Protein AF-0000000074148616 (afdb_homodimer)

Organism: Dictyoglomus thermophilum (strain ATCC 35947 / DSM 3960 / H-6-12) (NCBI:txid309799)

InterPro domains:
  IPR018977 NurA domain [PF09376] (56-337)
  IPR018977 NurA domain [SM00933] (54-338)

Sequence (738 aa):
MPDFISLFISEIKKKRPILEELLIKRSLSDKSFVSEFIGKIWNKLSDSYQFTNKPTFAVDASQRTLSFSLGPYLIITQALAIGSNGYEKALVSLEPVWGSIPETQLGLLRDLLMQDLEIRLALQIIKENKAPLILFIDGSLLSRISYLLRYLYSFEDENYKNLAREVLINTLDLINSSKNNVDVISISKSSRNTFLFQILSLDNPDIDKTTPYKPTDSEILSIFTSEPGYTTPLLIGAEMGLGHKQLEIIEKDPNLQNILNNSPAFYTFYIRLMPRDQFLRIDFPANMVGEKSSILSVNYFWGKDINIDQILGVLRENCVNTKIYQTPLYFVDQIVRIKREPDLERYIMILKTEFPGIIELDRSQGRFYMPDFISLFISEIKKKRPILEELLIKRSLSDKSFVSEFIGKIWNKLSDSYQFTNKPTFAVDASQRTLSFSLGPYLIITQALAIGSNGYEKALVSLEPVWGSIPETQLGLLRDLLMQDLEIRLALQIIKENKAPLILFIDGSLLSRISYLLRYLYSFEDENYKNLAREVLINTLDLINSSKNNVDVISISKSSRNTFLFQILSLDNPDIDKTTPYKPTDSEILSIFTSEPGYTTPLLIGAEMGLGHKQLEIIEKDPNLQNILNNSPAFYTFYIRLMPRDQFLRIDFPANMVGEKSSILSVNYFWGKDINIDQILGVLRENCVNTKIYQTPLYFVDQIVRIKREPDLERYIMILKTEFPGIIELDRSQGRFY

pLDDT: mean 91.73, std 8.14, range [33.84, 98.38]

Solvent-accessible surface area (backbone atoms only — not comparable to full-atom values): 38817 Å² total; per-residue (Å²): 124,80,63,60,62,64,40,42,53,51,37,48,65,72,42,38,71,61,46,46,44,65,70,67,34,57,80,57,71,72,34,62,68,55,52,53,53,47,59,72,36,54,38,74,63,71,92,75,53,58,77,74,87,56,47,43,34,18,36,30,52,26,70,50,72,44,50,32,55,62,40,31,32,37,38,41,32,34,19,30,34,38,38,53,94,76,40,70,49,68,50,54,47,71,45,77,38,68,36,48,55,52,66,70,58,50,54,51,48,53,54,49,55,38,51,38,46,29,44,52,49,49,49,47,50,58,73,76,44,75,67,58,29,36,38,39,34,77,32,50,63,59,56,47,51,32,49,37,55,48,37,55,70,67,48,84,50,64,69,58,23,50,49,34,50,51,40,44,51,49,46,50,52,52,59,49,38,28,80,64,46,32,46,53,40,18,42,20,71,78,67,51,51,38,66,59,46,51,53,48,32,73,76,35,61,65,50,62,79,64,37,96,62,69,57,21,36,57,33,56,48,57,74,77,48,56,63,40,22,32,40,55,34,32,34,34,9,32,52,77,46,44,28,65,70,45,51,56,54,36,71,75,30,66,70,60,38,52,54,39,56,72,26,56,14,31,30,36,33,42,36,23,88,42,73,75,45,73,54,33,38,41,34,31,49,26,49,75,61,70,41,81,53,20,22,64,76,34,49,70,46,76,42,80,86,58,75,57,54,62,60,53,18,46,50,54,71,33,39,78,47,88,84,38,52,39,44,59,57,48,50,34,46,66,66,34,49,72,38,67,79,60,50,46,52,51,53,49,50,50,47,34,69,77,36,66,96,67,72,43,60,22,68,83,62,43,70,77,100,126,80,63,59,64,64,40,43,55,52,37,47,64,72,43,37,70,61,48,46,45,66,69,68,36,58,80,56,71,73,34,63,67,54,52,52,53,48,59,73,36,54,40,74,63,71,92,74,53,59,77,73,87,55,47,43,33,18,38,30,53,26,69,51,73,45,50,32,55,62,40,31,32,38,36,42,32,34,21,31,35,39,38,52,93,75,39,69,48,68,51,52,47,71,46,78,36,68,36,47,55,52,66,70,56,50,53,51,49,52,52,50,54,38,50,38,46,29,44,51,48,50,48,46,50,57,72,76,44,74,67,60,30,36,38,39,35,76,32,49,64,59,55,46,51,32,49,35,54,49,38,56,70,66,47,84,51,66,70,57,24,51,49,34,48,50,40,45,52,50,46,51,50,52,57,48,38,28,79,63,47,32,45,53,41,18,42,20,71,75,65,50,52,39,64,59,46,52,52,48,32,72,77,36,62,66,50,60,80,65,36,94,63,68,57,19,35,56,34,55,47,56,74,77,47,58,65,40,21,31,40,56,34,32,33,34,8,32,53,77,47,44,28,65,71,43,49,56,54,36,72,76,30,66,69,59,38,52,52,40,56,72,25,54,14,31,29,37,31,42,35,23,87,42,71,73,46,72,54,32,38,40,34,32,51,27,48,75,61,71,41,81,52,21,23,63,77,35,49,70,46,77,42,79,87,57,74,57,52,61,60,53,18,47,50,54,71,34,38,78,46,90,84,38,51,38,44,60,56,47,50,34,47,66,66,34,48,70,37,67,79,59,50,46,51,51,53,49,50,51,46,35,69,77,37,66,94,66,71,43,62,22,67,84,63,44,70,79,100

Secondary structure (DSSP, 8-state):
---HHHHHHHHHHHTHHHHHHHHH-HHHHT-HHHHHHHHHHEEEPPS-PPPP-S-EEEEEEEEEEEEBTTS-EEEEEEEEEEEGGG-EEEEEEEEEE-TTS-HHHHHHHHHHHHHHHHHHHHHHHHHHSPSSEEEEEES-HHHHHHHHHHHHHH-SSHHHHHHHHHHHHHHHHHHHGGGGTEEEEEEESS----HHHHHHHHH-THHHHH-SS---HHHHHHHH--SSEEEPPEEE-HHHHH-HHHHHHHHT-HHHHHHHHTSB-EEEEEEE-STTPPPEEEEEEGGGGT---BTTT-SEEE-TT---HHHHHHHHHT--SSS-SSHHHHHHHHHH---IIIIIHHHHHHHHHHSTTT--B-HHHHTT-/---HHHHHHHHHHHTHHHHHHHHH-HHHHT-HHHHHHHHHHEEEPPS-PPPP---EEEEEEEEEEEEBTTS-EEEEEEEEEEEGGG-EEEEEEEEEE-TTS-HHHHHHHHHHHHHHHHHHHHHHHHHHSPSSEEEEEES-HHHHHHHHHHHHHH-SSHHHHHHHHHHHHHHHHHHHGGGGTEEEEEEESS----HHHHHHHHH-THHHHH-SS---HHHHHHHH--SSEEEPPEEE-HHHHH-HHHHHHHHT-HHHHHHHHTSB-EEEEEEE-STTPPPEEEEEEGGGGT---BTTT-SEEE-TT---HHHHHHHHHT--SSS-SSHHHHHHHHHH---IIIIIHHHHHHHHHHSTTT--B-HHHHTT-

Nearest PDB structures (foldseek):
  6ozi-assembly1_B  TM=4.063E-01  e=9.392E-07  Ciona intestinalis
  6oze-assembly1_A  TM=4.422E-01  e=1.597E-05  Homo sapiens
  3cb3-assembly1_D  TM=3.265E-01  e=1.366E-02  Polaromonas sp. JS666
  4dch-assembly1_A  TM=2.249E-01  e=3.805E-02  Homo sapiens
  5hex-assembly2_B  TM=1.675E-01  e=8.431E-03  Homo sapiens

Structure (mmCIF, N/CA/C/O backbone):
data_AF-0000000074148616-model_v1
#
loop_
_entity.id
_entity.type
_entity.pdbx_description
1 polymer 'NurA domain-containing protein'
#
loop_
_atom_site.group_PDB
_atom_site.id
_atom_site.type_symbol
_atom_site.label_atom_id
_atom_site.label_alt_id
_atom_site.label_comp_id
_atom_site.label_asym_id
_atom_site.label_entity_id
_atom_site.label_seq_id
_atom_site.pdbx_PDB_ins_code
_atom_site.Cartn_x
_atom_site.Cartn_y
_atom_site.Cartn_z
_atom_site.occupancy
_atom_site.B_iso_or_equiv
_atom_site.auth_seq_id
_atom_site.auth_comp_id
_atom_site.auth_asym_id
_atom_site.auth_atom_id
_atom_site.pdbx_PDB_model_num
ATOM 1 N N . MET A 1 1 ? 17.391 23.516 -13.578 1 70.25 1 MET A N 1
ATOM 2 C CA . MET A 1 1 ? 16.625 22.281 -13.406 1 70.25 1 MET A CA 1
ATOM 3 C C . MET A 1 1 ? 17.453 21.219 -12.68 1 70.25 1 MET A C 1
ATOM 5 O O . MET A 1 1 ? 18.609 21 -13.016 1 70.25 1 MET A O 1
ATOM 9 N N . PRO A 1 2 ? 16.844 20.797 -11.555 1 81.75 2 PRO A N 1
ATOM 10 C CA . PRO A 1 2 ? 17.656 19.875 -10.758 1 81.75 2 PRO A CA 1
ATOM 11 C C . PRO A 1 2 ? 18.219 18.703 -11.57 1 81.75 2 PRO A C 1
ATOM 13 O O . PRO A 1 2 ? 17.562 18.234 -12.5 1 81.75 2 PRO A O 1
ATOM 16 N N . ASP A 1 3 ? 19.391 18.484 -11.367 1 89.5 3 ASP A N 1
ATOM 17 C CA . ASP A 1 3 ? 20.062 17.469 -12.156 1 89.5 3 ASP A CA 1
ATOM 18 C C . ASP A 1 3 ? 19.875 16.078 -11.539 1 89.5 3 ASP A C 1
ATOM 20 O O . ASP A 1 3 ? 20.844 15.461 -11.109 1 89.5 3 ASP A O 1
ATOM 24 N N . PHE A 1 4 ? 18.766 15.516 -11.625 1 95.19 4 PHE A N 1
ATOM 25 C CA . PHE A 1 4 ? 18.453 14.203 -11.078 1 95.19 4 PHE A CA 1
ATOM 26 C C . PHE A 1 4 ? 19.172 13.102 -11.836 1 95.19 4 PHE A C 1
ATOM 28 O O . PHE A 1 4 ? 19.578 12.102 -11.25 1 95.19 4 PHE A O 1
ATOM 35 N N . ILE A 1 5 ? 19.469 13.32 -13.094 1 94.75 5 ILE A N 1
ATOM 36 C CA . ILE A 1 5 ? 20.016 12.289 -13.961 1 94.75 5 ILE A CA 1
ATOM 37 C C . ILE A 1 5 ? 21.469 12.023 -13.578 1 94.75 5 ILE A C 1
ATOM 39 O O . ILE A 1 5 ? 21.875 10.867 -13.422 1 94.75 5 ILE A O 1
ATOM 43 N N . SER A 1 6 ? 22.234 13.125 -13.445 1 96.31 6 SER A N 1
ATOM 44 C CA . SER A 1 6 ? 23.625 12.969 -13.055 1 96.31 6 SER A CA 1
ATOM 45 C C . SER A 1 6 ? 23.75 12.312 -11.688 1 96.31 6 SER A C 1
ATOM 47 O O . SER A 1 6 ? 24.625 11.477 -11.469 1 96.31 6 SER A O 1
ATOM 49 N N . LEU A 1 7 ? 22.875 12.664 -10.812 1 97.12 7 LEU A N 1
ATOM 50 C CA . LEU A 1 7 ? 22.875 12.078 -9.477 1 97.12 7 LEU A CA 1
ATOM 51 C C . LEU A 1 7 ? 22.484 10.602 -9.531 1 97.12 7 LEU A C 1
ATOM 53 O O . LEU A 1 7 ? 23.047 9.781 -8.805 1 97.12 7 LEU A O 1
ATOM 57 N N . PHE A 1 8 ? 21.594 10.336 -10.391 1 96.81 8 PHE A N 1
ATOM 58 C CA . PHE A 1 8 ? 21.156 8.961 -10.594 1 96.81 8 PHE A CA 1
ATOM 59 C C . PHE A 1 8 ? 22.312 8.094 -11.094 1 96.81 8 PHE A C 1
ATOM 61 O O . PHE A 1 8 ? 22.547 7.008 -10.562 1 96.81 8 PHE A O 1
ATOM 68 N N . ILE A 1 9 ? 22.953 8.594 -12.016 1 96.69 9 ILE A N 1
ATOM 69 C CA . ILE A 1 9 ? 24.094 7.875 -12.578 1 96.69 9 ILE A CA 1
ATOM 70 C C . ILE A 1 9 ? 25.172 7.688 -11.508 1 96.69 9 ILE A C 1
ATOM 72 O O . ILE A 1 9 ? 25.766 6.613 -11.406 1 96.69 9 ILE A O 1
ATOM 76 N N . SER A 1 10 ? 25.359 8.688 -10.719 1 96.94 10 SER A N 1
ATOM 77 C CA . SER A 1 10 ? 26.312 8.602 -9.633 1 96.94 10 SER A CA 1
ATOM 78 C C . SER A 1 10 ? 25.922 7.531 -8.617 1 96.94 10 SER A C 1
ATOM 80 O O . SER A 1 10 ? 26.781 6.793 -8.125 1 96.94 10 SER A O 1
ATOM 82 N N . GLU A 1 11 ? 24.656 7.426 -8.305 1 97.31 11 GLU A N 1
ATOM 83 C CA . GLU A 1 11 ? 24.156 6.426 -7.363 1 97.31 11 GLU A CA 1
ATOM 84 C C . GLU A 1 11 ? 24.297 5.016 -7.93 1 97.31 11 GLU A C 1
ATOM 86 O O . GLU A 1 11 ? 24.562 4.066 -7.188 1 97.31 11 GLU A O 1
ATOM 91 N N . ILE A 1 12 ? 24.078 4.883 -9.219 1 96.31 12 ILE A N 1
ATOM 92 C CA . ILE A 1 12 ? 24.266 3.59 -9.867 1 96.31 12 ILE A CA 1
ATOM 93 C C . ILE A 1 12 ? 25.719 3.129 -9.688 1 96.31 12 ILE A C 1
ATOM 95 O O . ILE A 1 12 ? 25.969 1.968 -9.359 1 96.31 12 ILE A O 1
ATOM 99 N N . LYS A 1 13 ? 26.594 4.07 -9.906 1 96.19 13 LYS A N 1
ATOM 100 C CA . LYS A 1 13 ? 28 3.74 -9.758 1 96.19 13 LYS A CA 1
ATOM 101 C C . LYS A 1 13 ? 28.328 3.336 -8.328 1 96.19 13 LYS A C 1
ATOM 103 O O . LYS A 1 13 ? 29.078 2.379 -8.102 1 96.19 13 LYS A O 1
ATOM 108 N N . LYS A 1 14 ? 27.75 3.992 -7.406 1 96.19 14 LYS A N 1
ATOM 109 C CA . LYS A 1 14 ? 27.984 3.719 -5.992 1 96.19 14 LYS A CA 1
ATOM 110 C C . LYS A 1 14 ? 27.422 2.361 -5.59 1 96.19 14 LYS A C 1
ATOM 112 O O . LYS A 1 14 ? 28.016 1.642 -4.789 1 96.19 14 LYS A O 1
ATOM 117 N N . LYS A 1 15 ? 26.281 2.008 -6.141 1 95.19 15 LYS A N 1
ATOM 118 C CA . LYS A 1 15 ? 25.578 0.794 -5.75 1 95.19 15 LYS A CA 1
ATOM 119 C C . LYS A 1 15 ? 25.844 -0.342 -6.73 1 95.19 15 LYS A C 1
ATOM 121 O O . LYS A 1 15 ? 25.188 -1.388 -6.676 1 95.19 15 LYS A O 1
ATOM 126 N N . ARG A 1 16 ? 26.734 -0.198 -7.605 1 92.94 16 ARG A N 1
ATOM 127 C CA . ARG A 1 16 ? 26.984 -1.13 -8.703 1 92.94 16 ARG A CA 1
ATOM 128 C C . ARG A 1 16 ? 27.266 -2.531 -8.172 1 92.94 16 ARG A C 1
ATOM 130 O O . ARG A 1 16 ? 26.719 -3.514 -8.68 1 92.94 16 ARG A O 1
ATOM 137 N N . PRO A 1 17 ? 28.078 -2.652 -7.105 1 89.5 17 PRO A N 1
ATOM 138 C CA . PRO A 1 17 ? 28.375 -4.012 -6.645 1 89.5 17 PRO A CA 1
ATOM 139 C C . PRO A 1 17 ? 27.125 -4.762 -6.184 1 89.5 17 PRO A C 1
ATOM 141 O O . PRO A 1 17 ? 26.953 -5.93 -6.527 1 89.5 17 PRO A O 1
ATOM 144 N N . ILE A 1 18 ? 26.281 -4.129 -5.504 1 89.62 18 ILE A N 1
ATOM 145 C CA . ILE A 1 18 ? 25.062 -4.766 -4.992 1 89.62 18 ILE A CA 1
ATOM 146 C C . ILE A 1 18 ? 24.094 -5.02 -6.141 1 89.62 18 ILE A C 1
ATOM 148 O O . ILE A 1 18 ? 23.422 -6.055 -6.176 1 89.62 18 ILE A O 1
ATOM 152 N N . LEU A 1 19 ? 24.047 -4.086 -7.043 1 90 19 LEU A N 1
ATOM 153 C CA . LEU A 1 19 ? 23.172 -4.219 -8.195 1 90 19 LEU A CA 1
ATOM 154 C C . LEU A 1 19 ? 23.594 -5.395 -9.07 1 90 19 LEU A C 1
ATOM 156 O O . LEU A 1 19 ? 22.75 -6.176 -9.516 1 90 19 LEU A O 1
ATOM 160 N N . GLU A 1 20 ? 24.812 -5.477 -9.227 1 85.94 20 GLU A N 1
ATOM 161 C CA . GLU A 1 20 ? 25.328 -6.578 -10.031 1 85.94 20 GLU A CA 1
ATOM 162 C C . GLU A 1 20 ? 25.062 -7.922 -9.367 1 85.94 20 GLU A C 1
ATOM 164 O O . GLU A 1 20 ? 24.688 -8.891 -10.031 1 85.94 20 GLU A O 1
ATOM 169 N N . GLU A 1 21 ? 25.234 -7.926 -8.117 1 83.81 21 GLU A N 1
ATOM 170 C CA . GLU A 1 21 ? 24.953 -9.164 -7.395 1 83.81 21 GLU A CA 1
ATOM 171 C C . GLU A 1 21 ? 23.484 -9.555 -7.5 1 83.81 21 GLU A C 1
ATOM 173 O O . GLU A 1 21 ? 23.172 -10.727 -7.711 1 83.81 21 GLU A O 1
ATOM 178 N N . LEU A 1 22 ? 22.656 -8.641 -7.375 1 85.81 22 LEU A N 1
ATOM 179 C CA . LEU A 1 22 ? 21.234 -8.898 -7.391 1 85.81 22 LEU A CA 1
ATOM 180 C C . LEU A 1 22 ? 20.75 -9.25 -8.797 1 85.81 22 LEU A C 1
ATOM 182 O O . LEU A 1 22 ? 19.828 -10.039 -8.961 1 85.81 22 LEU A O 1
ATOM 186 N N . LEU A 1 23 ? 21.422 -8.617 -9.727 1 83.19 23 LEU A N 1
ATOM 187 C CA . LEU A 1 23 ? 20.953 -8.773 -11.102 1 83.19 23 LEU A CA 1
ATOM 188 C C . LEU A 1 23 ? 21.641 -9.961 -11.773 1 83.19 23 LEU A C 1
ATOM 190 O O . LEU A 1 23 ? 21.016 -10.68 -12.562 1 83.19 23 LEU A O 1
ATOM 194 N N . ILE A 1 24 ? 22.891 -10.141 -11.516 1 75.94 24 ILE A N 1
ATOM 195 C CA . ILE A 1 24 ? 23.656 -11.188 -12.195 1 75.94 24 ILE A CA 1
ATOM 196 C C . ILE A 1 24 ? 23.625 -12.469 -11.367 1 75.94 24 ILE A C 1
ATOM 198 O O . ILE A 1 24 ? 23.672 -13.57 -11.914 1 75.94 24 ILE A O 1
ATOM 202 N N . LYS A 1 25 ? 23.422 -12.406 -10.07 1 78.56 25 LYS A N 1
ATOM 203 C CA . LYS A 1 25 ? 23.297 -13.523 -9.141 1 78.56 25 LYS A CA 1
ATOM 204 C C . LYS A 1 25 ? 24.469 -14.484 -9.273 1 78.56 25 LYS A C 1
ATOM 206 O O . LYS A 1 25 ? 24.281 -15.688 -9.445 1 78.56 25 LYS A O 1
ATOM 211 N N . ARG A 1 26 ? 25.609 -14.078 -9.188 1 71.25 26 ARG A N 1
ATOM 212 C CA . ARG A 1 26 ? 26.812 -14.883 -9.367 1 71.25 26 ARG A CA 1
ATOM 213 C C . ARG A 1 26 ? 26.922 -15.945 -8.281 1 71.25 26 ARG A C 1
ATOM 215 O O . ARG A 1 26 ? 27.375 -17.062 -8.539 1 71.25 26 ARG A O 1
ATOM 222 N N . SER A 1 27 ? 26.438 -15.578 -7.141 1 74.19 27 S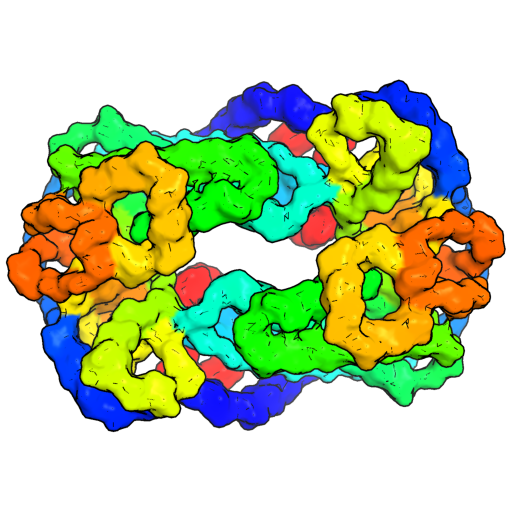ER A N 1
ATOM 223 C CA . SER A 1 27 ? 26.547 -16.469 -6 1 74.19 27 SER A CA 1
ATOM 224 C C . SER A 1 27 ? 25.75 -17.75 -6.223 1 74.19 27 SER A C 1
ATOM 226 O O . SER A 1 27 ? 26.047 -18.797 -5.617 1 74.19 27 SER A O 1
ATOM 228 N N . LEU A 1 28 ? 24.844 -17.734 -7.039 1 80.25 28 LEU A N 1
ATOM 229 C CA . LEU A 1 28 ? 24 -18.891 -7.305 1 80.25 28 LEU A CA 1
ATOM 230 C C . LEU A 1 28 ? 24.453 -19.609 -8.57 1 80.25 28 LEU A C 1
ATOM 232 O O . LEU A 1 28 ? 24.453 -20.844 -8.625 1 80.25 28 LEU A O 1
ATOM 236 N N . SER A 1 29 ? 24.891 -18.859 -9.461 1 79.75 29 SER A N 1
ATOM 237 C CA . SER A 1 29 ? 25.203 -19.406 -10.781 1 79.75 29 SER A CA 1
ATOM 238 C C . SER A 1 29 ? 26.406 -20.328 -10.742 1 79.75 29 SER A C 1
ATOM 240 O O . SER A 1 29 ? 26.5 -21.266 -11.547 1 79.75 29 SER A O 1
ATOM 242 N N . ASP A 1 30 ? 27.156 -20.141 -9.758 1 78.38 30 ASP A N 1
ATOM 243 C CA . ASP A 1 30 ? 28.406 -20.906 -9.711 1 78.38 30 ASP A CA 1
ATOM 244 C C . ASP A 1 30 ? 28.234 -22.188 -8.906 1 78.38 30 ASP A C 1
ATOM 246 O O . ASP A 1 30 ? 29.172 -22.984 -8.812 1 78.38 30 ASP A O 1
ATOM 250 N N . LYS A 1 31 ? 27.109 -22.422 -8.523 1 83.62 31 LYS A N 1
ATOM 251 C CA . LYS A 1 31 ? 26.906 -23.578 -7.668 1 83.62 31 LYS A CA 1
ATOM 252 C C . LYS A 1 31 ? 26.375 -24.766 -8.469 1 83.62 31 LYS A C 1
ATOM 254 O O . LYS A 1 31 ? 25.203 -24.797 -8.844 1 83.62 31 LYS A O 1
ATOM 259 N N . SER A 1 32 ? 27.125 -25.75 -8.555 1 87.06 32 SER A N 1
ATOM 260 C CA . SER A 1 32 ? 26.812 -26.891 -9.398 1 87.06 32 SER A CA 1
ATOM 261 C C . SER A 1 32 ? 25.609 -27.656 -8.875 1 87.06 32 SER A C 1
ATOM 263 O O . SER A 1 32 ? 24.812 -28.172 -9.656 1 87.06 32 SER A O 1
ATOM 265 N N . PHE A 1 33 ? 25.547 -27.703 -7.605 1 89.38 33 PHE A N 1
ATOM 266 C CA . PHE A 1 33 ? 24.453 -28.484 -7.039 1 89.38 33 PHE A CA 1
ATOM 267 C C . PHE A 1 33 ? 23.109 -27.844 -7.34 1 89.38 33 PHE A C 1
ATOM 269 O O . PHE A 1 33 ? 22.094 -28.531 -7.414 1 89.38 33 PHE A O 1
ATOM 276 N N . VAL A 1 34 ? 23.094 -26.578 -7.504 1 92.12 34 VAL A N 1
ATOM 277 C CA . VAL A 1 34 ? 21.859 -25.891 -7.871 1 92.12 34 VAL A CA 1
ATOM 278 C C . VAL A 1 34 ? 21.469 -26.25 -9.305 1 92.12 34 VAL A C 1
ATOM 280 O O . VAL A 1 34 ? 20.312 -26.516 -9.594 1 92.12 34 VAL A O 1
ATOM 283 N N . SER A 1 35 ? 22.484 -26.203 -10.141 1 92.88 35 SER A N 1
ATOM 284 C CA . SER A 1 35 ? 22.266 -26.578 -11.539 1 92.88 35 SER A CA 1
ATOM 285 C C . SER A 1 35 ? 21.75 -28 -11.664 1 92.88 35 SER A C 1
ATOM 287 O O . SER A 1 35 ? 20.844 -28.281 -12.445 1 92.88 35 SER A O 1
ATOM 289 N N . GLU A 1 36 ? 22.344 -28.859 -10.883 1 94.56 36 GLU A N 1
ATOM 290 C CA . GLU A 1 36 ? 21.922 -30.25 -10.891 1 94.56 36 GLU A CA 1
ATOM 291 C C . GLU A 1 36 ? 20.484 -30.406 -10.398 1 94.56 36 GLU A C 1
ATOM 293 O O . GLU A 1 36 ? 19.703 -31.172 -10.961 1 94.56 36 GLU A O 1
ATOM 298 N N . PHE A 1 37 ? 20.188 -29.703 -9.383 1 94.88 37 PHE A N 1
ATOM 299 C CA . PHE A 1 37 ? 18.844 -29.703 -8.812 1 94.88 37 PHE A CA 1
ATOM 300 C C . PHE A 1 37 ? 17.812 -29.25 -9.844 1 94.88 37 PHE A C 1
ATOM 302 O O . PHE A 1 37 ? 16.797 -29.922 -10.047 1 94.88 37 PHE A O 1
ATOM 309 N N . ILE A 1 38 ? 18.094 -28.156 -10.547 1 95.75 38 ILE A N 1
ATOM 310 C CA . ILE A 1 38 ? 17.188 -27.594 -11.539 1 95.75 38 ILE A CA 1
ATOM 311 C C . ILE A 1 38 ? 17.062 -28.562 -12.719 1 95.75 38 ILE A C 1
ATOM 313 O O . ILE A 1 38 ? 15.977 -28.75 -13.266 1 95.75 38 ILE A O 1
ATOM 317 N N . GLY A 1 39 ? 18.141 -29.125 -13.062 1 95.5 39 GLY A N 1
ATOM 318 C CA . GLY A 1 39 ? 18.141 -30.094 -14.141 1 95.5 39 GLY A CA 1
ATOM 319 C C . GLY A 1 39 ? 17.219 -31.281 -13.883 1 95.5 39 GLY A C 1
ATOM 320 O O . GLY A 1 39 ? 16.625 -31.828 -14.805 1 95.5 39 GLY A O 1
ATOM 321 N N . LYS A 1 40 ? 17.125 -31.609 -12.68 1 95.69 40 LYS A N 1
ATOM 322 C CA . LYS A 1 40 ? 16.328 -32.781 -12.305 1 95.69 40 LYS A CA 1
ATOM 323 C C . LYS A 1 40 ? 14.836 -32.438 -12.336 1 95.69 40 LYS A C 1
ATOM 325 O O . LYS A 1 40 ? 14.008 -33.344 -12.523 1 95.69 40 LYS A O 1
ATOM 330 N N . ILE A 1 41 ? 14.539 -31.172 -12.172 1 97 41 ILE A N 1
ATOM 331 C CA . ILE A 1 41 ? 13.117 -30.875 -11.992 1 97 41 ILE A CA 1
ATOM 332 C C . ILE A 1 41 ? 12.594 -30.141 -13.211 1 97 41 ILE A C 1
ATOM 334 O O . ILE A 1 41 ? 11.383 -29.922 -13.344 1 97 41 ILE A O 1
ATOM 338 N N . TRP A 1 42 ? 13.445 -29.672 -14.125 1 97.56 42 TRP A N 1
ATOM 339 C CA . TRP A 1 42 ? 13.031 -28.953 -15.312 1 97.56 42 TRP A CA 1
ATOM 340 C C . TRP A 1 42 ? 12.656 -29.906 -16.438 1 97.56 42 TRP A C 1
ATOM 342 O O . TRP A 1 42 ? 13.453 -30.766 -16.812 1 97.56 42 TRP A O 1
ATOM 352 N N . ASN A 1 43 ? 11.445 -29.734 -16.969 1 96.94 43 ASN A N 1
ATOM 353 C CA . ASN A 1 43 ? 10.93 -30.578 -18.031 1 96.94 43 ASN A CA 1
ATOM 354 C C . ASN A 1 43 ? 10.672 -29.781 -19.312 1 96.94 43 ASN A C 1
ATOM 356 O O . ASN A 1 43 ? 10.18 -28.656 -19.25 1 96.94 43 ASN A O 1
ATOM 360 N N . LYS A 1 44 ? 10.945 -30.344 -20.391 1 94.69 44 LYS A N 1
ATOM 361 C CA . LYS A 1 44 ? 10.68 -29.688 -21.672 1 94.69 44 LYS A CA 1
ATOM 362 C C . LYS A 1 44 ? 9.195 -29.734 -22.016 1 94.69 44 LYS A C 1
ATOM 364 O O . LYS A 1 44 ? 8.523 -30.734 -21.75 1 94.69 44 LYS A O 1
ATOM 369 N N . LEU A 1 45 ? 8.789 -28.703 -22.625 1 92.81 45 LEU A N 1
ATOM 370 C CA . LEU A 1 45 ? 7.406 -28.688 -23.078 1 92.81 45 LEU A CA 1
ATOM 371 C C . LEU A 1 45 ? 7.246 -29.5 -24.359 1 92.81 45 LEU A C 1
ATOM 373 O O . LEU A 1 45 ? 8.094 -29.422 -25.25 1 92.81 45 LEU A O 1
ATOM 377 N N . SER A 1 46 ? 6.27 -30.188 -24.344 1 85.56 46 SER A N 1
ATOM 378 C CA . SER A 1 46 ? 5.98 -30.953 -25.547 1 85.56 46 SER A CA 1
ATOM 379 C C . SER A 1 46 ? 5.262 -30.094 -26.578 1 85.56 46 SER A C 1
ATOM 381 O O . SER A 1 46 ? 4.59 -29.125 -26.234 1 85.56 46 SER A O 1
ATOM 383 N N . ASP A 1 47 ? 5.496 -30.469 -27.812 1 77.06 47 ASP A N 1
ATOM 384 C CA . ASP A 1 47 ? 4.82 -29.781 -28.906 1 77.06 47 ASP A CA 1
ATOM 385 C C . ASP A 1 47 ? 3.406 -30.312 -29.109 1 77.06 47 ASP A C 1
ATOM 387 O O . ASP A 1 47 ? 2.605 -29.719 -29.828 1 77.06 47 ASP A O 1
ATOM 391 N N . SER A 1 48 ? 3.199 -31.391 -28.453 1 79.31 48 SER A N 1
ATOM 392 C CA . SER A 1 48 ? 1.917 -32 -28.766 1 79.31 48 SER A CA 1
ATOM 393 C C . SER A 1 48 ? 1.085 -32.25 -27.516 1 79.31 48 SER A C 1
ATOM 395 O O . SER A 1 48 ? 1.407 -33.125 -26.703 1 79.31 48 SER A O 1
ATOM 397 N N . TYR A 1 49 ? 0.455 -31.25 -27.109 1 81.12 49 TYR A N 1
ATOM 398 C CA . TYR A 1 49 ? -0.507 -31.484 -26.031 1 81.12 49 TYR A CA 1
ATOM 399 C C . TYR A 1 49 ? -1.923 -31.594 -26.594 1 81.12 49 TYR A C 1
ATOM 401 O O . TYR A 1 49 ? -2.219 -31.078 -27.672 1 81.12 49 TYR A O 1
ATOM 409 N N . GLN A 1 50 ? -2.643 -32.406 -25.906 1 75.5 50 GLN A N 1
ATOM 410 C CA . GLN A 1 50 ? -4.039 -32.5 -26.328 1 75.5 50 GLN A CA 1
ATOM 411 C C . GLN A 1 50 ? -4.816 -31.25 -25.906 1 75.5 50 GLN A C 1
ATOM 413 O O . GLN A 1 50 ? -4.629 -30.734 -24.812 1 75.5 50 GLN A O 1
ATOM 418 N N . PHE A 1 51 ? -5.527 -30.859 -26.953 1 74.31 51 PHE A N 1
ATOM 419 C CA . PHE A 1 51 ? -6.359 -29.688 -26.688 1 74.31 51 PHE A CA 1
ATOM 420 C C . PHE A 1 51 ? -7.668 -30.109 -26.016 1 74.31 51 PHE A C 1
ATOM 422 O O . PHE A 1 51 ? -8.211 -31.172 -26.312 1 74.31 51 PHE A O 1
ATOM 429 N N . THR A 1 52 ? -7.973 -29.281 -25.016 1 77.38 52 THR A N 1
ATOM 430 C CA . THR A 1 52 ? -9.227 -29.594 -24.328 1 77.38 52 THR A CA 1
ATOM 431 C C . THR A 1 52 ? -10.391 -28.844 -24.984 1 77.38 52 THR A C 1
ATOM 433 O O . THR A 1 52 ? -10.203 -27.75 -25.531 1 77.38 52 THR A O 1
ATOM 436 N N . ASN A 1 53 ? -11.547 -29.5 -25.047 1 85 53 ASN A N 1
ATOM 437 C CA . ASN A 1 53 ? -12.773 -28.875 -25.531 1 85 53 ASN A CA 1
ATOM 438 C C . ASN A 1 53 ? -13.68 -28.453 -24.391 1 85 53 ASN A C 1
ATOM 440 O O . ASN A 1 53 ? -14.852 -28.125 -24.594 1 85 53 ASN A O 1
ATOM 444 N N . LYS A 1 54 ? -13.086 -28.359 -23.25 1 92.81 54 LYS A N 1
ATOM 445 C CA . LYS A 1 54 ? -13.867 -27.969 -22.078 1 92.81 54 LYS A CA 1
ATOM 446 C C . LYS A 1 54 ? -14.203 -26.469 -22.109 1 92.81 54 LYS A C 1
ATOM 448 O O . LYS A 1 54 ? -13.367 -25.656 -22.5 1 92.81 54 LYS A O 1
ATOM 453 N N . PRO A 1 55 ? -15.492 -26.203 -21.75 1 95.75 55 PRO A N 1
ATOM 454 C CA . PRO A 1 55 ? -15.789 -24.781 -21.547 1 95.75 55 PRO A CA 1
ATOM 455 C C . PRO A 1 55 ? -14.812 -24.125 -20.578 1 95.75 55 PRO A C 1
ATOM 457 O O . PRO A 1 55 ? -14.438 -24.719 -19.562 1 95.75 55 PRO A O 1
ATOM 460 N N . THR A 1 56 ? -14.359 -22.891 -20.938 1 96.75 56 THR A N 1
ATOM 461 C CA . THR A 1 56 ? -13.336 -22.203 -20.156 1 96.75 56 THR A CA 1
ATOM 462 C C . THR A 1 56 ? -13.844 -20.844 -19.703 1 96.75 56 THR A C 1
ATOM 464 O O . THR A 1 56 ? -14.461 -20.109 -20.469 1 96.75 56 THR A O 1
ATOM 467 N N . PHE A 1 57 ? -13.562 -20.531 -18.422 1 98.06 57 PHE A N 1
ATOM 468 C CA . PHE A 1 57 ? -14 -19.281 -17.812 1 98.06 57 PHE A CA 1
ATOM 469 C C . PHE A 1 57 ? -12.852 -18.594 -17.094 1 98.06 57 PHE A C 1
ATOM 471 O O . PHE A 1 57 ? -11.883 -19.25 -16.688 1 98.06 57 PHE A O 1
ATOM 478 N N . ALA A 1 58 ? -12.898 -17.281 -16.969 1 98.25 58 ALA A N 1
ATOM 479 C CA . ALA A 1 58 ? -11.922 -16.5 -16.219 1 98.25 58 ALA A CA 1
ATOM 480 C C . ALA A 1 58 ? -12.617 -15.406 -15.406 1 98.25 58 ALA A C 1
ATOM 482 O O . ALA A 1 58 ? -13.648 -14.875 -15.82 1 98.25 58 ALA A O 1
ATOM 483 N N . VAL A 1 59 ? -12.094 -15.133 -14.289 1 98.19 59 VAL A N 1
ATOM 484 C CA . VAL A 1 59 ? -12.641 -14.102 -13.414 1 98.19 59 VAL A CA 1
ATOM 485 C C . VAL A 1 59 ? -11.523 -13.156 -12.969 1 98.19 59 VAL A C 1
ATOM 487 O O . VAL A 1 59 ? -10.375 -13.57 -12.805 1 98.19 59 VAL A O 1
ATOM 490 N N . ASP A 1 60 ? -11.789 -11.945 -12.805 1 97.25 60 ASP A N 1
ATOM 491 C CA . ASP A 1 60 ? -10.883 -10.938 -12.266 1 97.25 60 ASP A CA 1
ATOM 492 C C . ASP A 1 60 ? -11.656 -9.758 -11.68 1 97.25 60 ASP A C 1
ATOM 494 O O . ASP A 1 60 ? -12.867 -9.648 -11.867 1 97.25 60 ASP A O 1
ATOM 498 N N . ALA A 1 61 ? -11.016 -9.055 -10.867 1 97.5 61 ALA A N 1
ATOM 499 C CA . ALA A 1 61 ? -11.648 -7.906 -10.234 1 97.5 61 ALA A CA 1
ATOM 500 C C . ALA A 1 61 ? -10.742 -6.68 -10.289 1 97.5 61 ALA A C 1
ATOM 502 O O . ALA A 1 61 ? -9.547 -6.797 -10.57 1 97.5 61 ALA A O 1
ATOM 503 N N . SER A 1 62 ? -11.359 -5.539 -10.148 1 96.75 62 SER A N 1
ATOM 504 C CA . SER A 1 62 ? -10.664 -4.258 -10.086 1 96.75 62 SER A CA 1
ATOM 505 C C . SER A 1 62 ? -11.281 -3.35 -9.023 1 96.75 62 SER A C 1
ATOM 507 O O . SER A 1 62 ? -12.422 -3.557 -8.609 1 96.75 62 SER A O 1
ATOM 509 N N . GLN A 1 63 ? -10.508 -2.475 -8.57 1 96.81 63 GLN A N 1
ATOM 510 C CA . GLN A 1 63 ? -11 -1.635 -7.484 1 96.81 63 GLN A CA 1
ATOM 511 C C . GLN A 1 63 ? -10.391 -0.236 -7.551 1 96.81 63 GLN A C 1
ATOM 513 O O . GLN A 1 63 ? -9.305 -0.05 -8.102 1 96.81 63 GLN A O 1
ATOM 518 N N . ARG A 1 64 ? -11.133 0.749 -7.082 1 96.31 64 ARG A N 1
ATOM 519 C CA . ARG A 1 64 ? -10.672 2.115 -6.863 1 96.31 64 ARG A CA 1
ATOM 520 C C . ARG A 1 64 ? -11.211 2.672 -5.551 1 96.31 64 ARG A C 1
ATOM 522 O O . ARG A 1 64 ? -12.344 2.375 -5.164 1 96.31 64 ARG A O 1
ATOM 529 N N . THR A 1 65 ? -10.383 3.393 -4.914 1 95.5 65 THR A N 1
ATOM 530 C CA . THR A 1 65 ? -10.797 4.047 -3.68 1 95.5 65 THR A CA 1
ATOM 531 C C . THR A 1 65 ? -10.914 5.555 -3.879 1 95.5 65 THR A C 1
ATOM 533 O O . THR A 1 65 ? -9.969 6.203 -4.324 1 95.5 65 THR A O 1
ATOM 536 N N . LEU A 1 66 ? -12.047 6.055 -3.588 1 93.44 66 LEU A N 1
ATOM 537 C CA . LEU A 1 66 ? -12.258 7.496 -3.566 1 93.44 66 LEU A CA 1
ATOM 538 C C . LEU A 1 66 ? -12.094 8.047 -2.154 1 93.44 66 LEU A C 1
ATOM 540 O O . LEU A 1 66 ? -12.609 7.477 -1.194 1 93.44 66 LEU A O 1
ATOM 544 N N . SER A 1 67 ? -11.328 9.07 -2.105 1 91.69 67 SER A N 1
ATOM 545 C CA . SER A 1 67 ? -11.18 9.812 -0.86 1 91.69 67 SER A CA 1
ATOM 546 C C . SER A 1 67 ? -11.93 11.141 -0.914 1 91.69 67 SER A C 1
ATOM 548 O O . SER A 1 67 ? -11.562 12.039 -1.674 1 91.69 67 SER A O 1
ATOM 550 N N . PHE A 1 68 ? -12.859 11.281 -0.076 1 89.19 68 PHE A N 1
ATOM 551 C CA . PHE A 1 68 ? -13.672 12.484 -0.094 1 89.19 68 PHE A CA 1
ATOM 552 C C . PHE A 1 68 ? -13.07 13.562 0.798 1 89.19 68 PHE A C 1
ATOM 554 O O . PHE A 1 68 ? -12.477 13.258 1.835 1 89.19 68 PHE A O 1
ATOM 561 N N . SER A 1 69 ? -13.336 14.766 0.381 1 83.31 69 SER A N 1
ATOM 562 C CA . SER A 1 69 ? -12.828 15.914 1.129 1 83.31 69 SER A CA 1
ATOM 563 C C . SER A 1 69 ? -13.43 15.977 2.527 1 83.31 69 SER A C 1
ATOM 565 O O . SER A 1 69 ? -12.812 16.516 3.453 1 83.31 69 SER A O 1
ATOM 567 N N . LEU A 1 70 ? -14.547 15.375 2.621 1 78.69 70 LEU A N 1
ATOM 568 C CA . LEU A 1 70 ? -15.266 15.422 3.891 1 78.69 70 LEU A CA 1
ATOM 569 C C . LEU A 1 70 ? -14.805 14.305 4.816 1 78.69 70 LEU A C 1
ATOM 571 O O . LEU A 1 70 ? -15.328 14.148 5.922 1 78.69 70 LEU A O 1
ATOM 575 N N . GLY A 1 71 ? -13.891 13.414 4.285 1 83.31 71 GLY A N 1
ATOM 576 C CA . GLY A 1 71 ? -13.297 12.477 5.223 1 83.31 71 GLY A CA 1
ATOM 577 C C . GLY A 1 71 ? -13.453 11.023 4.809 1 83.31 71 GLY A C 1
ATOM 578 O O . GLY A 1 71 ? -12.469 10.289 4.703 1 83.31 71 GLY A O 1
ATOM 579 N N . PRO A 1 72 ? -14.617 10.664 4.473 1 90.12 72 PRO A N 1
ATOM 580 C CA . PRO A 1 72 ? -14.852 9.234 4.227 1 90.12 72 PRO A CA 1
ATOM 581 C C . PRO A 1 72 ? -14.211 8.75 2.934 1 90.12 72 PRO A C 1
ATOM 583 O O . PRO A 1 72 ? -13.805 9.555 2.098 1 90.12 72 PRO A O 1
ATOM 586 N N . TYR A 1 73 ? -14.078 7.461 2.957 1 94 73 TYR A N 1
ATOM 587 C CA . TYR A 1 73 ? -13.648 6.77 1.746 1 94 73 TYR A CA 1
ATOM 588 C C . TYR A 1 73 ? -14.812 6.027 1.101 1 94 73 TYR A C 1
ATOM 590 O O . TYR A 1 73 ? -15.797 5.699 1.77 1 94 73 TYR A O 1
ATOM 598 N N . LEU A 1 74 ? -14.727 5.898 -0.161 1 95.69 74 LEU A N 1
ATOM 599 C CA . LEU A 1 74 ? -15.602 4.984 -0.886 1 95.69 74 LEU A CA 1
ATOM 600 C C . LEU A 1 74 ? -14.781 4.008 -1.728 1 95.69 74 LEU A C 1
ATOM 602 O O . LEU A 1 74 ? -14.062 4.418 -2.637 1 95.69 74 LEU A O 1
ATOM 606 N N . ILE A 1 75 ? -14.898 2.756 -1.381 1 97.56 75 ILE A N 1
ATOM 607 C CA . ILE A 1 75 ? -14.227 1.726 -2.164 1 97.56 75 ILE A CA 1
ATOM 608 C C . ILE A 1 75 ? -15.18 1.179 -3.225 1 97.56 75 ILE A C 1
ATOM 610 O O . ILE A 1 75 ? -16.234 0.637 -2.896 1 97.56 75 ILE A O 1
ATOM 614 N N . ILE A 1 76 ? -14.797 1.351 -4.445 1 97.69 76 ILE A N 1
ATOM 615 C CA . ILE A 1 76 ? -15.539 0.802 -5.574 1 97.69 76 ILE A CA 1
ATOM 616 C C . ILE A 1 76 ? -14.852 -0.462 -6.082 1 97.69 76 ILE A C 1
ATOM 618 O O . ILE A 1 76 ? -13.688 -0.421 -6.488 1 97.69 76 ILE A O 1
ATOM 622 N N . THR A 1 77 ? -15.531 -1.539 -5.992 1 98.12 77 THR A N 1
ATOM 623 C CA . THR A 1 77 ? -15 -2.803 -6.484 1 98.12 77 THR A CA 1
ATOM 624 C C . THR A 1 77 ? -15.906 -3.391 -7.562 1 98.12 77 THR A C 1
ATOM 626 O O . THR A 1 77 ? -17.125 -3.42 -7.406 1 98.12 77 THR A O 1
ATOM 629 N N . GLN A 1 78 ? -15.32 -3.742 -8.648 1 98 78 GLN A N 1
ATOM 630 C CA . GLN A 1 78 ? -16.078 -4.461 -9.672 1 98 78 GLN A CA 1
ATOM 631 C C . GLN A 1 78 ? -15.367 -5.746 -10.078 1 98 78 GLN A C 1
ATOM 633 O O . GLN A 1 78 ? -14.141 -5.836 -10 1 98 78 GLN A O 1
ATOM 638 N N . ALA A 1 79 ? -16.094 -6.73 -10.398 1 98.19 79 ALA A N 1
ATOM 639 C CA . ALA A 1 79 ? -15.594 -8.023 -10.859 1 98.19 79 ALA A CA 1
ATOM 640 C C . ALA A 1 79 ? -16.312 -8.469 -12.133 1 98.19 79 ALA A C 1
ATOM 642 O O . ALA A 1 79 ? -17.438 -8.039 -12.406 1 98.19 79 ALA A O 1
ATOM 643 N N . LEU A 1 80 ? -15.633 -9.203 -12.914 1 98.31 80 LEU A N 1
ATOM 644 C CA . LEU A 1 80 ? -16.156 -9.68 -14.195 1 98.31 80 LEU A CA 1
ATOM 645 C C . LEU A 1 80 ? -15.773 -11.133 -14.43 1 98.31 80 LEU A C 1
ATOM 647 O O . LEU A 1 80 ? -14.641 -11.539 -14.148 1 98.31 80 LEU A O 1
ATOM 651 N N . ALA A 1 81 ? -16.688 -11.922 -14.805 1 98 81 ALA A N 1
ATOM 652 C CA . ALA A 1 81 ? -16.5 -13.281 -15.297 1 98 81 ALA A CA 1
ATOM 653 C C . ALA A 1 81 ? -16.828 -13.383 -16.781 1 98 81 ALA A C 1
ATOM 655 O O . ALA A 1 81 ? -17.859 -12.883 -17.234 1 98 81 ALA A O 1
ATOM 656 N N . ILE A 1 82 ? -15.93 -13.938 -17.5 1 97.44 82 ILE A N 1
ATOM 657 C CA . ILE A 1 82 ? -16.188 -14.203 -18.922 1 97.44 82 ILE A CA 1
ATOM 658 C C . ILE A 1 82 ? -15.859 -15.656 -19.234 1 97.44 82 ILE A C 1
ATOM 660 O O . ILE A 1 82 ? -15.094 -16.297 -18.516 1 97.44 82 ILE A O 1
ATOM 664 N N . GLY A 1 83 ? -16.453 -16.203 -20.344 1 95.94 83 GLY A N 1
ATOM 665 C CA . GLY A 1 83 ? -16.125 -17.578 -20.703 1 95.94 83 GLY A CA 1
ATOM 666 C C . GLY A 1 83 ? -16.875 -18.078 -21.922 1 95.94 83 GLY A C 1
ATOM 667 O O . GLY A 1 83 ? -17.297 -17.281 -22.766 1 95.94 83 GLY A O 1
ATOM 668 N N . SER A 1 84 ? -16.875 -19.359 -22.047 1 94.62 84 SER A N 1
ATOM 669 C CA . SER A 1 84 ? -17.484 -20.094 -23.172 1 94.62 84 SER A CA 1
ATOM 670 C C . SER A 1 84 ? -18.969 -19.75 -23.312 1 94.62 84 SER A C 1
ATOM 672 O O . SER A 1 84 ? -19.609 -19.344 -22.328 1 94.62 84 SER A O 1
ATOM 674 N N . ASN A 1 85 ? -19.469 -19.781 -24.594 1 92.5 85 ASN A N 1
ATOM 675 C CA . ASN A 1 85 ? -20.875 -19.594 -24.922 1 92.5 85 ASN A CA 1
ATOM 676 C C . ASN A 1 85 ? -21.344 -18.172 -24.594 1 92.5 85 ASN A C 1
ATOM 678 O O . ASN A 1 85 ? -22.453 -17.969 -24.109 1 92.5 85 ASN A O 1
ATOM 682 N N . GLY A 1 86 ? -20.375 -17.25 -24.656 1 93.25 86 GLY A N 1
ATOM 683 C CA . GLY A 1 86 ? -20.719 -15.844 -24.469 1 93.25 86 GLY A CA 1
ATOM 684 C C . GLY A 1 86 ? -21.047 -15.492 -23.031 1 93.25 86 GLY A C 1
ATOM 685 O O . GLY A 1 86 ? -21.672 -14.461 -22.75 1 93.25 86 GLY A O 1
ATOM 686 N N . TYR A 1 87 ? -20.594 -16.328 -22.156 1 96.38 87 TYR A N 1
ATOM 687 C CA . TYR A 1 87 ? -20.875 -16.078 -20.734 1 96.38 87 TYR A CA 1
ATOM 688 C C . TYR A 1 87 ? -20.234 -14.773 -20.281 1 96.38 87 TYR A C 1
ATOM 690 O O . TYR A 1 87 ? -19.062 -14.516 -20.562 1 96.38 87 TYR A O 1
ATOM 698 N N . GLU A 1 88 ? -20.953 -13.914 -19.672 1 97.25 88 GLU A N 1
ATOM 699 C CA . GLU A 1 88 ? -20.5 -12.648 -19.109 1 97.25 88 GLU A CA 1
ATOM 700 C C . GLU A 1 88 ? -21.344 -12.258 -17.891 1 97.25 88 GLU A C 1
ATOM 702 O O . GLU A 1 88 ? -22.562 -12.18 -17.984 1 97.25 88 GLU A O 1
ATOM 707 N N . LYS A 1 89 ? -20.688 -12.141 -16.828 1 97 89 LYS A N 1
ATOM 708 C CA . LYS A 1 89 ? -21.359 -11.703 -15.609 1 97 89 LYS A CA 1
ATOM 709 C C . LYS A 1 89 ? -20.5 -10.727 -14.82 1 97 89 LYS A C 1
ATOM 711 O O . LYS A 1 89 ? -19.281 -10.914 -14.703 1 97 89 LYS A O 1
ATOM 716 N N . ALA A 1 90 ? -21.141 -9.68 -14.344 1 97.62 90 ALA A N 1
ATOM 717 C CA . ALA A 1 90 ? -20.438 -8.641 -13.609 1 97.62 90 ALA A CA 1
ATOM 718 C C . ALA A 1 90 ? -21.047 -8.438 -12.227 1 97.62 90 ALA A C 1
ATOM 720 O O . ALA A 1 90 ? -22.234 -8.695 -12.016 1 97.62 90 ALA A O 1
ATOM 721 N N . LEU A 1 91 ? -20.234 -8.086 -11.289 1 97.69 91 LEU A N 1
ATOM 722 C CA . LEU A 1 91 ? -20.656 -7.645 -9.969 1 97.69 91 LEU A CA 1
ATOM 723 C C . LEU A 1 91 ? -19.984 -6.32 -9.602 1 97.69 91 LEU A C 1
ATOM 725 O O . LEU A 1 91 ? -18.859 -6.047 -10.031 1 97.69 91 LEU A O 1
ATOM 729 N N . VAL A 1 92 ? -20.688 -5.5 -8.906 1 97.69 92 VAL A N 1
ATOM 730 C CA . VAL A 1 92 ? -20.141 -4.258 -8.359 1 97.69 92 VAL A CA 1
ATOM 731 C C . VAL A 1 92 ? -20.484 -4.156 -6.875 1 97.69 92 VAL A C 1
ATOM 733 O O . VAL A 1 92 ? -21.562 -4.566 -6.441 1 97.69 92 VAL A O 1
ATOM 736 N N . SER A 1 93 ? -19.547 -3.756 -6.141 1 97.44 93 SER A N 1
ATOM 737 C CA . SER A 1 93 ? -19.75 -3.51 -4.719 1 97.44 93 SER A CA 1
ATOM 738 C C . SER A 1 93 ? -19.203 -2.143 -4.312 1 97.44 93 SER A C 1
ATOM 740 O O . SER A 1 93 ? -18.156 -1.72 -4.797 1 97.44 93 SER A O 1
ATOM 742 N N . LEU A 1 94 ? -19.984 -1.449 -3.514 1 97.12 94 LEU A N 1
ATOM 743 C CA . LEU A 1 94 ? -19.578 -0.191 -2.906 1 97.12 94 LEU A CA 1
ATOM 744 C C . LEU A 1 94 ? -19.422 -0.34 -1.395 1 97.12 94 LEU A C 1
ATOM 746 O O . LEU A 1 94 ? -20.312 -0.877 -0.731 1 97.12 94 LEU A O 1
ATOM 750 N N . GLU A 1 95 ? -18.297 0.127 -0.911 1 97.19 95 GLU A N 1
ATOM 751 C CA . GLU A 1 95 ? -18.078 0.08 0.531 1 97.19 95 GLU A CA 1
ATOM 752 C C . GLU A 1 95 ? -17.688 1.45 1.074 1 97.19 95 GLU A C 1
ATOM 754 O O . GLU A 1 95 ? -16.516 1.848 0.985 1 97.19 95 GLU A O 1
ATOM 759 N N . PRO A 1 96 ? -18.703 2.146 1.622 1 94.81 96 PRO A N 1
ATOM 760 C CA . PRO A 1 96 ? -18.344 3.377 2.328 1 94.81 96 PRO A CA 1
ATOM 761 C C . PRO A 1 96 ? -17.547 3.113 3.607 1 94.81 96 PRO A C 1
ATOM 763 O O . PRO A 1 96 ? -17.906 2.227 4.387 1 94.81 96 PRO A O 1
ATOM 766 N N . VAL A 1 97 ? -16.484 3.883 3.816 1 94.44 97 VAL A N 1
ATOM 767 C CA . VAL A 1 97 ? -15.617 3.674 4.969 1 94.44 97 VAL A CA 1
ATOM 768 C C . VAL A 1 97 ? -15.352 5.008 5.664 1 94.44 97 VAL A C 1
ATOM 770 O O . VAL A 1 97 ? -15.172 6.035 5.004 1 94.44 97 VAL A O 1
ATOM 773 N N . TRP A 1 98 ? -15.359 4.961 6.953 1 91.94 98 TRP A N 1
ATOM 774 C CA . TRP A 1 98 ? -15.086 6.172 7.723 1 91.94 98 TRP A CA 1
ATOM 775 C C . TRP A 1 98 ? -13.656 6.652 7.492 1 91.94 98 TRP A C 1
ATOM 777 O O . TRP A 1 98 ? -12.75 5.844 7.266 1 91.94 98 TRP A O 1
ATOM 787 N N . GLY A 1 99 ? -13.461 7.91 7.668 1 89.81 99 GLY A N 1
ATOM 788 C CA . GLY A 1 99 ? -12.203 8.547 7.336 1 89.81 99 GLY A CA 1
ATOM 789 C C . GLY A 1 99 ? -11.086 8.227 8.312 1 89.81 99 GLY A C 1
ATOM 790 O O . GLY A 1 99 ? -9.914 8.234 7.953 1 89.81 99 GLY A O 1
ATOM 791 N N . SER A 1 100 ? -11.438 7.906 9.547 1 90.06 100 SER A N 1
ATOM 792 C CA . SER A 1 100 ? -10.445 7.723 10.602 1 90.06 100 SER A CA 1
ATOM 793 C C . SER A 1 100 ? -9.875 6.312 10.586 1 90.06 100 SER A C 1
ATOM 795 O O . SER A 1 100 ? -9.094 5.941 11.469 1 90.06 100 SER A O 1
ATOM 797 N N . ILE A 1 101 ? -10.25 5.582 9.539 1 90.25 101 ILE A N 1
ATOM 798 C CA . ILE A 1 101 ? -9.734 4.223 9.438 1 90.25 101 ILE A CA 1
ATOM 799 C C . ILE A 1 101 ? -8.219 4.266 9.211 1 90.25 101 ILE A C 1
ATOM 801 O O . ILE A 1 101 ? -7.734 5.027 8.375 1 90.25 101 ILE A O 1
ATOM 805 N N . PRO A 1 102 ? -7.52 3.477 9.969 1 86.12 102 PRO A N 1
ATOM 806 C CA . PRO A 1 102 ? -6.082 3.402 9.688 1 86.12 102 PRO A CA 1
ATOM 807 C C . PRO A 1 102 ? -5.785 2.939 8.258 1 86.12 102 PRO A C 1
ATOM 809 O O . PRO A 1 102 ? -6.477 2.062 7.738 1 86.12 102 PRO A O 1
ATOM 812 N N . GLU A 1 103 ? -4.805 3.486 7.691 1 85.25 103 GLU A N 1
ATOM 813 C CA . GLU A 1 103 ? -4.441 3.188 6.309 1 85.25 103 GLU A CA 1
ATOM 814 C C . GLU A 1 103 ? -4.191 1.694 6.113 1 85.25 103 GLU A C 1
ATOM 816 O O . GLU A 1 103 ? -4.543 1.132 5.074 1 85.25 103 GLU A O 1
ATOM 821 N N . THR A 1 104 ? -3.57 1.062 7.094 1 84.25 104 THR A N 1
ATOM 822 C CA . THR A 1 104 ? -3.291 -0.368 7.012 1 84.25 104 THR A CA 1
ATOM 823 C C . THR A 1 104 ? -4.59 -1.167 6.922 1 84.25 104 THR A C 1
ATOM 825 O O . THR A 1 104 ? -4.684 -2.121 6.145 1 84.25 104 THR A O 1
ATOM 828 N N . GLN A 1 105 ? -5.57 -0.752 7.664 1 91 105 GLN A N 1
ATOM 829 C CA . GLN A 1 105 ? -6.867 -1.419 7.652 1 91 105 GLN A CA 1
ATOM 830 C C . GLN A 1 105 ? -7.602 -1.179 6.336 1 91 105 GLN A C 1
ATOM 832 O O . GLN A 1 105 ? -8.266 -2.078 5.816 1 91 105 GLN A O 1
ATOM 837 N N . LEU A 1 106 ? -7.465 -0.016 5.875 1 93.62 106 LEU A N 1
ATOM 838 C CA . LEU A 1 106 ? -8.078 0.321 4.594 1 93.62 106 LEU A CA 1
ATOM 839 C C . LEU A 1 106 ? -7.508 -0.545 3.477 1 93.62 106 LEU A C 1
ATOM 841 O O . LEU A 1 106 ? -8.25 -1.016 2.611 1 93.62 106 LEU A O 1
ATOM 845 N N . GLY A 1 107 ? -6.211 -0.732 3.473 1 92.94 107 GLY A N 1
ATOM 846 C CA . GLY A 1 107 ? -5.562 -1.587 2.492 1 92.94 107 GLY A CA 1
ATOM 847 C C . GLY A 1 107 ? -6.043 -3.025 2.545 1 92.94 107 GLY A C 1
ATOM 848 O O . GLY A 1 107 ? -6.328 -3.627 1.508 1 92.94 107 GLY A O 1
ATOM 849 N N . LEU A 1 108 ? -6.172 -3.535 3.729 1 93.25 108 LEU A N 1
ATOM 850 C CA . LEU A 1 108 ? -6.672 -4.895 3.914 1 93.25 108 LEU A CA 1
ATOM 851 C C . LEU A 1 108 ? -8.094 -5.027 3.391 1 93.25 108 LEU A C 1
ATOM 853 O O . LEU A 1 108 ? -8.438 -6.027 2.758 1 93.25 108 LEU A O 1
ATOM 857 N N . LEU A 1 109 ? -8.836 -4.027 3.695 1 96.5 109 LEU A N 1
ATOM 858 C CA . LEU A 1 109 ? -10.242 -4.055 3.307 1 96.5 109 LEU A CA 1
ATOM 859 C C . LEU A 1 109 ? -10.391 -4.047 1.787 1 96.5 109 LEU A C 1
ATOM 861 O O . LEU A 1 109 ? -11.227 -4.766 1.235 1 96.5 109 LEU A O 1
ATOM 865 N N . ARG A 1 110 ? -9.609 -3.271 1.146 1 96.75 110 ARG A N 1
ATOM 866 C CA . ARG A 1 110 ? -9.625 -3.219 -0.313 1 96.75 110 ARG A CA 1
ATOM 867 C C . ARG A 1 110 ? -9.344 -4.59 -0.914 1 96.75 110 ARG A C 1
ATOM 869 O O . ARG A 1 110 ? -10.078 -5.051 -1.796 1 96.75 110 ARG A O 1
ATOM 876 N N . ASP A 1 111 ? -8.344 -5.188 -0.421 1 95.25 111 ASP A N 1
ATOM 877 C CA . ASP A 1 111 ? -7.961 -6.512 -0.906 1 95.25 111 ASP A CA 1
ATOM 878 C C . ASP A 1 111 ? -9.062 -7.535 -0.649 1 95.25 111 ASP A C 1
ATOM 880 O O . ASP A 1 111 ? -9.375 -8.352 -1.521 1 95.25 111 ASP A O 1
ATOM 884 N N . LEU A 1 112 ? -9.578 -7.422 0.53 1 97.44 112 LEU A N 1
ATOM 885 C CA . LEU A 1 112 ? -10.625 -8.359 0.932 1 97.44 112 LEU A CA 1
ATOM 886 C C . LEU A 1 112 ? -11.844 -8.227 0.032 1 97.44 112 LEU A C 1
ATOM 888 O O . LEU A 1 112 ? -12.414 -9.227 -0.398 1 97.44 112 LEU A O 1
ATOM 892 N N . LEU A 1 113 ? -12.242 -7.035 -0.244 1 97.94 113 LEU A N 1
ATOM 893 C CA . LEU A 1 113 ? -13.422 -6.785 -1.064 1 97.94 113 LEU A CA 1
ATOM 894 C C . LEU A 1 113 ? -13.211 -7.297 -2.486 1 97.94 113 LEU A C 1
ATOM 896 O O . LEU A 1 113 ? -14.133 -7.844 -3.096 1 97.94 113 LEU A O 1
ATOM 900 N N . MET A 1 114 ? -12.039 -7.16 -2.973 1 97.5 114 MET A N 1
ATOM 901 C CA . MET A 1 114 ? -11.719 -7.668 -4.301 1 97.5 114 MET A CA 1
ATOM 902 C C . MET A 1 114 ? -11.828 -9.188 -4.348 1 97.5 114 MET A C 1
ATOM 904 O O . MET A 1 114 ? -12.438 -9.742 -5.262 1 97.5 114 MET A O 1
ATOM 908 N N . GLN A 1 115 ? -11.219 -9.773 -3.385 1 97.38 115 GLN A N 1
ATOM 909 C CA . GLN A 1 115 ? -11.266 -11.234 -3.324 1 97.38 115 GLN A CA 1
ATOM 910 C C . GLN A 1 115 ? -12.695 -11.734 -3.184 1 97.38 115 GLN A C 1
ATOM 912 O O . GLN A 1 115 ? -13.078 -12.727 -3.805 1 97.38 115 GLN A O 1
ATOM 917 N N . ASP A 1 116 ? -13.445 -11.047 -2.418 1 98.12 116 ASP A N 1
ATOM 918 C CA . ASP A 1 116 ? -14.844 -11.422 -2.191 1 98.12 116 ASP A CA 1
ATOM 919 C C . ASP A 1 116 ? -15.617 -11.484 -3.508 1 98.12 116 ASP A C 1
ATOM 921 O O . ASP A 1 116 ? -16.234 -12.5 -3.822 1 98.12 116 ASP A O 1
ATOM 925 N N . LEU A 1 117 ? -15.547 -10.414 -4.281 1 98.38 117 LEU A N 1
ATOM 926 C CA . LEU A 1 117 ? -16.328 -10.352 -5.516 1 98.38 117 LEU A CA 1
ATOM 927 C C . LEU A 1 117 ? -15.82 -11.391 -6.52 1 98.38 117 LEU A C 1
ATOM 929 O O . LEU A 1 117 ? -16.625 -12.008 -7.227 1 98.38 117 LEU A O 1
ATOM 933 N N . GLU A 1 118 ? -14.492 -11.547 -6.59 1 98.06 118 GLU A N 1
ATOM 934 C CA . GLU A 1 118 ? -13.906 -12.523 -7.512 1 98.06 118 GLU A CA 1
ATOM 935 C C . GLU A 1 118 ? -14.383 -13.938 -7.191 1 98.06 118 GLU A C 1
ATOM 937 O O . GLU A 1 118 ? -14.797 -14.672 -8.086 1 98.06 118 GLU A O 1
ATOM 942 N N . ILE A 1 119 ? -14.359 -14.258 -5.918 1 98.31 119 ILE A N 1
ATOM 943 C CA . ILE A 1 119 ? -14.719 -15.602 -5.488 1 98.31 119 ILE A CA 1
ATOM 944 C C . ILE A 1 119 ? -16.219 -15.82 -5.664 1 98.31 119 ILE A C 1
ATOM 946 O O . ILE A 1 119 ? -16.656 -16.891 -6.086 1 98.31 119 ILE A O 1
ATOM 950 N N . ARG A 1 120 ? -17.016 -14.859 -5.418 1 98 120 ARG A N 1
ATOM 951 C CA . ARG A 1 120 ? -18.469 -14.969 -5.621 1 98 120 ARG A CA 1
ATOM 952 C C . ARG A 1 120 ? -18.797 -15.234 -7.082 1 98 120 ARG A C 1
ATOM 954 O O . ARG A 1 120 ? -19.641 -16.078 -7.391 1 98 120 ARG A O 1
ATOM 961 N N . LEU A 1 121 ? -18.125 -14.5 -7.898 1 98.06 121 LEU A N 1
ATOM 962 C CA . LEU A 1 121 ? -18.375 -14.688 -9.32 1 98.06 121 LEU A CA 1
ATOM 963 C C . LEU A 1 121 ? -17.891 -16.047 -9.789 1 98.06 121 LEU A C 1
ATOM 965 O O . LEU A 1 121 ? -18.516 -16.672 -10.648 1 98.06 121 LEU A O 1
ATOM 969 N N . ALA A 1 122 ? -16.75 -16.453 -9.266 1 98.38 122 ALA A N 1
ATOM 970 C CA . ALA A 1 122 ? -16.234 -17.781 -9.594 1 98.38 122 ALA A CA 1
ATOM 971 C C . ALA A 1 122 ? -17.234 -18.859 -9.211 1 98.38 122 ALA A C 1
ATOM 973 O O . ALA A 1 122 ? -17.5 -19.766 -10 1 98.38 122 ALA A O 1
ATOM 974 N N . LEU A 1 123 ? -17.781 -18.734 -8.039 1 98.31 123 LEU A N 1
ATOM 975 C CA . LEU A 1 123 ? -18.766 -19.719 -7.566 1 98.31 123 LEU A CA 1
ATOM 976 C C . LEU A 1 123 ? -20.031 -19.656 -8.406 1 98.31 123 LEU A C 1
ATOM 978 O O . LEU A 1 123 ? -20.672 -20.688 -8.641 1 98.31 123 LEU A O 1
ATOM 982 N N . GLN A 1 124 ? -20.375 -18.469 -8.859 1 98.06 124 GLN A N 1
ATOM 983 C CA . GLN A 1 124 ? -21.547 -18.328 -9.719 1 98.06 124 GLN A CA 1
ATOM 984 C C . GLN A 1 124 ? -21.328 -19.047 -11.047 1 98.06 124 GLN A C 1
ATOM 986 O O . GLN A 1 124 ? -22.266 -19.656 -11.586 1 98.06 124 GLN A O 1
ATOM 991 N N . ILE A 1 125 ? -20.156 -18.953 -11.625 1 97.81 125 ILE A N 1
ATOM 992 C CA . ILE A 1 125 ? -19.828 -19.672 -12.852 1 97.81 125 ILE A CA 1
ATOM 993 C C . ILE A 1 125 ? -20.109 -21.156 -12.672 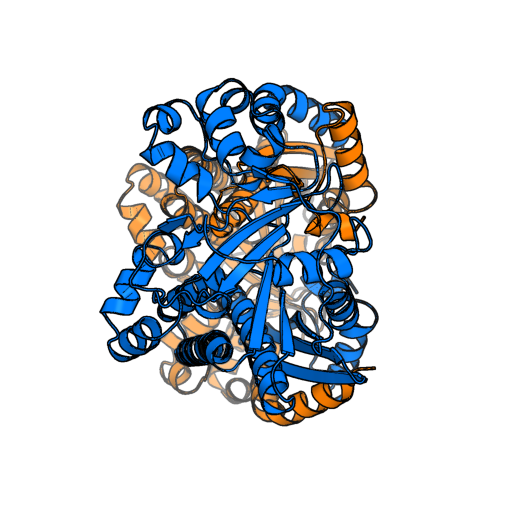1 97.81 125 ILE A C 1
ATOM 995 O O . ILE A 1 125 ? -20.75 -21.781 -13.523 1 97.81 125 ILE A O 1
ATOM 999 N N . ILE A 1 126 ? -19.688 -21.719 -11.555 1 97.75 126 ILE A N 1
ATOM 1000 C CA . ILE A 1 126 ? -19.797 -23.141 -11.273 1 97.75 126 ILE A CA 1
ATOM 1001 C C . ILE A 1 126 ? -21.266 -23.531 -11.102 1 97.75 126 ILE A C 1
ATOM 1003 O O . ILE A 1 126 ? -21.688 -24.609 -11.531 1 97.75 126 ILE A O 1
ATOM 1007 N N . LYS A 1 127 ? -22 -22.656 -10.508 1 97.31 127 LYS A N 1
ATOM 1008 C CA . LYS A 1 127 ? -23.406 -22.922 -10.273 1 97.31 127 LYS A CA 1
ATOM 1009 C C . LYS A 1 127 ? -24.203 -22.875 -11.578 1 97.31 127 LYS A C 1
ATOM 1011 O O . LYS A 1 127 ? -25.156 -23.625 -11.758 1 97.31 127 LYS A O 1
ATOM 1016 N N . GLU A 1 128 ? -23.812 -22.062 -12.508 1 97.44 128 GLU A N 1
ATOM 1017 C CA . GLU A 1 128 ? -24.625 -21.766 -13.68 1 97.44 128 GLU A CA 1
ATOM 1018 C C . GLU A 1 128 ? -24.156 -22.562 -14.898 1 97.44 128 GLU A C 1
ATOM 1020 O O . GLU A 1 128 ? -24.828 -22.578 -15.93 1 97.44 128 GLU A O 1
ATOM 1025 N N . ASN A 1 129 ? -23.016 -23.188 -14.773 1 96.5 129 ASN A N 1
ATOM 1026 C CA . ASN A 1 129 ? -22.469 -23.969 -15.883 1 96.5 129 ASN A CA 1
ATOM 1027 C C . ASN A 1 129 ? -22.219 -25.422 -15.484 1 96.5 129 ASN A C 1
ATOM 1029 O O . ASN A 1 129 ? -21.797 -25.688 -14.359 1 96.5 129 ASN A O 1
ATOM 1033 N N . LYS A 1 130 ? -22.438 -26.266 -16.391 1 94.31 130 LYS A N 1
ATOM 1034 C CA . LYS A 1 130 ? -22.297 -27.703 -16.109 1 94.31 130 LYS A CA 1
ATOM 1035 C C . LYS A 1 130 ? -20.844 -28.156 -16.234 1 94.31 130 LYS A C 1
ATOM 1037 O O . LYS A 1 130 ? -20.156 -27.766 -17.172 1 94.31 130 LYS A O 1
ATOM 1042 N N . ALA A 1 131 ? -20.359 -28.953 -15.32 1 94.62 131 ALA A N 1
ATOM 1043 C CA . ALA A 1 131 ? -19.047 -29.578 -15.383 1 94.62 131 ALA A CA 1
ATOM 1044 C C . ALA A 1 131 ? -19.016 -30.688 -16.422 1 94.62 131 ALA A C 1
ATOM 1046 O O . ALA A 1 131 ? -20.062 -31.25 -16.766 1 94.62 131 ALA A O 1
ATOM 1047 N N . PRO A 1 132 ? -17.906 -31 -16.969 1 96.31 132 PRO A N 1
ATOM 1048 C CA . PRO A 1 132 ? -16.562 -30.5 -16.672 1 96.31 132 PRO A CA 1
ATOM 1049 C C . PRO A 1 132 ? -16.297 -29.125 -17.281 1 96.31 132 PRO A C 1
ATOM 1051 O O . PRO A 1 132 ? -16.781 -28.828 -18.375 1 96.31 132 PRO A O 1
ATOM 1054 N N . LEU A 1 133 ? -15.625 -28.266 -16.625 1 97.12 133 LEU A N 1
ATOM 1055 C CA . LEU A 1 133 ? -15.242 -26.953 -17.125 1 97.12 133 LEU A CA 1
ATOM 1056 C C . LEU A 1 133 ? -13.914 -26.5 -16.516 1 97.12 133 LEU A C 1
ATOM 1058 O O . LEU A 1 133 ? -13.414 -27.125 -15.586 1 97.12 133 LEU A O 1
ATOM 1062 N N . ILE A 1 134 ? -13.32 -25.469 -17.109 1 97.38 134 ILE A N 1
ATOM 1063 C CA . ILE A 1 134 ? -12.062 -24.891 -16.625 1 97.38 134 ILE A CA 1
ATOM 1064 C C . ILE A 1 134 ? -12.312 -23.469 -16.125 1 97.38 134 ILE A C 1
ATOM 1066 O O . ILE A 1 134 ? -12.984 -22.688 -16.797 1 97.38 134 ILE A O 1
ATOM 1070 N N . LEU A 1 135 ? -11.836 -23.234 -14.977 1 98 135 LEU A N 1
ATOM 1071 C CA . LEU A 1 135 ? -11.922 -21.891 -14.391 1 98 135 LEU A CA 1
ATOM 1072 C C . LEU A 1 135 ? -10.531 -21.328 -14.102 1 98 135 LEU A C 1
ATOM 1074 O O . LEU A 1 135 ? -9.781 -21.906 -13.305 1 98 135 LEU A O 1
ATOM 1078 N N . PHE A 1 136 ? -10.219 -20.203 -14.766 1 97.94 136 PHE A N 1
ATOM 1079 C CA . PHE A 1 136 ? -8.961 -19.5 -14.531 1 97.94 136 PHE A CA 1
ATOM 1080 C C . PHE A 1 136 ? -9.141 -18.391 -13.508 1 97.94 136 PHE A C 1
ATOM 1082 O O . PHE A 1 136 ? -10.102 -17.625 -13.57 1 97.94 136 PHE A O 1
ATOM 1089 N N . ILE A 1 137 ? -8.219 -18.359 -12.609 1 96.81 137 ILE A N 1
ATOM 1090 C CA . ILE A 1 137 ? -8.219 -17.312 -11.594 1 96.81 137 ILE A CA 1
ATOM 1091 C C . ILE A 1 137 ? -6.852 -16.625 -11.562 1 96.81 137 ILE A C 1
ATOM 1093 O O . ILE A 1 137 ? -5.816 -17.297 -11.578 1 96.81 137 ILE A O 1
ATOM 1097 N N . ASP A 1 138 ? -6.844 -15.398 -11.523 1 94.31 138 ASP A N 1
ATOM 1098 C CA . ASP A 1 138 ? -5.605 -14.633 -11.438 1 94.31 138 ASP A CA 1
ATOM 1099 C C . ASP A 1 138 ? -5.008 -14.703 -10.031 1 94.31 138 ASP A C 1
ATOM 1101 O O . ASP A 1 138 ? -5.719 -14.516 -9.047 1 94.31 138 ASP A O 1
ATOM 1105 N N . GLY A 1 139 ? -3.744 -15.016 -9.961 1 93.31 139 GLY A N 1
ATOM 1106 C CA . GLY A 1 139 ? -3.059 -15.102 -8.688 1 93.31 139 GLY A CA 1
ATOM 1107 C C . GLY A 1 139 ? -2.936 -16.531 -8.164 1 93.31 139 GLY A C 1
ATOM 1108 O O . GLY A 1 139 ? -3.031 -17.484 -8.938 1 93.31 139 GLY A O 1
ATOM 1109 N N . SER A 1 140 ? -2.641 -16.641 -6.836 1 94 140 SER A N 1
ATOM 1110 C CA . SER A 1 140 ? -2.477 -17.938 -6.191 1 94 140 SER A CA 1
ATOM 1111 C C . SER A 1 140 ? -3.572 -18.188 -5.16 1 94 140 SER A C 1
ATOM 1113 O O . SER A 1 140 ? -3.668 -17.469 -4.164 1 94 140 SER A O 1
ATOM 1115 N N . LEU A 1 141 ? -4.281 -19.234 -5.383 1 94.12 141 LEU A N 1
ATOM 1116 C CA . LEU A 1 141 ? -5.34 -19.562 -4.438 1 94.12 141 LEU A CA 1
ATOM 1117 C C . LEU A 1 141 ? -4.758 -20 -3.1 1 94.12 141 LEU A C 1
ATOM 1119 O O . LEU A 1 141 ? -5.336 -19.734 -2.047 1 94.12 141 LEU A O 1
ATOM 1123 N N . LEU A 1 142 ? -3.645 -20.656 -3.227 1 92.88 142 LEU A N 1
ATOM 1124 C CA . LEU A 1 142 ? -2.996 -21.078 -1.991 1 92.88 142 LEU A CA 1
ATOM 1125 C C . LEU A 1 142 ? -2.562 -19.875 -1.165 1 92.88 142 LEU A C 1
ATOM 1127 O O . LEU A 1 142 ? -2.785 -19.828 0.047 1 92.88 142 LEU A O 1
ATOM 1131 N N . SER A 1 143 ? -1.93 -18.969 -1.821 1 92.25 143 SER A N 1
ATOM 1132 C CA . SER A 1 143 ? -1.509 -17.75 -1.141 1 92.25 143 SER A CA 1
ATOM 1133 C C . SER A 1 143 ? -2.705 -16.984 -0.584 1 92.25 143 SER A C 1
ATOM 1135 O O . SER A 1 143 ? -2.623 -16.391 0.491 1 92.25 143 SER A O 1
ATOM 1137 N N . ARG A 1 144 ? -3.777 -17.031 -1.29 1 94.38 144 ARG A N 1
ATOM 1138 C CA . ARG A 1 144 ? -4.996 -16.344 -0.856 1 94.38 144 ARG A CA 1
ATOM 1139 C C . ARG A 1 144 ? -5.516 -16.938 0.449 1 94.38 144 ARG A C 1
ATOM 1141 O O . ARG A 1 144 ? -5.949 -16.203 1.339 1 94.38 144 ARG A O 1
ATOM 1148 N N . ILE A 1 145 ? -5.496 -18.219 0.535 1 95.75 145 ILE A N 1
ATOM 1149 C CA . ILE A 1 145 ? -5.938 -18.891 1.758 1 95.75 145 ILE A CA 1
ATOM 1150 C C . ILE A 1 145 ? -5.07 -18.438 2.93 1 95.75 145 ILE A C 1
ATOM 1152 O O . ILE A 1 145 ? -5.586 -18.094 3.996 1 95.75 145 ILE A O 1
ATOM 1156 N N . SER A 1 146 ? -3.832 -18.453 2.65 1 93.94 146 SER A N 1
ATOM 1157 C CA . SER A 1 146 ? -2.891 -18.031 3.682 1 93.94 146 SER A CA 1
ATOM 1158 C C . SER A 1 146 ? -3.176 -16.609 4.137 1 93.94 146 SER A C 1
ATOM 1160 O O . SER A 1 146 ? -3.223 -16.328 5.34 1 93.94 146 SER A O 1
ATOM 1162 N N . TYR A 1 147 ? -3.414 -15.758 3.234 1 91.81 147 TYR A N 1
ATOM 1163 C CA . TYR A 1 147 ? -3.666 -14.359 3.537 1 91.81 147 TYR A CA 1
ATOM 1164 C C . TYR A 1 147 ? -4.988 -14.188 4.273 1 91.81 147 TYR A C 1
ATOM 1166 O O . TYR A 1 147 ? -5.082 -13.406 5.227 1 91.81 147 TYR A O 1
ATOM 1174 N N . LEU A 1 148 ? -5.973 -14.883 3.83 1 95.38 148 LEU A N 1
ATOM 1175 C CA . LEU A 1 148 ? -7.293 -14.781 4.445 1 95.38 148 LEU A CA 1
ATOM 1176 C C . LEU A 1 148 ? -7.258 -15.258 5.891 1 95.38 148 LEU A C 1
ATOM 1178 O O . LEU A 1 148 ? -7.953 -14.711 6.75 1 95.38 148 LEU A O 1
ATOM 1182 N N . LEU A 1 149 ? -6.438 -16.25 6.129 1 94.88 149 LEU A N 1
ATOM 1183 C CA . LEU A 1 149 ? -6.262 -16.703 7.5 1 94.88 149 LEU A CA 1
ATOM 1184 C C . LEU A 1 149 ? -5.652 -15.609 8.367 1 94.88 149 LEU A C 1
ATOM 1186 O O . LEU A 1 149 ? -6.066 -15.414 9.516 1 94.88 149 LEU A O 1
ATOM 1190 N N . ARG A 1 150 ? -4.793 -14.891 7.789 1 91.12 150 ARG A N 1
ATOM 1191 C CA . ARG A 1 150 ? -4.172 -13.781 8.516 1 91.12 150 ARG A CA 1
ATOM 1192 C C . ARG A 1 150 ? -5.176 -12.656 8.758 1 91.12 150 ARG A C 1
ATOM 1194 O O . ARG A 1 150 ? -5.109 -11.977 9.781 1 91.12 150 ARG A O 1
ATOM 1201 N N . TYR A 1 151 ? -6.082 -12.445 7.844 1 92.19 151 TYR A N 1
ATOM 1202 C CA . TYR A 1 151 ? -7.066 -11.375 7.938 1 92.19 151 TYR A CA 1
ATOM 1203 C C . TYR A 1 151 ? -7.988 -11.586 9.133 1 92.19 151 TYR A C 1
ATOM 1205 O O . TYR A 1 151 ? -8.516 -10.625 9.688 1 92.19 151 TYR A O 1
ATOM 1213 N N . LEU A 1 152 ? -8.18 -12.82 9.516 1 91.56 152 LEU A N 1
ATOM 1214 C CA . LEU A 1 152 ? -9.055 -13.141 10.641 1 91.56 152 LEU A CA 1
ATOM 1215 C C . LEU A 1 152 ? -8.57 -12.477 11.922 1 91.56 152 LEU A C 1
ATOM 1217 O O . LEU A 1 152 ? -9.359 -12.219 12.836 1 91.56 152 LEU A O 1
ATOM 1221 N N . TYR A 1 153 ? -7.305 -12.117 11.945 1 89.25 153 TYR A N 1
ATOM 1222 C CA . TYR A 1 153 ? -6.762 -11.539 13.172 1 89.25 153 TYR A CA 1
ATOM 1223 C C . TYR A 1 153 ? -6.207 -10.148 12.914 1 89.25 153 TYR A C 1
ATOM 1225 O O . TYR A 1 153 ? -5.871 -9.422 13.859 1 89.25 153 TYR A O 1
ATOM 1233 N N . SER A 1 154 ? -6.109 -9.828 11.672 1 89.31 154 SER A N 1
ATOM 1234 C CA . SER A 1 154 ? -5.5 -8.555 11.336 1 89.31 154 SER A CA 1
ATOM 1235 C C . SER A 1 154 ? -6.52 -7.422 11.383 1 89.31 154 SER A C 1
ATOM 1237 O O . SER A 1 154 ? -6.164 -6.262 11.609 1 89.31 154 SER A O 1
ATOM 1239 N N . PHE A 1 155 ? -7.777 -7.695 11.18 1 92.06 155 PHE A N 1
ATOM 1240 C CA . PHE A 1 155 ? -8.82 -6.672 11.211 1 92.06 155 PHE A CA 1
ATOM 1241 C C . PHE A 1 155 ? -9.203 -6.332 12.648 1 92.06 155 PHE A C 1
ATOM 1243 O O . PHE A 1 155 ? -9.297 -7.223 13.5 1 92.06 155 PHE A O 1
ATOM 1250 N N . GLU A 1 156 ? -9.383 -5.129 12.898 1 88.5 156 GLU A N 1
ATOM 1251 C CA . GLU A 1 156 ? -9.883 -4.668 14.195 1 88.5 156 GLU A CA 1
ATOM 1252 C C . GLU A 1 156 ? -11.406 -4.676 14.234 1 88.5 156 GLU A C 1
ATOM 1254 O O . GLU A 1 156 ? -12.008 -5.035 15.25 1 88.5 156 GLU A O 1
ATOM 1259 N N . ASP A 1 157 ? -12.016 -4.359 13.133 1 90.88 157 ASP A N 1
ATOM 1260 C CA . ASP A 1 157 ? -13.469 -4.289 13.008 1 90.88 157 ASP A CA 1
ATOM 1261 C C . ASP A 1 157 ? -14.078 -5.688 12.875 1 90.88 157 ASP A C 1
ATOM 1263 O O . ASP A 1 157 ? -13.711 -6.441 11.969 1 90.88 157 ASP A O 1
ATOM 1267 N N . GLU A 1 158 ? -15 -5.973 13.648 1 92.06 158 GLU A N 1
ATOM 1268 C CA . GLU A 1 158 ? -15.602 -7.301 13.688 1 92.06 158 GLU A CA 1
ATOM 1269 C C . GLU A 1 158 ? -16.328 -7.609 12.383 1 92.06 158 GLU A C 1
ATOM 1271 O O . GLU A 1 158 ? -16.391 -8.766 11.953 1 92.06 158 GLU A O 1
ATOM 1276 N N . ASN A 1 159 ? -16.922 -6.641 11.789 1 92.56 159 ASN A N 1
ATOM 1277 C CA . ASN A 1 159 ? -17.641 -6.852 10.531 1 92.56 159 ASN A CA 1
ATOM 1278 C C . ASN A 1 159 ? -16.688 -7.297 9.422 1 92.56 159 ASN A C 1
ATOM 1280 O O . ASN A 1 159 ? -17.031 -8.164 8.625 1 92.56 159 ASN A O 1
ATOM 1284 N N . TYR A 1 160 ? -15.562 -6.707 9.453 1 94.94 160 TYR A N 1
ATOM 1285 C CA . TYR A 1 160 ? -14.586 -7.07 8.43 1 94.94 160 TYR A CA 1
ATOM 1286 C C . TYR A 1 160 ? -13.969 -8.43 8.727 1 94.94 160 TYR A C 1
ATOM 1288 O O . TYR A 1 160 ? -13.617 -9.172 7.805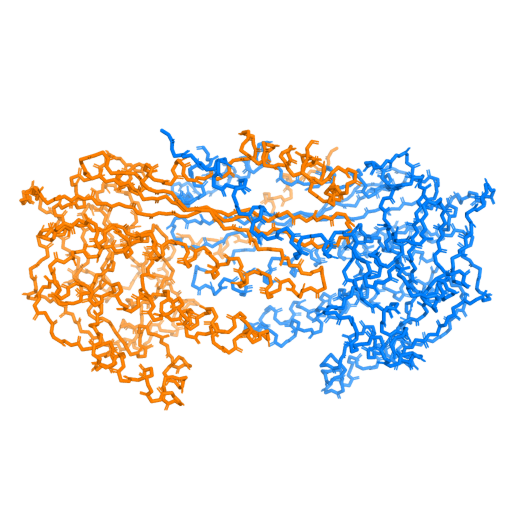 1 94.94 160 TYR A O 1
ATOM 1296 N N . LYS A 1 161 ? -13.867 -8.766 9.984 1 94.56 161 LYS A N 1
ATOM 1297 C CA . LYS A 1 161 ? -13.438 -10.109 10.359 1 94.56 161 LYS A CA 1
ATOM 1298 C C . LYS A 1 161 ? -14.414 -11.164 9.844 1 94.56 161 LYS A C 1
ATOM 1300 O O . LYS A 1 161 ? -14 -12.195 9.305 1 94.56 161 LYS A O 1
ATOM 1305 N N . ASN A 1 162 ? -15.633 -10.898 9.977 1 96.25 162 ASN A N 1
ATOM 1306 C CA . ASN A 1 162 ? -16.672 -11.812 9.508 1 96.25 162 ASN A CA 1
ATOM 1307 C C . ASN A 1 162 ? -16.656 -11.945 7.988 1 96.25 162 ASN A C 1
ATOM 1309 O O . ASN A 1 162 ? -16.844 -13.047 7.457 1 96.25 162 ASN A O 1
ATOM 1313 N N . LEU A 1 163 ? -16.516 -10.844 7.379 1 97.12 163 LEU A N 1
ATOM 1314 C CA . LEU A 1 163 ? -16.406 -10.883 5.926 1 97.12 163 LEU A CA 1
ATOM 1315 C C . LEU A 1 163 ? -15.219 -11.727 5.484 1 97.12 163 LEU A C 1
ATOM 1317 O O . LEU A 1 163 ? -15.328 -12.516 4.539 1 97.12 163 LEU A O 1
ATOM 1321 N N . ALA A 1 164 ? -14.078 -11.547 6.141 1 97.31 164 ALA A N 1
ATOM 1322 C CA . ALA A 1 164 ? -12.891 -12.336 5.828 1 97.31 164 ALA A CA 1
ATOM 1323 C C . ALA A 1 164 ? -13.172 -13.828 5.973 1 97.31 164 ALA A C 1
ATOM 1325 O O . ALA A 1 164 ? -12.734 -14.633 5.141 1 97.31 164 ALA A O 1
ATOM 1326 N N . ARG A 1 165 ? -13.852 -14.18 6.961 1 96.81 165 ARG A N 1
ATOM 1327 C CA . ARG A 1 165 ? -14.219 -15.578 7.18 1 96.81 165 ARG A CA 1
ATOM 1328 C C . ARG A 1 165 ? -15.117 -16.094 6.059 1 96.81 165 ARG A C 1
ATOM 1330 O O . ARG A 1 165 ? -14.922 -17.203 5.559 1 96.81 165 ARG A O 1
ATOM 1337 N N . GLU A 1 166 ? -16.047 -15.289 5.723 1 97.81 166 GLU A N 1
ATOM 1338 C CA . GLU A 1 166 ? -16.938 -15.664 4.637 1 97.81 166 GLU A CA 1
ATOM 1339 C C . GLU A 1 166 ? -16.172 -15.875 3.334 1 97.81 166 GLU A C 1
ATOM 1341 O O . GLU A 1 166 ? -16.406 -16.859 2.625 1 97.81 166 GLU A O 1
ATOM 1346 N N . VAL A 1 167 ? -15.289 -14.938 3.055 1 98.19 167 VAL A N 1
ATOM 1347 C CA . VAL A 1 167 ? -14.5 -15.031 1.835 1 98.19 167 VAL A CA 1
ATOM 1348 C C . VAL A 1 167 ? -13.625 -16.297 1.884 1 98.19 167 VAL A C 1
ATOM 1350 O O . VAL A 1 167 ? -13.477 -16.984 0.875 1 98.19 167 VAL A O 1
ATOM 1353 N N . LEU A 1 168 ? -13.039 -16.594 3.031 1 97.94 168 LEU A N 1
ATOM 1354 C CA . LEU A 1 168 ? -12.227 -17.781 3.211 1 97.94 168 LEU A CA 1
ATOM 1355 C C . LEU A 1 168 ? -13.047 -19.047 2.943 1 97.94 168 LEU A C 1
ATOM 1357 O O . LEU A 1 168 ? -12.617 -19.922 2.189 1 97.94 168 LEU A O 1
ATOM 1361 N N . ILE A 1 169 ? -14.234 -19.125 3.5 1 97.69 169 ILE A N 1
ATOM 1362 C CA . ILE A 1 169 ? -15.102 -20.297 3.338 1 97.69 169 ILE A CA 1
ATOM 1363 C C . ILE A 1 169 ? -15.5 -20.438 1.872 1 97.69 169 ILE A C 1
ATOM 1365 O O . ILE A 1 169 ? -15.469 -21.531 1.315 1 97.69 169 ILE A O 1
ATOM 1369 N N . ASN A 1 170 ? -15.875 -19.328 1.279 1 98.12 170 ASN A N 1
ATOM 1370 C CA . ASN A 1 170 ? -16.219 -19.359 -0.137 1 98.12 170 ASN A CA 1
ATOM 1371 C C . ASN A 1 170 ? -15.047 -19.797 -0.999 1 98.12 170 ASN A C 1
ATOM 1373 O O . ASN A 1 170 ? -15.227 -20.5 -1.997 1 98.12 170 ASN A O 1
ATOM 1377 N N . THR A 1 171 ? -13.852 -19.344 -0.675 1 98.06 171 THR A N 1
ATOM 1378 C CA . THR A 1 171 ? -12.648 -19.75 -1.391 1 98.06 171 THR A CA 1
ATOM 1379 C C . THR A 1 171 ? -12.43 -21.25 -1.267 1 98.06 171 THR A C 1
ATOM 1381 O O . THR A 1 171 ? -12.102 -21.922 -2.248 1 98.06 171 THR A O 1
ATOM 1384 N N . LEU A 1 172 ? -12.633 -21.75 -0.075 1 97.5 172 LEU A N 1
ATOM 1385 C CA . LEU A 1 172 ? -12.492 -23.188 0.15 1 97.5 172 LEU A CA 1
ATOM 1386 C C . LEU A 1 172 ? -13.562 -23.969 -0.61 1 97.5 172 LEU A C 1
ATOM 1388 O O . LEU A 1 172 ? -13.297 -25.047 -1.141 1 97.5 172 LEU A O 1
ATOM 1392 N N . ASP A 1 173 ? -14.734 -23.422 -0.67 1 97.31 173 ASP A N 1
ATOM 1393 C CA . ASP A 1 173 ? -15.797 -24.031 -1.468 1 97.31 173 ASP A CA 1
ATOM 1394 C C . ASP A 1 173 ? -15.398 -24.109 -2.939 1 97.31 173 ASP A C 1
ATOM 1396 O O . ASP A 1 173 ? -15.656 -25.109 -3.605 1 97.31 173 ASP A O 1
ATOM 1400 N N . LEU A 1 174 ? -14.82 -23.062 -3.389 1 97.81 174 LEU A N 1
ATOM 1401 C CA . LEU A 1 174 ? -14.344 -23.016 -4.77 1 97.81 174 LEU A CA 1
ATOM 1402 C C . LEU A 1 174 ? -13.312 -24.094 -5.027 1 97.81 174 LEU A C 1
ATOM 1404 O O . LEU A 1 174 ? -13.398 -24.828 -6.02 1 97.81 174 LEU A O 1
ATOM 1408 N N . ILE A 1 175 ? -12.391 -24.219 -4.148 1 96.5 175 ILE A N 1
ATOM 1409 C CA . ILE A 1 175 ? -11.328 -25.219 -4.266 1 96.5 175 ILE A CA 1
ATOM 1410 C C . ILE A 1 175 ? -11.93 -26.609 -4.25 1 96.5 175 ILE A C 1
ATOM 1412 O O . ILE A 1 175 ? -11.531 -27.484 -5.035 1 96.5 175 ILE A O 1
ATOM 1416 N N . ASN A 1 176 ? -12.859 -26.797 -3.432 1 95.94 176 ASN A N 1
ATOM 1417 C CA . ASN A 1 176 ? -13.484 -28.109 -3.271 1 95.94 176 ASN A CA 1
ATOM 1418 C C . ASN A 1 176 ? -14.359 -28.469 -4.473 1 95.94 176 ASN A C 1
ATOM 1420 O O . ASN A 1 176 ? -14.703 -29.625 -4.672 1 95.94 176 ASN A O 1
ATOM 1424 N N . SER A 1 177 ? -14.711 -27.5 -5.227 1 95.56 177 SER A N 1
ATOM 1425 C CA . SER A 1 177 ? -15.469 -27.766 -6.445 1 95.56 177 SER A CA 1
ATOM 1426 C C . SER A 1 177 ? -14.664 -28.609 -7.43 1 95.56 177 SER A C 1
ATOM 1428 O O . SER A 1 177 ? -15.227 -29.219 -8.336 1 95.56 177 SER A O 1
ATOM 1430 N N . SER A 1 178 ? -13.375 -28.594 -7.242 1 93.88 178 SER A N 1
ATOM 1431 C CA . SER A 1 178 ? -12.516 -29.422 -8.078 1 93.88 178 SER A CA 1
ATOM 1432 C C . SER A 1 178 ? -12.867 -30.906 -7.941 1 93.88 178 SER A C 1
ATOM 1434 O O . SER A 1 178 ? -12.594 -31.688 -8.844 1 93.88 178 SER A O 1
ATOM 1436 N N . LYS A 1 179 ? -13.477 -31.281 -6.859 1 92.69 179 LYS A N 1
ATOM 1437 C CA . LYS A 1 179 ? -13.938 -32.656 -6.648 1 92.69 179 LYS A CA 1
ATOM 1438 C C . LYS A 1 179 ? -15.078 -33 -7.602 1 92.69 179 LYS A C 1
ATOM 1440 O O . LYS A 1 179 ? -15.367 -34.188 -7.824 1 92.69 179 LYS A O 1
ATOM 1445 N N . ASN A 1 180 ? -15.695 -32 -8.156 1 94 180 ASN A N 1
ATOM 1446 C CA . ASN A 1 180 ? -16.844 -32.188 -9.047 1 94 180 ASN A CA 1
ATOM 1447 C C . ASN A 1 180 ? -16.484 -31.828 -10.492 1 94 180 ASN A C 1
ATOM 1449 O O . ASN A 1 180 ? -17.281 -31.203 -11.188 1 94 180 ASN A O 1
ATOM 1453 N N . ASN A 1 181 ? -15.32 -32.062 -10.898 1 94.06 181 ASN A N 1
ATOM 1454 C CA . ASN A 1 181 ? -14.828 -31.953 -12.266 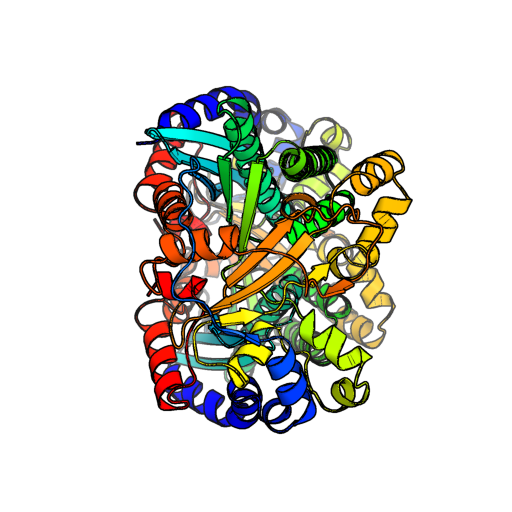1 94.06 181 ASN A CA 1
ATOM 1455 C C . ASN A 1 181 ? -14.734 -30.5 -12.719 1 94.06 181 ASN A C 1
ATOM 1457 O O . ASN A 1 181 ? -15.023 -30.188 -13.875 1 94.06 181 ASN A O 1
ATOM 1461 N N . VAL A 1 182 ? -14.578 -29.625 -11.82 1 96.88 182 VAL A N 1
ATOM 1462 C CA . VAL A 1 182 ? -14.219 -28.25 -12.133 1 96.88 182 VAL A CA 1
ATOM 1463 C C . VAL A 1 182 ? -12.703 -28.062 -12.023 1 96.88 182 VAL A C 1
ATOM 1465 O O . VAL A 1 182 ? -12.141 -28.188 -10.93 1 96.88 182 VAL A O 1
ATOM 1468 N N . ASP A 1 183 ? -12.062 -27.812 -13.125 1 96.88 183 ASP A N 1
ATOM 1469 C CA . ASP A 1 183 ? -10.625 -27.562 -13.117 1 96.88 183 ASP A CA 1
ATOM 1470 C C . ASP A 1 183 ? -10.328 -26.109 -12.734 1 96.88 183 ASP A C 1
ATOM 1472 O O . ASP A 1 183 ? -10.477 -25.203 -13.562 1 96.88 183 ASP A O 1
ATOM 1476 N N . VAL A 1 184 ? -9.914 -25.953 -11.539 1 97.81 184 VAL A N 1
ATOM 1477 C CA . VAL A 1 184 ? -9.586 -24.625 -11.055 1 97.81 184 VAL A CA 1
ATOM 1478 C C . VAL A 1 184 ? -8.086 -24.375 -11.203 1 97.81 184 VAL A C 1
ATOM 1480 O O . VAL A 1 184 ? -7.273 -24.969 -10.492 1 97.81 184 VAL A O 1
ATOM 1483 N N . ILE A 1 185 ? -7.715 -23.453 -12.07 1 97.5 185 ILE A N 1
ATOM 1484 C CA . ILE A 1 185 ? -6.316 -23.156 -12.352 1 97.5 185 ILE A CA 1
ATOM 1485 C C . ILE A 1 185 ? -6.02 -21.703 -11.992 1 97.5 185 ILE A C 1
ATOM 1487 O O . ILE A 1 185 ? -6.582 -20.781 -12.594 1 97.5 185 ILE A O 1
ATOM 1491 N N . SER A 1 186 ? -5.227 -21.516 -11.023 1 97.31 186 SER A N 1
ATOM 1492 C CA . SER A 1 186 ? -4.809 -20.172 -10.664 1 97.31 186 SER A CA 1
ATOM 1493 C C . SER A 1 186 ? -3.422 -19.859 -11.211 1 97.31 186 SER A C 1
ATOM 1495 O O . SER A 1 186 ? -2.52 -20.688 -11.156 1 97.31 186 SER A O 1
ATOM 1497 N N . ILE A 1 187 ? -3.242 -18.672 -11.766 1 96.56 187 ILE A N 1
ATOM 1498 C CA . ILE A 1 187 ? -2.021 -18.297 -12.469 1 96.56 187 ILE A CA 1
ATOM 1499 C C . ILE A 1 187 ? -1.461 -17 -11.891 1 96.56 187 ILE A C 1
ATOM 1501 O O . ILE A 1 187 ? -2.141 -15.977 -11.875 1 96.56 187 ILE A O 1
ATOM 1505 N N . SER A 1 188 ? -0.254 -17.141 -11.43 1 93.81 188 SER A N 1
ATOM 1506 C CA . SER A 1 188 ? 0.458 -15.961 -10.961 1 93.81 188 SER A CA 1
ATOM 1507 C C . SER A 1 188 ? 1.522 -15.516 -11.953 1 93.81 188 SER A C 1
ATOM 1509 O O . SER A 1 188 ? 2.408 -16.297 -12.312 1 93.81 188 SER A O 1
ATOM 1511 N N . LYS A 1 189 ? 1.473 -14.32 -12.352 1 88.94 189 LYS A N 1
ATOM 1512 C CA . LYS A 1 189 ? 2.439 -13.805 -13.312 1 88.94 189 LYS A CA 1
ATOM 1513 C C . LYS A 1 189 ? 3.713 -13.336 -12.609 1 88.94 189 LYS A C 1
ATOM 1515 O O . LYS A 1 189 ? 4.75 -13.148 -13.258 1 88.94 189 LYS A O 1
ATOM 1520 N N . SER A 1 190 ? 3.566 -13 -11.383 1 82.38 190 SER A N 1
ATOM 1521 C CA . SER A 1 190 ? 4.715 -12.57 -10.594 1 82.38 190 SER A CA 1
ATOM 1522 C C . SER A 1 190 ? 4.715 -13.219 -9.219 1 82.38 190 SER A C 1
ATOM 1524 O O . SER A 1 190 ? 3.777 -13.039 -8.438 1 82.38 190 SER A O 1
ATOM 1526 N N . SER A 1 191 ? 5.492 -14.227 -9.07 1 86.69 191 SER A N 1
ATOM 1527 C CA . SER A 1 191 ? 5.586 -14.906 -7.781 1 86.69 191 SER A CA 1
ATOM 1528 C C . SER A 1 191 ? 6.918 -14.609 -7.102 1 86.69 191 SER A C 1
ATOM 1530 O O . SER A 1 191 ? 7.961 -14.57 -7.758 1 86.69 191 SER A O 1
ATOM 1532 N N . ARG A 1 192 ? 6.801 -14.445 -5.863 1 88.19 192 ARG A N 1
ATOM 1533 C CA . ARG A 1 192 ? 8.016 -14.172 -5.102 1 88.19 192 ARG A CA 1
ATOM 1534 C C . ARG A 1 192 ? 8.281 -15.266 -4.078 1 88.19 192 ARG A C 1
ATOM 1536 O O . ARG A 1 192 ? 9.031 -15.062 -3.119 1 88.19 192 ARG A O 1
ATOM 1543 N N . ASN A 1 193 ? 7.715 -16.344 -4.309 1 90.62 193 ASN A N 1
ATOM 1544 C CA . ASN A 1 193 ? 7.898 -17.469 -3.391 1 90.62 193 ASN A CA 1
ATOM 1545 C C . ASN A 1 193 ? 9.305 -18.047 -3.484 1 90.62 193 ASN A C 1
ATOM 1547 O O . ASN A 1 193 ? 10 -17.844 -4.48 1 90.62 193 ASN A O 1
ATOM 1551 N N . THR A 1 194 ? 9.656 -18.781 -2.434 1 92.88 194 THR A N 1
ATOM 1552 C CA . THR A 1 194 ? 11.008 -19.312 -2.348 1 92.88 194 THR A CA 1
ATOM 1553 C C . THR A 1 194 ? 10.984 -20.812 -2.043 1 92.88 194 THR A C 1
ATOM 1555 O O . THR A 1 194 ? 11.82 -21.312 -1.287 1 92.88 194 THR A O 1
ATOM 1558 N N . PHE A 1 195 ? 10.016 -21.516 -2.52 1 94.25 195 PHE A N 1
ATOM 1559 C CA . PHE A 1 195 ? 9.859 -22.938 -2.24 1 94.25 195 PHE A CA 1
ATOM 1560 C C . PHE A 1 195 ? 11.094 -23.703 -2.676 1 94.25 195 PHE A C 1
ATOM 1562 O O . PHE A 1 195 ? 11.609 -24.531 -1.922 1 94.25 195 PHE A O 1
ATOM 1569 N N . LEU A 1 196 ? 11.539 -23.453 -3.896 1 94.94 196 LEU A N 1
ATOM 1570 C CA . LEU A 1 196 ? 12.68 -24.188 -4.441 1 94.94 196 LEU A CA 1
ATOM 1571 C C . LEU A 1 196 ? 13.938 -23.922 -3.617 1 94.94 196 LEU A C 1
ATOM 1573 O O . LEU A 1 196 ? 14.695 -24.844 -3.318 1 94.94 196 LEU A O 1
ATOM 1577 N N . PHE A 1 197 ? 14.086 -22.719 -3.277 1 92.62 197 PHE A N 1
ATOM 1578 C CA . PHE A 1 197 ? 15.25 -22.375 -2.461 1 92.62 197 PHE A CA 1
ATOM 1579 C C . PHE A 1 197 ? 15.172 -23.047 -1.101 1 92.62 197 PHE A C 1
ATOM 1581 O O . PHE A 1 197 ? 16.188 -23.5 -0.569 1 92.62 197 PHE A O 1
ATOM 1588 N N . GLN A 1 198 ? 14.023 -23.062 -0.549 1 92.56 198 GLN A N 1
ATOM 1589 C CA . GLN A 1 198 ? 13.836 -23.719 0.744 1 92.56 198 GLN A CA 1
ATOM 1590 C C . GLN A 1 198 ? 14.188 -25.203 0.666 1 92.56 198 GLN A C 1
ATOM 1592 O O . GLN A 1 198 ? 14.859 -25.734 1.553 1 92.56 198 GLN A O 1
ATOM 1597 N N . ILE A 1 199 ? 13.75 -25.812 -0.322 1 94.25 199 ILE A N 1
ATOM 1598 C CA . ILE A 1 199 ? 14.039 -27.219 -0.513 1 94.25 199 ILE A CA 1
ATOM 1599 C C . ILE A 1 199 ? 15.539 -27.422 -0.719 1 94.25 199 ILE A C 1
ATOM 1601 O O . ILE A 1 199 ? 16.141 -28.328 -0.129 1 94.25 199 ILE A O 1
ATOM 1605 N N . LEU A 1 200 ? 16.141 -26.594 -1.553 1 91.94 200 LEU A N 1
ATOM 1606 C CA . LEU A 1 200 ? 17.578 -26.641 -1.797 1 91.94 200 LEU A CA 1
ATOM 1607 C C . LEU A 1 200 ? 18.344 -26.484 -0.494 1 91.94 200 LEU A C 1
ATOM 1609 O O . LEU A 1 200 ? 19.375 -27.141 -0.295 1 91.94 200 LEU A O 1
ATOM 1613 N N . SER A 1 201 ? 17.859 -25.594 0.307 1 90.88 201 SER A N 1
ATOM 1614 C CA . SER A 1 201 ? 18.516 -25.312 1.575 1 90.88 201 SER A CA 1
ATOM 1615 C C . SER A 1 201 ? 18.438 -26.5 2.523 1 90.88 201 SER A C 1
ATOM 1617 O O . SER A 1 201 ? 19.328 -26.719 3.336 1 90.88 201 SER A O 1
ATOM 1619 N N . LEU A 1 202 ? 17.328 -27.188 2.5 1 88.88 202 LEU A N 1
ATOM 1620 C CA . LEU A 1 202 ? 17.172 -28.391 3.32 1 88.88 202 LEU A CA 1
ATOM 1621 C C . LEU A 1 202 ? 18.156 -29.469 2.895 1 88.88 202 LEU A C 1
ATOM 1623 O O . LEU A 1 202 ? 18.734 -30.156 3.742 1 88.88 202 LEU A O 1
ATOM 1627 N N . ASP A 1 203 ? 18.375 -29.516 1.646 1 88.25 203 ASP A N 1
ATOM 1628 C CA . ASP A 1 203 ? 19.266 -30.531 1.102 1 88.25 203 ASP A CA 1
ATOM 1629 C C . ASP A 1 203 ? 20.734 -30.109 1.222 1 88.25 203 ASP A C 1
ATOM 1631 O O . ASP A 1 203 ? 21.625 -30.953 1.31 1 88.25 203 ASP A O 1
ATOM 1635 N N . ASN A 1 204 ? 20.906 -28.75 1.064 1 88.69 204 ASN A N 1
ATOM 1636 C CA . ASN A 1 204 ? 22.234 -28.172 1.133 1 88.69 204 ASN A CA 1
ATOM 1637 C C . ASN A 1 204 ? 22.297 -27 2.107 1 88.69 204 ASN A C 1
ATOM 1639 O O . ASN A 1 204 ? 22.375 -25.844 1.69 1 88.69 204 ASN A O 1
ATOM 1643 N N . PRO A 1 205 ? 22.516 -27.281 3.322 1 83.56 205 PRO A N 1
ATOM 1644 C CA . PRO A 1 205 ? 22.422 -26.234 4.34 1 83.56 205 PRO A CA 1
ATOM 1645 C C . PRO A 1 205 ? 23.469 -25.125 4.152 1 83.56 205 PRO A C 1
ATOM 1647 O O . PRO A 1 205 ? 23.25 -24 4.594 1 83.56 205 PRO A O 1
ATOM 1650 N N . ASP A 1 206 ? 24.469 -25.359 3.451 1 82.75 206 ASP A N 1
ATOM 1651 C CA . ASP A 1 206 ? 25.547 -24.391 3.285 1 82.75 206 ASP A CA 1
ATOM 1652 C C . ASP A 1 206 ? 25.125 -23.266 2.348 1 82.75 206 ASP A C 1
ATOM 1654 O O . ASP A 1 206 ? 25.75 -22.188 2.332 1 82.75 206 ASP A O 1
ATOM 1658 N N . ILE A 1 207 ? 24.047 -23.516 1.688 1 83 207 ILE A N 1
ATOM 1659 C CA . ILE A 1 207 ? 23.609 -22.516 0.714 1 83 207 ILE A CA 1
ATOM 1660 C C . ILE A 1 207 ? 23.109 -21.266 1.439 1 83 207 ILE A C 1
ATOM 1662 O O . ILE A 1 207 ? 23.281 -20.156 0.952 1 83 207 ILE A O 1
ATOM 1666 N N . ASP A 1 208 ? 22.578 -21.438 2.559 1 77.06 208 ASP A N 1
ATOM 1667 C CA . ASP A 1 208 ? 22.031 -20.312 3.332 1 77.06 208 ASP A CA 1
ATOM 1668 C C . ASP A 1 208 ? 23.141 -19.391 3.807 1 77.06 208 ASP A C 1
ATOM 1670 O O . ASP A 1 208 ? 22.953 -18.172 3.887 1 77.06 208 ASP A O 1
ATOM 1674 N N . LYS A 1 209 ? 24.281 -19.922 4.07 1 76.12 209 LYS A N 1
ATOM 1675 C CA . LYS A 1 209 ? 25.422 -19.156 4.578 1 76.12 209 LYS A CA 1
ATOM 1676 C C . LYS A 1 209 ? 26.109 -18.391 3.457 1 76.12 209 LYS A C 1
ATOM 1678 O O . LYS A 1 209 ? 26.734 -17.359 3.697 1 76.12 209 LYS A O 1
ATOM 1683 N N . THR A 1 210 ? 25.844 -18.875 2.369 1 75.69 210 THR A N 1
ATOM 1684 C CA . THR A 1 210 ? 26.641 -18.344 1.276 1 75.69 210 THR A CA 1
ATOM 1685 C C . THR A 1 210 ? 25.812 -17.406 0.407 1 75.69 210 THR A C 1
ATOM 1687 O O . THR A 1 210 ? 26.344 -16.75 -0.49 1 75.69 210 THR A O 1
ATOM 1690 N N . THR A 1 211 ? 24.594 -17.484 0.686 1 77.44 211 THR A N 1
ATOM 1691 C CA . THR A 1 211 ? 23.719 -16.594 -0.072 1 77.44 211 THR A CA 1
ATOM 1692 C C . THR A 1 211 ? 23.297 -15.391 0.778 1 77.44 211 THR A C 1
ATOM 1694 O O . THR A 1 211 ? 22.75 -15.562 1.868 1 77.44 211 THR A O 1
ATOM 1697 N N . PRO A 1 212 ? 23.594 -14.242 0.259 1 73.94 212 PRO A N 1
ATOM 1698 C CA . PRO A 1 212 ? 23.312 -13.047 1.048 1 73.94 212 PRO A CA 1
ATOM 1699 C C . PRO A 1 212 ? 21.812 -12.805 1.234 1 73.94 212 PRO A C 1
ATOM 1701 O O . PRO A 1 212 ? 21.406 -12.109 2.164 1 73.94 212 PRO A O 1
ATOM 1704 N N . TYR A 1 213 ? 21.047 -13.344 0.295 1 79.94 213 TYR A N 1
ATOM 1705 C CA . TYR A 1 213 ? 19.609 -13.242 0.394 1 79.94 213 TYR A CA 1
ATOM 1706 C C . TYR A 1 213 ? 18.922 -14.508 -0.116 1 79.94 213 TYR A C 1
ATOM 1708 O O . TYR A 1 213 ? 19.578 -15.359 -0.741 1 79.94 213 TYR A O 1
ATOM 1716 N N . LYS A 1 214 ? 17.688 -14.625 0.217 1 85.75 214 LYS A N 1
ATOM 1717 C CA . LYS A 1 214 ? 16.922 -15.758 -0.291 1 85.75 214 LYS A CA 1
ATOM 1718 C C . LYS A 1 214 ? 16.328 -15.453 -1.667 1 85.75 214 LYS A C 1
ATOM 1720 O O . LYS A 1 214 ? 15.359 -14.703 -1.783 1 85.75 214 LYS A O 1
ATOM 1725 N N . PRO A 1 215 ? 16.891 -16.109 -2.656 1 89.56 215 PRO A N 1
ATOM 1726 C CA . PRO A 1 215 ? 16.344 -15.844 -3.99 1 89.56 215 PRO A CA 1
ATOM 1727 C C . PRO A 1 215 ? 14.961 -16.438 -4.195 1 89.56 215 PRO A C 1
ATOM 1729 O O . PRO A 1 215 ? 14.648 -17.484 -3.631 1 89.56 215 PRO A O 1
ATOM 1732 N N . THR A 1 216 ? 14.195 -15.789 -5.016 1 91.88 216 THR A N 1
ATOM 1733 C CA . THR A 1 216 ? 12.891 -16.344 -5.379 1 91.88 216 THR A CA 1
ATOM 1734 C C . THR A 1 216 ? 13.055 -17.516 -6.336 1 91.88 216 THR A C 1
ATOM 1736 O O . THR A 1 216 ? 14.102 -17.672 -6.965 1 91.88 216 THR A O 1
ATOM 1739 N N . ASP A 1 217 ? 12.023 -18.25 -6.422 1 93.88 217 ASP A N 1
ATOM 1740 C CA . ASP A 1 217 ? 12.047 -19.391 -7.332 1 93.88 217 ASP A CA 1
ATOM 1741 C C . ASP A 1 217 ? 12.281 -18.938 -8.773 1 93.88 217 ASP A C 1
ATOM 1743 O O . ASP A 1 217 ? 13.047 -19.562 -9.508 1 93.88 217 ASP A O 1
ATOM 1747 N N . SER A 1 218 ? 11.609 -17.891 -9.156 1 90.94 218 SER A N 1
ATOM 1748 C CA . SER A 1 218 ? 11.75 -17.375 -10.516 1 90.94 218 SER A CA 1
ATOM 1749 C C . SER A 1 218 ? 13.188 -16.953 -10.805 1 90.94 218 SER A C 1
ATOM 1751 O O . SER A 1 218 ? 13.672 -17.109 -11.922 1 90.94 218 SER A O 1
ATOM 1753 N N . GLU A 1 219 ? 13.852 -16.438 -9.812 1 89 219 GLU A N 1
ATOM 1754 C CA . GLU A 1 219 ? 15.25 -16.031 -9.969 1 89 219 GLU A CA 1
ATOM 1755 C C . GLU A 1 219 ? 16.156 -17.25 -10.203 1 89 219 GLU A C 1
ATOM 1757 O O . GLU A 1 219 ? 17 -17.234 -11.094 1 89 219 GLU A O 1
ATOM 1762 N N . ILE A 1 220 ? 15.922 -18.219 -9.438 1 91.62 220 ILE A N 1
ATOM 1763 C CA . ILE A 1 220 ? 16.734 -19.422 -9.547 1 91.62 220 ILE A CA 1
ATOM 1764 C C . ILE A 1 220 ? 16.516 -20.062 -10.922 1 91.62 220 ILE A C 1
ATOM 1766 O O . ILE A 1 220 ? 17.484 -20.406 -11.609 1 91.62 220 ILE A O 1
ATOM 1770 N N . LEU A 1 221 ? 15.336 -20.172 -11.305 1 93.62 221 LEU A N 1
ATOM 1771 C CA . LEU A 1 221 ? 14.992 -20.828 -12.57 1 93.62 221 LEU A CA 1
ATOM 1772 C C . LEU A 1 221 ? 15.547 -20.031 -13.75 1 93.62 221 LEU A C 1
ATOM 1774 O O . LEU A 1 221 ? 15.984 -20.625 -14.742 1 93.62 221 LEU A O 1
ATOM 1778 N N . SER A 1 222 ? 15.547 -18.766 -13.633 1 89.5 222 SER A N 1
ATOM 1779 C CA . SER A 1 222 ? 15.969 -17.906 -14.734 1 89.5 222 SER A CA 1
ATOM 1780 C C . SER A 1 222 ? 17.453 -18.078 -15.031 1 89.5 222 SER A C 1
ATOM 1782 O O . SER A 1 222 ? 17.891 -17.891 -16.172 1 89.5 222 SER A O 1
ATOM 1784 N N . ILE A 1 223 ? 18.203 -18.453 -14.062 1 88.19 223 ILE A N 1
ATOM 1785 C CA . ILE A 1 223 ? 19.641 -18.625 -14.203 1 88.19 223 ILE A CA 1
ATOM 1786 C C . ILE A 1 223 ? 19.938 -19.891 -15 1 88.19 223 ILE A C 1
ATOM 1788 O O . ILE A 1 223 ? 20.859 -19.922 -15.82 1 88.19 223 ILE A O 1
ATOM 1792 N N . PHE A 1 224 ? 19.125 -20.828 -14.852 1 91.25 224 PHE A N 1
ATOM 1793 C CA . PHE A 1 224 ? 19.547 -22.141 -15.32 1 91.25 224 PHE A CA 1
ATOM 1794 C C . PHE A 1 224 ? 18.656 -22.609 -16.453 1 91.25 224 PHE A C 1
ATOM 1796 O O . PHE A 1 224 ? 18.859 -23.703 -17 1 91.25 224 PHE A O 1
ATOM 1803 N N . THR A 1 225 ? 17.672 -21.812 -16.75 1 92.19 225 THR A N 1
ATOM 1804 C CA . THR A 1 225 ? 16.781 -22.234 -17.844 1 92.19 225 THR A CA 1
ATOM 1805 C C . THR A 1 225 ? 16.516 -21.062 -18.797 1 92.19 225 THR A C 1
ATOM 1807 O O . THR A 1 225 ? 16.438 -19.906 -18.359 1 92.19 225 THR A O 1
ATOM 1810 N N . SER A 1 226 ? 16.391 -21.328 -20.109 1 89.62 226 SER A N 1
ATOM 1811 C CA . SER A 1 226 ? 16.125 -20.281 -21.094 1 89.62 226 SER A CA 1
ATOM 1812 C C . SER A 1 226 ? 15.062 -20.734 -22.094 1 89.62 226 SER A C 1
ATOM 1814 O O . SER A 1 226 ? 14.375 -19.906 -22.688 1 89.62 226 SER A O 1
ATOM 1816 N N . GLU A 1 227 ? 14.914 -22.047 -22.219 1 93.38 227 GLU A N 1
ATOM 1817 C CA . GLU A 1 227 ? 13.961 -22.594 -23.188 1 93.38 227 GLU A CA 1
ATOM 1818 C C . GLU A 1 227 ? 12.617 -22.891 -22.516 1 93.38 227 GLU A C 1
ATOM 1820 O O . GLU A 1 227 ? 12.547 -23.047 -21.297 1 93.38 227 GLU A O 1
ATOM 1825 N N . PRO A 1 228 ? 11.594 -22.969 -23.312 1 95.12 228 PRO A N 1
ATOM 1826 C CA . PRO A 1 228 ? 10.281 -23.312 -22.75 1 95.12 228 PRO A CA 1
ATOM 1827 C C . PRO A 1 228 ? 10.297 -24.625 -21.984 1 95.12 228 PRO A C 1
ATOM 1829 O O . PRO A 1 228 ? 10.969 -25.578 -22.375 1 95.12 228 PRO A O 1
ATOM 1832 N N . GLY A 1 229 ? 9.617 -24.672 -20.953 1 97.12 229 GLY A N 1
ATOM 1833 C CA . GLY A 1 229 ? 9.562 -25.812 -20.047 1 97.12 229 GLY A CA 1
ATOM 1834 C C . GLY A 1 229 ? 8.797 -25.547 -18.781 1 97.12 229 GLY A C 1
ATOM 1835 O O . GLY A 1 229 ? 8.102 -24.531 -18.672 1 97.12 229 GLY A O 1
ATOM 1836 N N . TYR A 1 230 ? 8.781 -26.469 -17.906 1 97.56 230 TYR A N 1
ATOM 1837 C CA . TYR A 1 230 ? 8.086 -26.328 -16.625 1 97.56 230 TYR A CA 1
ATOM 1838 C C . TYR A 1 230 ? 8.766 -27.156 -15.539 1 97.56 230 TYR A C 1
ATOM 1840 O O . TYR A 1 230 ? 9.508 -28.094 -15.836 1 97.56 230 TYR A O 1
ATOM 1848 N N . THR A 1 231 ? 8.586 -26.766 -14.391 1 98.06 231 THR A N 1
ATOM 1849 C CA . THR A 1 231 ? 9.133 -27.531 -13.281 1 98.06 231 THR A CA 1
ATOM 1850 C C . THR A 1 231 ? 8.234 -28.719 -12.938 1 98.06 231 THR A C 1
ATOM 1852 O O . THR A 1 231 ? 7.012 -28.641 -13.109 1 98.06 231 THR A O 1
ATOM 1855 N N . THR A 1 232 ? 8.852 -29.781 -12.422 1 98.25 232 THR A N 1
ATOM 1856 C CA . THR A 1 232 ? 8.047 -30.844 -11.828 1 98.25 232 THR A CA 1
ATOM 1857 C C . THR A 1 232 ? 7.094 -30.281 -10.781 1 98.25 232 THR A C 1
ATOM 1859 O O . THR A 1 232 ? 7.512 -29.516 -9.906 1 98.25 232 THR A O 1
ATOM 1862 N N . PRO A 1 233 ? 5.82 -30.625 -10.914 1 98.19 233 PRO A N 1
ATOM 1863 C CA . PRO A 1 233 ? 4.867 -30.094 -9.945 1 98.19 233 PRO A CA 1
ATOM 1864 C C . PRO A 1 233 ? 5.227 -30.453 -8.5 1 98.19 233 PRO A C 1
ATOM 1866 O O . PRO A 1 233 ? 5.664 -31.562 -8.234 1 98.19 233 PRO A O 1
ATOM 1869 N N . LEU A 1 234 ? 5.094 -29.5 -7.699 1 97.88 234 LEU A N 1
ATOM 1870 C CA . LEU A 1 234 ? 5.355 -29.641 -6.273 1 97.88 234 LEU A CA 1
ATOM 1871 C C . LEU A 1 234 ? 4.059 -29.625 -5.477 1 97.88 234 LEU A C 1
ATOM 1873 O O . LEU A 1 234 ? 3.324 -28.625 -5.504 1 97.88 234 LEU A O 1
ATOM 1877 N N . LEU A 1 235 ? 3.748 -30.75 -4.805 1 97.69 235 LEU A N 1
ATOM 1878 C CA . LEU A 1 235 ? 2.619 -30.766 -3.883 1 97.69 235 LEU A CA 1
ATOM 1879 C C . LEU A 1 235 ? 2.943 -30 -2.607 1 97.69 235 LEU A C 1
ATOM 1881 O O . LEU A 1 235 ? 3.949 -30.281 -1.949 1 97.69 235 LEU A O 1
ATOM 1885 N N . ILE A 1 236 ? 2.094 -29.016 -2.326 1 96.69 236 ILE A N 1
ATOM 1886 C CA . ILE A 1 236 ? 2.416 -28.156 -1.188 1 96.69 236 ILE A CA 1
ATOM 1887 C C . ILE A 1 236 ? 1.186 -28 -0.3 1 96.69 236 ILE A C 1
ATOM 1889 O O . ILE A 1 236 ? 0.055 -27.969 -0.793 1 96.69 236 ILE A O 1
ATOM 1893 N N . GLY A 1 237 ? 1.45 -27.906 1.016 1 94.25 237 GLY A N 1
ATOM 1894 C CA . GLY A 1 237 ? 0.453 -27.641 2.039 1 94.25 237 GLY A CA 1
ATOM 1895 C C . GLY A 1 237 ? 1.057 -27.344 3.402 1 94.25 237 GLY A C 1
ATOM 1896 O O . GLY A 1 237 ? 2.234 -27 3.502 1 94.25 237 GLY A O 1
ATOM 1897 N N . ALA A 1 238 ? 0.247 -27.266 4.344 1 93.94 238 ALA A N 1
ATOM 1898 C CA . ALA A 1 238 ? 0.621 -27.109 5.75 1 93.94 238 ALA A CA 1
ATOM 1899 C C . ALA A 1 238 ? 1.589 -25.953 5.938 1 93.94 238 ALA A C 1
ATOM 1901 O O . ALA A 1 238 ? 1.322 -24.828 5.488 1 93.94 238 ALA A O 1
ATOM 1902 N N . GLU A 1 239 ? 2.756 -26.25 6.512 1 91.62 239 GLU A N 1
ATOM 1903 C CA . GLU A 1 239 ? 3.66 -25.172 6.902 1 91.62 239 GLU A CA 1
ATOM 1904 C C . GLU A 1 239 ? 4.285 -24.5 5.68 1 91.62 239 GLU A C 1
ATOM 1906 O O . GLU A 1 239 ? 4.422 -23.281 5.629 1 91.62 239 GLU A O 1
ATOM 1911 N N . MET A 1 240 ? 4.66 -25.219 4.691 1 90.94 240 MET A N 1
ATOM 1912 C CA . MET A 1 240 ? 5.297 -24.656 3.496 1 90.94 240 MET A CA 1
ATOM 1913 C C . MET A 1 240 ? 4.305 -23.828 2.686 1 90.94 240 MET A C 1
ATOM 1915 O O . MET A 1 240 ? 4.668 -22.797 2.129 1 90.94 240 MET A O 1
ATOM 1919 N N . GLY A 1 241 ? 3.152 -24.312 2.676 1 90.81 241 GLY A N 1
ATOM 1920 C CA . GLY A 1 241 ? 2.152 -23.641 1.852 1 90.81 241 GLY A CA 1
ATOM 1921 C C . GLY A 1 241 ? 1.453 -22.5 2.562 1 90.81 241 GLY A C 1
ATOM 1922 O O . GLY A 1 241 ? 1.28 -21.422 1.992 1 90.81 241 GLY A O 1
ATOM 1923 N N . LEU A 1 242 ? 1.104 -22.734 3.781 1 92.69 242 LEU A N 1
ATOM 1924 C CA . LEU A 1 242 ? 0.266 -21.766 4.496 1 92.69 242 LEU A CA 1
ATOM 1925 C C . LEU A 1 242 ? 1.104 -20.906 5.426 1 92.69 242 LEU A C 1
ATOM 1927 O O . LEU A 1 242 ? 0.793 -19.734 5.633 1 92.69 242 LEU A O 1
ATOM 1931 N N . GLY A 1 243 ? 2.084 -21.484 6.031 1 91 243 GLY A N 1
ATOM 1932 C CA . GLY A 1 243 ? 2.893 -20.766 7.008 1 91 243 GLY A CA 1
ATOM 1933 C C . GLY A 1 243 ? 2.635 -21.219 8.438 1 91 243 GLY A C 1
ATOM 1934 O O . GLY A 1 243 ? 1.541 -21.688 8.758 1 91 243 GLY A O 1
ATOM 1935 N N . HIS A 1 244 ? 3.58 -20.953 9.273 1 91.25 244 HIS A N 1
ATOM 1936 C CA . HIS A 1 244 ? 3.527 -21.391 10.672 1 91.25 244 HIS A CA 1
ATOM 1937 C C . HIS A 1 244 ? 2.432 -20.656 11.43 1 91.25 244 HIS A C 1
ATOM 1939 O O . HIS A 1 244 ? 1.658 -21.281 12.164 1 91.25 244 HIS A O 1
ATOM 1945 N N . LYS A 1 245 ? 2.34 -19.453 11.352 1 90.81 245 LYS A N 1
ATOM 1946 C CA . LYS A 1 245 ? 1.355 -18.641 12.062 1 90.81 245 LYS A CA 1
ATOM 1947 C C . LYS A 1 245 ? -0.065 -19.016 11.656 1 90.81 245 LYS A C 1
ATOM 1949 O O . LYS A 1 245 ? -0.976 -19.016 12.484 1 90.81 245 LYS A O 1
ATOM 1954 N N . GLN A 1 246 ? -0.199 -19.281 10.422 1 93.81 246 GLN A N 1
ATOM 1955 C CA . GLN A 1 246 ? -1.503 -19.688 9.914 1 93.81 246 GLN A CA 1
ATOM 1956 C C . GLN A 1 246 ? -1.946 -21 10.531 1 93.81 246 GLN A C 1
ATOM 1958 O O . GLN A 1 246 ? -3.121 -21.188 10.859 1 93.81 246 GLN A O 1
ATOM 1963 N N . LEU A 1 247 ? -1.014 -21.891 10.68 1 94.56 247 LEU A N 1
ATOM 1964 C CA . LEU A 1 247 ? -1.343 -23.188 11.281 1 94.56 247 LEU A CA 1
ATOM 1965 C C . LEU A 1 247 ? -1.804 -23.016 12.727 1 94.56 247 LEU A C 1
ATOM 1967 O O . LEU A 1 247 ? -2.707 -23.719 13.18 1 94.56 247 LEU A O 1
ATOM 1971 N N . GLU A 1 248 ? -1.216 -22.094 13.398 1 94.25 248 GLU A N 1
ATOM 1972 C CA . GLU A 1 248 ? -1.639 -21.797 14.766 1 94.25 248 GLU A CA 1
ATOM 1973 C C . GLU A 1 248 ? -3.078 -21.297 14.797 1 94.25 248 GLU A C 1
ATOM 1975 O O . GLU A 1 248 ? -3.848 -21.641 15.695 1 94.25 248 GLU A O 1
ATOM 1980 N N . ILE A 1 249 ? -3.424 -20.547 13.828 1 92.88 249 ILE A N 1
ATOM 1981 C CA . ILE A 1 249 ? -4.77 -20 13.719 1 92.88 249 ILE A CA 1
ATOM 1982 C C . ILE A 1 249 ? -5.773 -21.125 13.484 1 92.88 249 ILE A C 1
ATOM 1984 O O . ILE A 1 249 ? -6.84 -21.156 14.109 1 92.88 249 ILE A O 1
ATOM 1988 N N . ILE A 1 250 ? -5.402 -21.969 12.672 1 94.88 250 ILE A N 1
ATOM 1989 C CA . ILE A 1 250 ? -6.262 -23.094 12.305 1 94.88 250 ILE A CA 1
ATOM 1990 C C . ILE A 1 250 ? -6.488 -23.984 13.523 1 94.88 250 ILE A C 1
ATOM 1992 O O . ILE A 1 250 ? -7.609 -24.438 13.766 1 94.88 250 ILE A O 1
ATOM 1996 N N . GLU A 1 251 ? -5.473 -24.203 14.258 1 94.38 251 GLU A N 1
ATOM 1997 C CA . GLU A 1 251 ? -5.547 -25.078 15.43 1 94.38 251 GLU A CA 1
ATOM 1998 C C . GLU A 1 251 ? -6.531 -24.531 16.453 1 94.38 251 GLU A C 1
ATOM 2000 O O . GLU A 1 251 ? -7.148 -25.297 17.203 1 94.38 251 GLU A O 1
ATOM 2005 N N . LYS A 1 252 ? -6.691 -23.281 16.484 1 93.94 252 LYS A N 1
ATOM 2006 C CA . LYS A 1 252 ? -7.555 -22.641 17.469 1 93.94 252 LYS A CA 1
ATOM 2007 C C . LYS A 1 252 ? -9 -22.578 16.984 1 93.94 252 LYS A C 1
ATOM 2009 O O . LYS A 1 252 ? -9.891 -22.141 17.719 1 93.94 252 LYS A O 1
ATOM 2014 N N . ASP A 1 253 ? -9.273 -23.031 15.789 1 94.31 253 ASP A N 1
ATOM 2015 C CA . ASP A 1 253 ? -10.602 -23.016 15.188 1 94.31 253 ASP A CA 1
ATOM 2016 C C . ASP A 1 253 ? -10.984 -24.391 14.648 1 94.31 253 ASP A C 1
ATOM 2018 O O . ASP A 1 253 ? -10.82 -24.672 13.461 1 94.31 253 ASP A O 1
ATOM 2022 N N . PRO A 1 254 ? -11.633 -25.172 15.414 1 94.94 254 PRO A N 1
ATOM 2023 C CA . PRO A 1 254 ? -11.938 -26.562 15.039 1 94.94 254 PRO A CA 1
ATOM 2024 C C . PRO A 1 254 ? -12.773 -26.656 13.766 1 94.94 254 PRO A C 1
ATOM 2026 O O . PRO A 1 254 ? -12.594 -27.578 12.969 1 94.94 254 PRO A O 1
ATOM 2029 N N . ASN A 1 255 ? -13.672 -25.781 13.602 1 94.31 255 ASN A N 1
ATOM 2030 C CA . ASN A 1 255 ? -14.5 -25.797 12.398 1 94.31 255 ASN A CA 1
ATOM 2031 C C . ASN A 1 255 ? -13.664 -25.562 11.148 1 94.31 255 ASN A C 1
ATOM 2033 O O . ASN A 1 255 ? -13.812 -26.281 10.156 1 94.31 255 ASN A O 1
ATOM 2037 N N . LEU A 1 256 ? -12.875 -24.625 11.219 1 94.62 256 LEU A N 1
ATOM 2038 C CA . LEU A 1 256 ? -11.992 -24.312 10.102 1 94.62 256 LEU A CA 1
ATOM 2039 C C . LEU A 1 256 ? -11.023 -25.469 9.844 1 94.62 256 LEU A C 1
ATOM 2041 O O . LEU A 1 256 ? -10.734 -25.797 8.695 1 94.62 256 LEU A O 1
ATOM 2045 N N . GLN A 1 257 ? -10.531 -26.016 10.898 1 95.94 257 GLN A N 1
ATOM 2046 C CA . GLN A 1 257 ? -9.625 -27.156 10.789 1 95.94 257 GLN A CA 1
ATOM 2047 C C . GLN A 1 257 ? -10.289 -28.328 10.055 1 95.94 257 GLN A C 1
ATOM 2049 O O . GLN A 1 257 ? -9.664 -28.969 9.219 1 95.94 257 GLN A O 1
ATOM 2054 N N . ASN A 1 258 ? -11.477 -28.547 10.383 1 96.5 258 ASN A N 1
ATOM 2055 C CA . ASN A 1 258 ? -12.211 -29.641 9.742 1 96.5 258 ASN A CA 1
ATOM 2056 C C . ASN A 1 258 ? -12.391 -29.391 8.25 1 96.5 258 ASN A C 1
ATOM 2058 O O . ASN A 1 258 ? -12.211 -30.297 7.438 1 96.5 258 ASN A O 1
ATOM 2062 N N . ILE A 1 259 ? -12.711 -28.219 7.879 1 95.88 259 ILE A N 1
ATOM 2063 C CA . ILE A 1 259 ? -12.898 -27.875 6.477 1 95.88 259 ILE A CA 1
ATOM 2064 C C . ILE A 1 259 ? -11.578 -28.047 5.723 1 95.88 259 ILE A C 1
ATOM 2066 O O . ILE A 1 259 ? -11.547 -28.625 4.637 1 95.88 259 ILE A O 1
ATOM 2070 N N . LEU A 1 260 ? -10.539 -27.609 6.32 1 96.19 260 LEU A N 1
ATOM 2071 C CA . LEU A 1 260 ? -9.234 -27.641 5.676 1 96.19 260 LEU A CA 1
ATOM 2072 C C . LEU A 1 260 ? -8.703 -29.078 5.605 1 96.19 260 LEU A C 1
ATOM 2074 O O . LEU A 1 260 ? -7.996 -29.438 4.66 1 96.19 260 LEU A O 1
ATOM 2078 N N . ASN A 1 261 ? -9.102 -29.844 6.531 1 95.62 261 ASN A N 1
ATOM 2079 C CA . ASN A 1 261 ? -8.75 -31.266 6.5 1 95.62 261 ASN A CA 1
ATOM 2080 C C . ASN A 1 261 ? -9.406 -31.984 5.324 1 95.62 261 ASN A C 1
ATOM 2082 O O . ASN A 1 261 ? -8.914 -33 4.863 1 95.62 261 ASN A O 1
ATOM 2086 N N . ASN A 1 262 ? -10.445 -31.406 4.883 1 95.62 262 ASN A N 1
ATOM 2087 C CA . ASN A 1 262 ? -11.172 -32.031 3.781 1 95.62 262 ASN A CA 1
ATOM 2088 C C . ASN A 1 262 ? -10.938 -31.281 2.469 1 95.62 262 ASN A C 1
ATOM 2090 O O . ASN A 1 262 ? -11.602 -31.562 1.467 1 95.62 262 ASN A O 1
ATOM 2094 N N . SER A 1 263 ? -10.117 -30.297 2.49 1 97.12 263 SER A N 1
ATOM 2095 C CA . SER A 1 263 ? -9.766 -29.547 1.284 1 97.12 263 SER A CA 1
ATOM 2096 C C . SER A 1 263 ? -8.469 -30.062 0.678 1 97.12 263 SER A C 1
ATOM 2098 O O . SER A 1 263 ? -7.527 -30.391 1.403 1 97.12 263 SER A O 1
ATOM 2100 N N . PRO A 1 264 ? -8.461 -30.156 -0.581 1 97.12 264 PRO A N 1
ATOM 2101 C CA . PRO A 1 264 ? -7.266 -30.719 -1.219 1 97.12 264 PRO A CA 1
ATOM 2102 C C . PRO A 1 264 ? -6.039 -29.828 -1.072 1 97.12 264 PRO A C 1
ATOM 2104 O O . PRO A 1 264 ? -6.164 -28.609 -1.026 1 97.12 264 PRO A O 1
ATOM 2107 N N . ALA A 1 265 ? -4.883 -30.453 -1.035 1 96.94 265 ALA A N 1
ATOM 2108 C CA . ALA A 1 265 ? -3.619 -29.734 -1.188 1 96.94 265 ALA A CA 1
ATOM 2109 C C . ALA A 1 265 ? -3.479 -29.172 -2.598 1 96.94 265 ALA A C 1
ATOM 2111 O O . ALA A 1 265 ? -4.367 -29.344 -3.438 1 96.94 265 ALA A O 1
ATOM 2112 N N . PHE A 1 266 ? -2.4 -28.438 -2.785 1 97.44 266 PHE A N 1
ATOM 2113 C CA . PHE A 1 266 ? -2.201 -27.812 -4.094 1 97.44 266 PHE A CA 1
ATOM 2114 C C . PHE A 1 266 ? -0.927 -28.344 -4.746 1 97.44 266 PHE A C 1
ATOM 2116 O O . PHE A 1 266 ? 0.082 -28.547 -4.074 1 97.44 266 PHE A O 1
ATOM 2123 N N . TYR A 1 267 ? -1.028 -28.562 -6 1 97.69 267 TYR A N 1
ATOM 2124 C CA . TYR A 1 267 ? 0.197 -28.609 -6.789 1 97.69 267 TYR A CA 1
ATOM 2125 C C . TYR A 1 267 ? 0.569 -27.234 -7.312 1 97.69 267 TYR A C 1
ATOM 2127 O O . TYR A 1 267 ? -0.302 -26.453 -7.719 1 97.69 267 TYR A O 1
ATOM 2135 N N . THR A 1 268 ? 1.834 -26.922 -7.242 1 97.31 268 THR A N 1
ATOM 2136 C CA . THR A 1 268 ? 2.369 -25.688 -7.812 1 97.31 268 THR A CA 1
ATOM 2137 C C . THR A 1 268 ? 3.541 -25.984 -8.742 1 97.31 268 THR A C 1
ATOM 2139 O O . THR A 1 268 ? 4.328 -26.906 -8.484 1 97.31 268 THR A O 1
ATOM 2142 N N . PHE A 1 269 ? 3.645 -25.312 -9.836 1 97.75 269 PHE A N 1
ATOM 2143 C CA . PHE A 1 269 ? 4.812 -25.406 -10.703 1 97.75 269 PHE A CA 1
ATOM 2144 C C . PHE A 1 269 ? 5.008 -24.125 -11.492 1 97.75 269 PHE A C 1
ATOM 2146 O O . PHE A 1 269 ? 4.102 -23.297 -11.57 1 97.75 269 PHE A O 1
ATOM 2153 N N . TYR A 1 270 ? 6.168 -23.984 -11.969 1 97.25 270 TYR A N 1
ATOM 2154 C CA . TYR A 1 270 ? 6.508 -22.859 -12.828 1 97.25 270 TYR A CA 1
ATOM 2155 C C . TYR A 1 270 ? 6.59 -23.281 -14.289 1 97.25 270 TYR A C 1
ATOM 2157 O O . TYR A 1 270 ? 7.023 -24.406 -14.586 1 97.25 270 TYR A O 1
ATOM 2165 N N . ILE A 1 271 ? 6.191 -22.391 -15.164 1 96.88 271 ILE A N 1
ATOM 2166 C CA . ILE A 1 271 ? 6.219 -22.734 -16.578 1 96.88 271 ILE A CA 1
ATOM 2167 C C . ILE A 1 271 ? 6.703 -21.531 -17.391 1 96.88 271 ILE A C 1
ATOM 2169 O O . ILE A 1 271 ? 6.391 -20.391 -17.062 1 96.88 271 ILE A O 1
ATOM 2173 N N . ARG A 1 272 ? 7.5 -21.766 -18.297 1 95.25 272 ARG A N 1
ATOM 2174 C CA . ARG A 1 272 ? 7.898 -20.844 -19.344 1 95.25 272 ARG A CA 1
ATOM 2175 C C . ARG A 1 272 ? 7.348 -21.281 -20.703 1 95.25 272 ARG A C 1
ATOM 2177 O O . ARG A 1 272 ? 7.742 -22.328 -21.234 1 95.25 272 ARG A O 1
ATOM 2184 N N . LEU A 1 273 ? 6.48 -20.453 -21.281 1 93.69 273 LEU A N 1
ATOM 2185 C CA . LEU A 1 273 ? 5.738 -20.891 -22.453 1 93.69 273 LEU A CA 1
ATOM 2186 C C . LEU A 1 273 ? 6.469 -20.484 -23.734 1 93.69 273 LEU A C 1
ATOM 2188 O O . LEU A 1 273 ? 6.281 -21.109 -24.781 1 93.69 273 LEU A O 1
ATOM 2192 N N . MET A 1 274 ? 7.234 -19.453 -23.656 1 91.75 274 MET A N 1
ATOM 2193 C CA . MET A 1 274 ? 7.992 -18.953 -24.812 1 91.75 274 MET A CA 1
ATOM 2194 C C . MET A 1 274 ? 9.461 -18.75 -24.438 1 91.75 274 MET A C 1
ATOM 2196 O O . MET A 1 274 ? 9.789 -18.531 -23.266 1 91.75 274 MET A O 1
ATOM 2200 N N . PRO A 1 275 ? 10.289 -18.75 -25.469 1 88.81 275 PRO A N 1
ATOM 2201 C CA . PRO A 1 275 ? 11.703 -18.516 -25.172 1 88.81 275 PRO A CA 1
ATOM 2202 C C . PRO A 1 275 ? 11.961 -17.172 -24.484 1 88.81 275 PRO A C 1
ATOM 2204 O O . PRO A 1 275 ? 11.43 -16.156 -24.938 1 88.81 275 PRO A O 1
ATOM 2207 N N . ARG A 1 276 ? 12.672 -17.25 -23.438 1 82.31 276 ARG A N 1
ATOM 2208 C CA . ARG A 1 276 ? 13.156 -16.078 -22.719 1 82.31 276 ARG A CA 1
ATOM 2209 C C . ARG A 1 276 ? 12 -15.32 -22.078 1 82.31 276 ARG A C 1
ATOM 2211 O O . ARG A 1 276 ? 12.133 -14.141 -21.734 1 82.31 276 ARG A O 1
ATOM 2218 N N . ASP A 1 277 ? 10.867 -16.031 -22.047 1 87.88 277 ASP A N 1
ATOM 2219 C CA . ASP A 1 277 ? 9.727 -15.406 -21.406 1 87.88 277 ASP A CA 1
ATOM 2220 C C . ASP A 1 277 ? 9.812 -15.531 -19.875 1 87.88 277 ASP A C 1
ATOM 2222 O O . ASP A 1 277 ? 10.594 -16.328 -19.359 1 87.88 277 ASP A O 1
ATOM 2226 N N . GLN A 1 278 ? 9.109 -14.672 -19.234 1 89.94 278 GLN A N 1
ATOM 2227 C CA . GLN A 1 278 ? 9.023 -14.75 -17.781 1 89.94 278 GLN A CA 1
ATOM 2228 C C . GLN A 1 278 ? 8.18 -15.953 -17.344 1 89.94 278 GLN A C 1
ATOM 2230 O O . GLN A 1 278 ? 7.34 -16.438 -18.109 1 89.94 278 GLN A O 1
ATOM 2235 N N . PHE A 1 279 ? 8.391 -16.344 -16.141 1 93.25 279 PHE A N 1
ATOM 2236 C CA . PHE A 1 279 ? 7.707 -17.516 -15.633 1 93.25 279 PHE A CA 1
ATOM 2237 C C . PHE A 1 279 ? 6.297 -17.172 -15.172 1 93.25 279 PHE A C 1
ATOM 2239 O O . PHE A 1 279 ? 6.043 -16.062 -14.719 1 93.25 279 PHE A O 1
ATOM 2246 N N . LEU A 1 280 ? 5.473 -18.156 -15.312 1 95 280 LEU A N 1
ATOM 2247 C CA . LEU A 1 280 ? 4.18 -18.203 -14.641 1 95 280 LEU A CA 1
ATOM 2248 C C . LEU A 1 280 ? 4.168 -19.266 -13.547 1 95 280 LEU A C 1
ATOM 2250 O O . LEU A 1 280 ? 4.734 -20.344 -13.719 1 95 280 LEU A O 1
ATOM 2254 N N . ARG A 1 281 ? 3.611 -18.906 -12.5 1 96 281 ARG A N 1
ATOM 2255 C CA . ARG A 1 281 ? 3.359 -19.922 -11.484 1 96 281 ARG A CA 1
ATOM 2256 C C . ARG A 1 281 ? 1.926 -20.438 -11.562 1 96 281 ARG A C 1
ATOM 2258 O O . ARG A 1 281 ? 0.978 -19.656 -11.547 1 96 281 ARG A O 1
ATOM 2265 N N . ILE A 1 282 ? 1.797 -21.703 -11.609 1 97.69 282 ILE A N 1
ATOM 2266 C CA . ILE A 1 282 ? 0.489 -22.344 -11.719 1 97.69 282 ILE A CA 1
ATOM 2267 C C . ILE A 1 282 ? 0.181 -23.109 -10.438 1 97.69 282 ILE A C 1
ATOM 2269 O O . ILE A 1 282 ? 1.004 -23.891 -9.969 1 97.69 282 ILE A O 1
ATOM 2273 N N . ASP A 1 283 ? -0.943 -22.844 -9.898 1 97.38 283 ASP A N 1
ATOM 2274 C CA . ASP A 1 283 ? -1.456 -23.594 -8.75 1 97.38 283 ASP A CA 1
ATOM 2275 C C . ASP A 1 283 ? -2.785 -24.266 -9.086 1 97.38 283 ASP A C 1
ATOM 2277 O O . ASP A 1 283 ? -3.652 -23.656 -9.719 1 97.38 283 ASP A O 1
ATOM 2281 N N . PHE A 1 284 ? -2.885 -25.547 -8.703 1 97.69 284 PHE A N 1
ATOM 2282 C CA . PHE A 1 284 ? -4.168 -26.219 -8.883 1 97.69 284 PHE A CA 1
ATOM 2283 C C . PHE A 1 284 ? -4.391 -27.25 -7.793 1 97.69 284 PHE A C 1
ATOM 2285 O O . PHE A 1 284 ? -3.43 -27.797 -7.238 1 97.69 284 PHE A O 1
ATOM 2292 N N . PRO A 1 285 ? -5.645 -27.5 -7.469 1 97.62 285 PRO A N 1
ATOM 2293 C CA . PRO A 1 285 ? -5.953 -28.516 -6.453 1 97.62 285 PRO A CA 1
ATOM 2294 C C . PRO A 1 285 ? -5.48 -29.906 -6.848 1 97.62 285 PRO A C 1
ATOM 2296 O O . PRO A 1 285 ? -5.641 -30.312 -8 1 97.62 285 PRO A O 1
ATOM 2299 N N . ALA A 1 286 ? -5.004 -30.625 -5.914 1 96.94 286 ALA A N 1
ATOM 2300 C CA . ALA A 1 286 ? -4.359 -31.906 -6.148 1 96.94 286 ALA A CA 1
ATOM 2301 C C . ALA A 1 286 ? -5.359 -32.938 -6.656 1 96.94 286 ALA A C 1
ATOM 2303 O O . ALA A 1 286 ? -4.996 -33.844 -7.41 1 96.94 286 ALA A O 1
ATOM 2304 N N . ASN A 1 287 ? -6.547 -32.812 -6.301 1 95.62 287 ASN A N 1
ATOM 2305 C CA . ASN A 1 287 ? -7.555 -33.812 -6.68 1 95.62 287 ASN A CA 1
ATOM 2306 C C . ASN A 1 287 ? -7.797 -33.812 -8.188 1 95.62 287 ASN A C 1
ATOM 2308 O O . ASN A 1 287 ? -8.336 -34.781 -8.734 1 95.62 287 ASN A O 1
ATOM 2312 N N . MET A 1 288 ? -7.414 -32.75 -8.883 1 95.75 288 MET A N 1
ATOM 2313 C CA . MET A 1 288 ? -7.574 -32.656 -10.336 1 95.75 288 MET A CA 1
ATOM 2314 C C . MET A 1 288 ? -6.781 -33.75 -11.039 1 95.75 288 MET A C 1
ATOM 2316 O O . MET A 1 288 ? -7.086 -34.125 -12.18 1 95.75 288 MET A O 1
ATOM 2320 N N . VAL A 1 289 ? -5.766 -34.281 -10.32 1 95.44 289 VAL A N 1
ATOM 2321 C CA . VAL A 1 289 ? -4.926 -35.312 -10.922 1 95.44 289 VAL A CA 1
ATOM 2322 C C . VAL A 1 289 ? -4.996 -36.594 -10.094 1 95.44 289 VAL A C 1
ATOM 2324 O O . VAL A 1 289 ? -4.082 -37.438 -10.133 1 95.44 289 VAL A O 1
ATOM 2327 N N . GLY A 1 290 ? -5.926 -36.688 -9.211 1 93.94 290 GLY A N 1
ATOM 2328 C CA . GLY A 1 290 ? -6.215 -37.906 -8.492 1 93.94 290 GLY A CA 1
ATOM 2329 C C . GLY A 1 290 ? -5.523 -38 -7.148 1 93.94 290 GLY A C 1
ATOM 2330 O O . GLY A 1 290 ? -5.625 -39.031 -6.457 1 93.94 290 GLY A O 1
ATOM 2331 N N . GLU A 1 291 ? -4.781 -36.969 -6.789 1 94.25 291 GLU A N 1
ATOM 2332 C CA . GLU A 1 291 ? -4.109 -36.906 -5.492 1 94.25 291 GLU A CA 1
ATOM 2333 C C . GLU A 1 291 ? -5.098 -36.594 -4.367 1 94.25 291 GLU A C 1
ATOM 2335 O O . GLU A 1 291 ? -5.883 -35.656 -4.473 1 94.25 291 GLU A O 1
ATOM 2340 N N . LYS A 1 292 ? -5.074 -37.375 -3.232 1 93.5 292 LYS A N 1
ATOM 2341 C CA . LYS A 1 292 ? -6.105 -37.281 -2.201 1 93.5 292 LYS A CA 1
ATOM 2342 C C . LYS A 1 292 ? -5.605 -36.5 -0.984 1 93.5 292 LYS A C 1
ATOM 2344 O O . LYS A 1 292 ? -6.379 -36.219 -0.068 1 93.5 292 LYS A O 1
ATOM 2349 N N . SER A 1 293 ? -4.406 -36.062 -0.993 1 95.19 293 SER A N 1
ATOM 2350 C CA . SER A 1 293 ? -3.842 -35.344 0.154 1 95.19 293 SER A CA 1
ATOM 2351 C C . SER A 1 293 ? -4.598 -34.062 0.441 1 95.19 293 SER A C 1
ATOM 2353 O O . SER A 1 293 ? -4.984 -33.344 -0.484 1 95.19 293 SER A O 1
ATOM 2355 N N . SER A 1 294 ? -4.781 -33.875 1.72 1 96.06 294 SER A N 1
ATOM 2356 C CA . SER A 1 294 ? -5.414 -32.625 2.143 1 96.06 294 SER A CA 1
ATOM 2357 C C . SER A 1 294 ? -4.375 -31.531 2.369 1 96.06 294 SER A C 1
ATOM 2359 O O . SER A 1 294 ? -3.189 -31.812 2.537 1 96.06 294 SER A O 1
ATOM 2361 N N . ILE A 1 295 ? -4.836 -30.312 2.441 1 96.38 295 ILE A N 1
ATOM 2362 C CA . ILE A 1 295 ? -3.965 -29.141 2.541 1 96.38 295 ILE A CA 1
ATOM 2363 C C . ILE A 1 295 ? -3.203 -29.188 3.863 1 96.38 295 ILE A C 1
ATOM 2365 O O . ILE A 1 295 ? -2.086 -28.672 3.957 1 96.38 295 ILE A O 1
ATOM 2369 N N . LEU A 1 296 ? -3.707 -29.891 4.883 1 96.56 296 LEU A N 1
ATOM 2370 C CA . LEU A 1 296 ? -3.064 -29.891 6.195 1 96.56 296 LEU A CA 1
ATOM 2371 C C . LEU A 1 296 ? -2.197 -31.141 6.375 1 96.56 296 LEU A C 1
ATOM 2373 O O . LEU A 1 296 ? -1.387 -31.203 7.301 1 96.56 296 LEU A O 1
ATOM 2377 N N . SER A 1 297 ? -2.271 -32.062 5.465 1 95.12 297 SER A N 1
ATOM 2378 C CA . SER A 1 297 ? -1.658 -33.344 5.699 1 95.12 297 SER A CA 1
ATOM 2379 C C . SER A 1 297 ? -0.278 -33.438 5.055 1 95.12 297 SER A C 1
ATOM 2381 O O . SER A 1 297 ? 0.471 -34.406 5.305 1 95.12 297 SER A O 1
ATOM 2383 N N . VAL A 1 298 ? 0.08 -32.5 4.246 1 94.69 298 VAL A N 1
ATOM 2384 C CA . VAL A 1 298 ? 1.333 -32.594 3.502 1 94.69 298 VAL A CA 1
ATOM 2385 C C . VAL A 1 298 ? 2.096 -31.266 3.621 1 94.69 298 VAL A C 1
ATOM 2387 O O . VAL A 1 298 ? 1.51 -30.188 3.492 1 94.69 298 VAL A O 1
ATOM 2390 N N . ASN A 1 299 ? 3.369 -31.438 3.928 1 94.19 299 ASN A N 1
ATOM 2391 C CA . ASN A 1 299 ? 4.219 -30.25 3.836 1 94.19 299 ASN A CA 1
ATOM 2392 C C . ASN A 1 299 ? 4.641 -29.984 2.396 1 94.19 299 ASN A C 1
ATOM 2394 O O . ASN A 1 299 ? 4.199 -29 1.793 1 94.19 299 ASN A O 1
ATOM 2398 N N . TYR A 1 300 ? 5.402 -30.922 1.765 1 94.94 300 TYR A N 1
ATOM 2399 C CA . TYR A 1 300 ? 5.668 -30.859 0.332 1 94.94 300 TYR A CA 1
ATOM 2400 C C . TYR A 1 300 ? 6.074 -32.219 -0.208 1 94.94 300 TYR A C 1
ATOM 2402 O O . TYR A 1 300 ? 6.574 -33.062 0.538 1 94.94 300 TYR A O 1
ATOM 2410 N N . PHE A 1 301 ? 5.762 -32.469 -1.49 1 94.88 301 PHE A N 1
ATOM 2411 C CA . PHE A 1 301 ? 6.129 -33.688 -2.189 1 94.88 301 PHE A CA 1
ATOM 2412 C C . PHE A 1 301 ? 6.172 -33.469 -3.695 1 94.88 301 PHE A C 1
ATOM 2414 O O . PHE A 1 301 ? 5.309 -32.781 -4.25 1 94.88 301 PHE A O 1
ATOM 2421 N N . TRP A 1 302 ? 7.266 -34 -4.355 1 95.62 302 TRP A N 1
ATOM 2422 C CA . TRP A 1 302 ? 7.375 -33.844 -5.805 1 95.62 302 TRP A CA 1
ATOM 2423 C C . TRP A 1 302 ? 6.391 -34.75 -6.523 1 95.62 302 TRP A C 1
ATOM 2425 O O . TRP A 1 302 ? 6.34 -35.969 -6.25 1 95.62 302 TRP A O 1
ATOM 2435 N N . GLY A 1 303 ? 5.598 -34.188 -7.41 1 94.69 303 GLY A N 1
ATOM 2436 C CA . GLY A 1 303 ? 4.648 -34.969 -8.195 1 94.69 303 GLY A CA 1
ATOM 2437 C C . GLY A 1 303 ? 5.242 -35.5 -9.484 1 94.69 303 GLY A C 1
ATOM 2438 O O . GLY A 1 303 ? 4.746 -35.219 -10.578 1 94.69 303 GLY A O 1
ATOM 2439 N N . LYS A 1 304 ? 6.156 -36.375 -9.43 1 90.19 304 LYS A N 1
ATOM 2440 C CA . LYS A 1 304 ? 6.867 -36.906 -10.594 1 90.19 304 LYS A CA 1
ATOM 2441 C C . LYS A 1 304 ? 5.965 -37.812 -11.43 1 90.19 304 LYS A C 1
ATOM 2443 O O . LYS A 1 304 ? 6.117 -37.875 -12.648 1 90.19 304 LYS A O 1
ATOM 2448 N N . ASP A 1 305 ? 5.031 -38.406 -10.836 1 90.25 305 ASP A N 1
ATOM 2449 C CA . ASP A 1 305 ? 4.258 -39.438 -11.539 1 90.25 305 ASP A CA 1
ATOM 2450 C C . ASP A 1 305 ? 2.854 -38.938 -11.859 1 90.25 305 ASP A C 1
ATOM 2452 O O . ASP A 1 305 ? 1.988 -39.719 -12.258 1 90.25 305 ASP A O 1
ATOM 2456 N N . ILE A 1 306 ? 2.656 -37.656 -11.773 1 93.88 306 ILE A N 1
ATOM 2457 C CA . ILE A 1 306 ? 1.306 -37.188 -12.031 1 93.88 306 ILE A CA 1
ATOM 2458 C C . ILE A 1 306 ? 1.185 -36.75 -13.492 1 93.88 306 ILE A C 1
ATOM 2460 O O . ILE A 1 306 ? 2.164 -36.312 -14.094 1 93.88 306 ILE A O 1
ATOM 2464 N N . ASN A 1 307 ? 0.007 -36.906 -14.016 1 92.62 307 ASN A N 1
ATOM 2465 C CA . ASN A 1 307 ? -0.278 -36.469 -15.383 1 92.62 307 ASN A CA 1
ATOM 2466 C C . ASN A 1 307 ? -0.918 -35.094 -15.406 1 92.62 307 ASN A C 1
ATOM 2468 O O . ASN A 1 307 ? -2.076 -34.938 -15.016 1 92.62 307 ASN A O 1
ATOM 2472 N N . ILE A 1 308 ? -0.161 -34.094 -15.938 1 94.56 308 ILE A N 1
ATOM 2473 C CA . ILE A 1 308 ? -0.688 -32.75 -15.992 1 94.56 308 ILE A CA 1
ATOM 2474 C C . ILE A 1 308 ? -0.763 -32.281 -17.438 1 94.56 308 ILE A C 1
ATOM 2476 O O . ILE A 1 308 ? -0.72 -31.078 -17.719 1 94.56 308 ILE A O 1
ATOM 2480 N N . ASP A 1 309 ? -0.88 -33.156 -18.375 1 93.06 309 ASP A N 1
ATOM 2481 C CA . ASP A 1 309 ? -0.857 -32.844 -19.797 1 93.06 309 ASP A CA 1
ATOM 2482 C C . ASP A 1 309 ? -2.02 -31.938 -20.188 1 93.06 309 ASP A C 1
ATOM 2484 O O . ASP A 1 309 ? -1.864 -31.047 -21.016 1 93.06 309 ASP A O 1
ATOM 2488 N N . GLN A 1 310 ? -3.074 -32.219 -19.609 1 91.62 310 GLN A N 1
ATOM 2489 C CA . GLN A 1 310 ? -4.246 -31.422 -19.922 1 91.62 310 GLN A CA 1
ATOM 2490 C C . GLN A 1 310 ? -4.043 -29.969 -19.5 1 91.62 310 GLN A C 1
ATOM 2492 O O . GLN A 1 310 ? -4.438 -29.047 -20.219 1 91.62 310 GLN A O 1
ATOM 2497 N N . ILE A 1 311 ? -3.488 -29.781 -18.359 1 94.94 311 ILE A N 1
ATOM 2498 C CA . ILE A 1 311 ? -3.23 -28.438 -17.844 1 94.94 311 ILE A CA 1
ATOM 2499 C C . ILE A 1 311 ? -2.207 -27.734 -18.734 1 94.94 311 ILE A C 1
ATOM 2501 O O . ILE A 1 311 ? -2.412 -26.594 -19.141 1 94.94 311 ILE A O 1
ATOM 2505 N N . LEU A 1 312 ? -1.157 -28.453 -19.094 1 95.62 312 LEU A N 1
ATOM 2506 C CA . LEU A 1 312 ? -0.118 -27.891 -19.953 1 95.62 312 LEU A CA 1
ATOM 2507 C C . LEU A 1 312 ? -0.683 -27.531 -21.328 1 95.62 312 LEU A C 1
ATOM 2509 O O . LEU A 1 312 ? -0.336 -26.484 -21.891 1 95.62 312 LEU A O 1
ATOM 2513 N N . GLY A 1 313 ? -1.527 -28.438 -21.781 1 93.38 313 GLY A N 1
ATOM 2514 C CA . GLY A 1 313 ? -2.158 -28.172 -23.062 1 93.38 313 GLY A CA 1
ATOM 2515 C C . GLY A 1 313 ? -2.998 -26.906 -23.078 1 93.38 313 GLY A C 1
ATOM 2516 O O . GLY A 1 313 ? -2.908 -26.109 -24 1 93.38 313 GLY A O 1
ATOM 2517 N N . VAL A 1 314 ? -3.762 -26.734 -22.078 1 93.75 314 VAL A N 1
ATOM 2518 C CA . VAL A 1 314 ? -4.637 -25.578 -21.984 1 93.75 314 VAL A CA 1
ATOM 2519 C C . VAL A 1 314 ? -3.799 -24.312 -21.859 1 93.75 314 VAL A C 1
ATOM 2521 O O . VAL A 1 314 ? -4.117 -23.297 -22.484 1 93.75 314 VAL A O 1
ATOM 2524 N N . LEU A 1 315 ? -2.727 -24.328 -21.125 1 95.12 315 LEU A N 1
ATOM 2525 C CA . LEU A 1 315 ? -1.853 -23.172 -20.953 1 95.12 315 LEU A CA 1
ATOM 2526 C C . LEU A 1 315 ? -1.174 -22.781 -22.266 1 95.12 315 LEU A C 1
ATOM 2528 O O . LEU A 1 315 ? -1.076 -21.609 -22.594 1 95.12 315 LEU A O 1
ATOM 2532 N N . ARG A 1 316 ? -0.8 -23.734 -22.969 1 92.62 316 ARG A N 1
ATOM 2533 C CA . ARG A 1 316 ? -0.136 -23.484 -24.234 1 92.62 316 ARG A CA 1
ATOM 2534 C C . ARG A 1 316 ? -1.113 -22.922 -25.266 1 92.62 316 ARG A C 1
ATOM 2536 O O . ARG A 1 316 ? -0.777 -22 -26 1 92.62 316 ARG A O 1
ATOM 2543 N N . GLU A 1 317 ? -2.232 -23.484 -25.281 1 91.06 317 GLU A N 1
ATOM 2544 C CA . GLU A 1 317 ? -3.248 -23.078 -26.25 1 91.06 317 GLU A CA 1
ATOM 2545 C C . GLU A 1 317 ? -3.664 -21.625 -26.016 1 91.06 317 GLU A C 1
ATOM 2547 O O . GLU A 1 317 ? -3.977 -20.906 -26.969 1 91.06 317 GLU A O 1
ATOM 2552 N N . ASN A 1 318 ? -3.646 -21.219 -24.844 1 92.81 318 ASN A N 1
ATOM 2553 C CA . ASN A 1 318 ? -4.156 -19.906 -24.5 1 92.81 318 ASN A CA 1
ATOM 2554 C C . ASN A 1 318 ? -3.051 -18.859 -24.5 1 92.81 318 ASN A C 1
ATOM 2556 O O . ASN A 1 318 ? -3.297 -17.688 -24.219 1 92.81 318 ASN A O 1
ATOM 2560 N N . CYS A 1 319 ? -1.848 -19.312 -24.812 1 92.44 319 CYS A N 1
ATOM 2561 C CA . CYS A 1 319 ? -0.728 -18.375 -24.859 1 92.44 319 CYS A CA 1
ATOM 2562 C C . CYS A 1 319 ? -0.532 -17.844 -26.281 1 92.44 319 CYS A C 1
ATOM 2564 O O . CYS A 1 319 ? -0.298 -18.625 -27.203 1 92.44 319 CYS A O 1
ATOM 2566 N N . VAL A 1 320 ? -0.617 -16.547 -26.453 1 90.88 320 VAL A N 1
ATOM 2567 C CA . VAL A 1 320 ? -0.444 -15.938 -27.766 1 90.88 320 VAL A CA 1
ATOM 2568 C C . VAL A 1 320 ? 0.963 -15.352 -27.875 1 90.88 320 VAL A C 1
ATOM 2570 O O . VAL A 1 320 ? 1.641 -15.555 -28.891 1 90.88 320 VAL A O 1
ATOM 2573 N N . ASN A 1 321 ? 1.404 -14.609 -26.891 1 88.81 321 ASN A N 1
ATOM 2574 C CA . ASN A 1 321 ? 2.723 -13.992 -26.797 1 88.81 321 ASN A CA 1
ATOM 2575 C C . ASN A 1 321 ? 3.062 -13.602 -25.359 1 88.81 321 ASN A C 1
ATOM 2577 O O . ASN A 1 321 ? 2.4 -14.047 -24.422 1 88.81 321 ASN A O 1
ATOM 2581 N N . THR A 1 322 ? 4.051 -12.805 -25.203 1 84.38 322 THR A N 1
ATOM 2582 C CA . THR A 1 322 ? 4.555 -12.484 -23.875 1 84.38 322 THR A CA 1
ATOM 2583 C C . THR A 1 322 ? 3.611 -11.516 -23.156 1 84.38 322 THR A C 1
ATOM 2585 O O . THR A 1 322 ? 3.598 -11.453 -21.938 1 84.38 322 THR A O 1
ATOM 2588 N N . LYS A 1 323 ? 2.836 -10.836 -23.875 1 84.06 323 LYS A N 1
ATOM 2589 C CA . LYS A 1 323 ? 1.875 -9.898 -23.297 1 84.06 323 LYS A CA 1
ATOM 2590 C C . LYS A 1 323 ? 0.557 -10.594 -22.969 1 84.06 323 LYS A C 1
ATOM 2592 O O . LYS A 1 323 ? 0.005 -10.414 -21.891 1 84.06 323 LYS A O 1
ATOM 2597 N N . ILE A 1 324 ? 0.15 -11.359 -23.953 1 89.56 324 ILE A N 1
ATOM 2598 C CA . ILE A 1 324 ? -1.057 -12.156 -23.781 1 89.56 324 ILE A CA 1
ATOM 2599 C C . ILE A 1 324 ? -0.677 -13.594 -23.406 1 89.56 324 ILE A C 1
ATOM 2601 O O . ILE A 1 324 ? -0.824 -14.508 -24.219 1 89.56 324 ILE A O 1
ATOM 2605 N N . TYR A 1 325 ? -0.294 -13.789 -22.188 1 86.88 325 TYR A N 1
ATOM 2606 C CA . TYR A 1 325 ? 0.257 -15.055 -21.734 1 86.88 325 TYR A CA 1
ATOM 2607 C C . TYR A 1 325 ? -0.85 -16.078 -21.469 1 86.88 325 TYR A C 1
ATOM 2609 O O . TYR A 1 325 ? -0.621 -17.281 -21.562 1 86.88 325 TYR A O 1
ATOM 2617 N N . GLN A 1 326 ? -2.035 -15.5 -21.109 1 92.81 326 GLN A N 1
ATOM 2618 C CA . GLN A 1 326 ? -3.252 -16.297 -20.953 1 92.81 326 GLN A CA 1
ATOM 2619 C C . GLN A 1 326 ? -4.477 -15.516 -21.422 1 92.81 326 GLN A C 1
ATOM 2621 O O . GLN A 1 326 ? -4.969 -14.641 -20.703 1 92.81 326 GLN A O 1
ATOM 2626 N N . THR A 1 327 ? -4.977 -15.883 -22.484 1 94.31 327 THR A N 1
ATOM 2627 C CA . THR A 1 327 ? -5.965 -15.109 -23.219 1 94.31 327 THR A CA 1
ATOM 2628 C C . THR A 1 327 ? -7.191 -14.828 -22.359 1 94.31 327 THR A C 1
ATOM 2630 O O . THR A 1 327 ? -7.625 -13.688 -22.234 1 94.31 327 THR A O 1
ATOM 2633 N N . PRO A 1 328 ? -7.758 -15.867 -21.688 1 95.19 328 PRO A N 1
ATOM 2634 C CA . PRO A 1 328 ? -8.953 -15.578 -20.891 1 95.19 328 PRO A CA 1
ATOM 2635 C C . PRO A 1 328 ? -8.695 -14.578 -19.781 1 95.19 328 PRO A C 1
ATOM 2637 O O . PRO A 1 328 ? -9.492 -13.664 -19.562 1 95.19 328 PRO A O 1
ATOM 2640 N N . LEU A 1 329 ? -7.559 -14.703 -19.141 1 95.69 329 LEU A N 1
ATOM 2641 C CA . LEU A 1 329 ? -7.23 -13.82 -18.016 1 95.69 329 LEU A CA 1
ATOM 2642 C C . LEU A 1 329 ? -6.871 -12.43 -18.516 1 95.69 329 LEU A C 1
ATOM 2644 O O . LEU A 1 329 ? -7.188 -11.43 -17.859 1 95.69 329 LEU A O 1
ATOM 2648 N N . TYR A 1 330 ? -6.211 -12.422 -19.656 1 94 330 TYR A N 1
ATOM 2649 C CA . TYR A 1 330 ? -5.852 -11.141 -20.25 1 94 330 TYR A CA 1
ATOM 2650 C C . TYR A 1 330 ? -7.094 -10.328 -20.594 1 94 330 TYR A C 1
ATOM 2652 O O . TYR A 1 330 ? -7.176 -9.141 -20.281 1 94 330 TYR A O 1
ATOM 2660 N N . PHE A 1 331 ? -8.078 -10.93 -21.125 1 94.12 331 PHE A N 1
ATOM 2661 C CA . PHE A 1 331 ? -9.273 -10.242 -21.594 1 94.12 331 PHE A CA 1
ATOM 2662 C C . PHE A 1 331 ? -10.117 -9.758 -20.422 1 94.12 331 PHE A C 1
ATOM 2664 O O . PHE A 1 331 ? -10.594 -8.625 -20.422 1 94.12 331 PHE A O 1
ATOM 2671 N N . VAL A 1 332 ? -10.305 -10.633 -19.5 1 96.44 332 VAL A N 1
ATOM 2672 C CA . VAL A 1 332 ? -11.117 -10.227 -18.359 1 96.44 332 VAL A CA 1
ATOM 2673 C C . VAL A 1 332 ? -10.445 -9.062 -17.625 1 96.44 332 VAL A C 1
ATOM 2675 O O . VAL A 1 332 ? -11.125 -8.141 -17.156 1 96.44 332 VAL A O 1
ATOM 2678 N N . ASP A 1 333 ? -9.172 -9.07 -17.531 1 93.94 333 ASP A N 1
ATOM 2679 C CA . ASP A 1 333 ? -8.414 -8.008 -16.875 1 93.94 333 ASP A CA 1
ATOM 2680 C C . ASP A 1 333 ? -8.578 -6.68 -17.609 1 93.94 333 ASP A C 1
ATOM 2682 O O . ASP A 1 333 ? -8.75 -5.633 -16.984 1 93.94 333 ASP A O 1
ATOM 2686 N N . GLN A 1 334 ? -8.578 -6.719 -18.875 1 93 334 GLN A N 1
ATOM 2687 C CA . GLN A 1 334 ? -8.688 -5.512 -19.688 1 93 334 GLN A CA 1
ATOM 2688 C C . GLN A 1 334 ? -10.062 -4.867 -19.547 1 93 334 GLN A C 1
ATOM 2690 O O . GLN A 1 334 ? -10.18 -3.641 -19.547 1 93 334 GLN A O 1
ATOM 2695 N N . ILE A 1 335 ? -11.023 -5.688 -19.344 1 94.44 335 ILE A N 1
ATOM 2696 C CA . ILE A 1 335 ? -12.398 -5.191 -19.359 1 94.44 335 ILE A CA 1
ATOM 2697 C C . ILE A 1 335 ? -12.789 -4.727 -17.953 1 94.44 335 ILE A C 1
ATOM 2699 O O . ILE A 1 335 ? -13.461 -3.703 -17.797 1 94.44 335 ILE A O 1
ATOM 2703 N N . VAL A 1 336 ? -12.32 -5.43 -16.969 1 96.62 336 VAL A N 1
ATOM 2704 C CA . VAL A 1 336 ? -12.82 -5.184 -15.625 1 96.62 336 VAL A CA 1
ATOM 2705 C C . VAL A 1 336 ? -12.086 -3.992 -15.008 1 96.62 336 VAL A C 1
ATOM 2707 O O . VAL A 1 336 ? -12.578 -3.379 -14.055 1 96.62 336 VAL A O 1
ATOM 2710 N N . ARG A 1 337 ? -11.016 -3.594 -15.516 1 94.44 337 ARG A N 1
ATOM 2711 C CA . ARG A 1 337 ? -10.188 -2.533 -14.953 1 94.44 337 ARG A CA 1
ATOM 2712 C C . ARG A 1 337 ? -10.945 -1.209 -14.922 1 94.44 337 ARG A C 1
ATOM 2714 O O . ARG A 1 337 ? -11.57 -0.82 -15.906 1 94.44 337 ARG A O 1
ATOM 2721 N N . ILE A 1 338 ? -10.844 -0.561 -13.82 1 94.25 338 ILE A N 1
ATOM 2722 C CA . ILE A 1 338 ? -11.422 0.774 -13.703 1 94.25 338 ILE A CA 1
ATOM 2723 C C . ILE A 1 338 ? -10.391 1.821 -14.117 1 94.25 338 ILE A C 1
ATOM 2725 O O . ILE A 1 338 ? -9.578 2.266 -13.305 1 94.25 338 ILE A O 1
ATOM 2729 N N . LYS A 1 339 ? -10.547 2.201 -15.273 1 89.25 339 LYS A N 1
ATOM 2730 C CA . LYS A 1 339 ? -9.656 3.244 -15.766 1 89.25 339 LYS A CA 1
ATOM 2731 C C . LYS A 1 339 ? -10.078 4.617 -15.25 1 89.25 339 LYS A C 1
ATOM 2733 O O . LYS A 1 339 ? -11.258 4.855 -15 1 89.25 339 LYS A O 1
ATOM 2738 N N . ARG A 1 340 ? -9.039 5.469 -15.094 1 81.12 340 ARG A N 1
ATOM 2739 C CA . ARG A 1 340 ? -9.359 6.828 -14.672 1 81.12 340 ARG A CA 1
ATOM 2740 C C . ARG A 1 340 ? -10.383 7.465 -15.609 1 81.12 340 ARG A C 1
ATOM 2742 O O . ARG A 1 340 ? -11.414 7.969 -15.156 1 81.12 340 ARG A O 1
ATOM 2749 N N . GLU A 1 341 ? -9.977 7.578 -16.828 1 79.44 341 GLU A N 1
ATOM 2750 C CA . GLU A 1 341 ? -10.914 8.008 -17.859 1 79.44 341 GLU A CA 1
ATOM 2751 C C . GLU A 1 341 ? -11.258 6.863 -18.812 1 79.44 341 GLU A C 1
ATOM 2753 O O . GLU A 1 341 ? -10.375 6.148 -19.266 1 79.44 341 GLU A O 1
ATOM 2758 N N . PRO A 1 342 ? -12.484 6.648 -18.859 1 83.62 342 PRO A N 1
ATOM 2759 C CA . PRO A 1 342 ? -13.641 7.438 -18.438 1 83.62 342 PRO A CA 1
ATOM 2760 C C . PRO A 1 342 ? -14.352 6.84 -17.219 1 83.62 342 PRO A C 1
ATOM 2762 O O . PRO A 1 342 ? -15.289 7.434 -16.688 1 83.62 342 PRO A O 1
ATOM 2765 N N . ASP A 1 343 ? -13.945 5.668 -16.828 1 88.88 343 ASP A N 1
ATOM 2766 C CA . ASP A 1 343 ? -14.742 4.863 -15.914 1 88.88 343 ASP A CA 1
ATOM 2767 C C . ASP A 1 343 ? -14.922 5.57 -14.578 1 88.88 343 ASP A C 1
ATOM 2769 O O . ASP A 1 343 ? -16.047 5.844 -14.164 1 88.88 343 ASP A O 1
ATOM 2773 N N . LEU A 1 344 ? -13.906 5.973 -14.047 1 90.31 344 LEU A N 1
ATOM 2774 C CA . LEU A 1 344 ? -13.953 6.59 -12.727 1 90.31 344 LEU A CA 1
ATOM 2775 C C . LEU A 1 344 ? -14.688 7.926 -12.781 1 90.31 344 LEU A C 1
ATOM 2777 O O . LEU A 1 344 ? -15.438 8.266 -11.859 1 90.31 344 LEU A O 1
ATOM 2781 N N . GLU A 1 345 ? -14.453 8.688 -13.812 1 90.81 345 GLU A N 1
ATOM 2782 C CA . GLU A 1 345 ? -15.141 9.961 -13.977 1 90.81 345 GLU A CA 1
ATOM 2783 C C . GLU A 1 345 ? -16.656 9.766 -14.07 1 90.81 345 GLU A C 1
ATOM 2785 O O . GLU A 1 345 ? -17.422 10.57 -13.539 1 90.81 345 GLU A O 1
ATOM 2790 N N . ARG A 1 346 ? -17.047 8.781 -14.758 1 92.81 346 ARG A N 1
ATOM 2791 C CA . ARG A 1 346 ? -18.469 8.477 -14.867 1 92.81 346 ARG A CA 1
ATOM 2792 C C . ARG A 1 346 ? -19.062 8.141 -13.5 1 92.81 346 ARG A C 1
ATOM 2794 O O . ARG A 1 346 ? -20.156 8.594 -13.156 1 92.81 346 ARG A O 1
ATOM 2801 N N . TYR A 1 347 ? -18.312 7.332 -12.734 1 94.38 347 TYR A N 1
ATOM 2802 C CA . TYR A 1 347 ? -18.766 6.992 -11.398 1 94.38 347 TYR A CA 1
ATOM 2803 C C . TYR A 1 347 ? -18.906 8.242 -10.531 1 94.38 347 TYR A C 1
ATOM 2805 O O . TYR A 1 347 ? -19.875 8.398 -9.797 1 94.38 347 TYR A O 1
ATOM 2813 N N . ILE A 1 348 ? -17.938 9.109 -10.656 1 93.31 348 ILE A N 1
ATOM 2814 C CA . ILE A 1 348 ? -17.953 10.344 -9.875 1 93.31 348 ILE A CA 1
ATOM 2815 C C . ILE A 1 348 ? -19.141 11.211 -10.297 1 93.31 348 ILE A C 1
ATOM 2817 O O . ILE A 1 348 ? -19.812 11.789 -9.445 1 93.31 348 ILE A O 1
ATOM 2821 N N . MET A 1 349 ? -19.375 11.266 -11.562 1 93.5 349 MET A N 1
ATOM 2822 C CA . MET A 1 349 ? -20.5 12.039 -12.07 1 93.5 349 MET A CA 1
ATOM 2823 C C . MET A 1 349 ? -21.828 11.5 -11.531 1 93.5 349 MET A C 1
ATOM 2825 O O . MET A 1 349 ? -22.703 12.273 -11.156 1 93.5 349 MET A O 1
ATOM 2829 N N . ILE A 1 350 ? -21.922 10.25 -11.516 1 94.94 350 ILE A N 1
ATOM 2830 C CA . ILE A 1 350 ? -23.141 9.617 -11 1 94.94 350 ILE A CA 1
ATOM 2831 C C . ILE A 1 350 ? -23.297 9.938 -9.516 1 94.94 350 ILE A C 1
ATOM 2833 O O . ILE A 1 350 ? -24.391 10.273 -9.055 1 94.94 350 ILE A O 1
ATOM 2837 N N . LEU A 1 351 ? -22.203 9.875 -8.805 1 94.06 351 LEU A N 1
ATOM 2838 C CA . LEU A 1 351 ? -22.219 10.188 -7.379 1 94.06 351 LEU A CA 1
ATOM 2839 C C . LEU A 1 351 ? -22.641 11.641 -7.152 1 94.06 351 LEU A C 1
ATOM 2841 O O . LEU A 1 351 ? -23.422 11.922 -6.242 1 94.06 351 LEU A O 1
ATOM 2845 N N . LYS A 1 352 ? -22.141 12.508 -7.988 1 92.5 352 LYS A N 1
ATOM 2846 C CA . LYS A 1 352 ? -22.484 13.922 -7.867 1 92.5 352 LYS A CA 1
ATOM 2847 C C . LYS A 1 352 ? -23.969 14.156 -8.148 1 92.5 352 LYS A C 1
ATOM 2849 O O . LYS A 1 352 ? -24.578 15.031 -7.543 1 92.5 352 LYS A O 1
ATOM 2854 N N . THR A 1 353 ? -24.469 13.398 -9.055 1 93.06 353 THR A N 1
ATOM 2855 C CA . THR A 1 353 ? -25.891 13.5 -9.383 1 93.06 353 THR A CA 1
ATOM 2856 C C . THR A 1 353 ? -26.75 12.961 -8.242 1 93.06 353 THR A C 1
ATOM 2858 O O . THR A 1 353 ? -27.781 13.539 -7.91 1 93.06 353 THR A O 1
ATOM 2861 N N . GLU A 1 354 ? -26.312 11.836 -7.625 1 92 354 GLU A N 1
ATOM 2862 C CA . GLU A 1 354 ? -27.062 11.188 -6.559 1 92 354 GLU A CA 1
ATOM 2863 C C . GLU A 1 354 ? -26.938 11.953 -5.246 1 92 354 GLU A C 1
ATOM 2865 O O . GLU A 1 354 ? -27.844 11.914 -4.41 1 92 354 GLU A O 1
ATOM 2870 N N . PHE A 1 355 ? -25.734 12.578 -5.102 1 89.88 355 PHE A N 1
ATOM 2871 C CA . PHE A 1 355 ? -25.484 13.344 -3.889 1 89.88 355 PHE A CA 1
ATOM 2872 C C . PHE A 1 355 ? -24.984 14.75 -4.227 1 89.88 355 PHE A C 1
ATOM 2874 O O . PHE A 1 355 ? -23.844 15.094 -3.967 1 89.88 355 PHE A O 1
ATOM 2881 N N . PRO A 1 356 ? -25.828 15.531 -4.652 1 83.31 356 PRO A N 1
ATOM 2882 C CA . PRO A 1 356 ? -25.422 16.875 -5.09 1 83.31 356 PRO A CA 1
ATOM 2883 C C . PRO A 1 356 ? -24.844 17.703 -3.957 1 83.31 356 PRO A C 1
ATOM 2885 O O . PRO A 1 356 ? -25.391 17.734 -2.854 1 83.31 356 PRO A O 1
ATOM 2888 N N . GLY A 1 357 ? -23.703 18.344 -4.316 1 75.94 357 GLY A N 1
ATOM 2889 C CA . GLY A 1 357 ? -23.109 19.312 -3.408 1 75.94 357 GLY A CA 1
ATOM 2890 C C . GLY A 1 357 ? -22.297 18.672 -2.301 1 75.94 357 GLY A C 1
ATOM 2891 O O . GLY A 1 357 ? -21.734 19.375 -1.456 1 75.94 357 GLY A O 1
ATOM 2892 N N . ILE A 1 358 ? -22.25 17.375 -2.363 1 76.38 358 ILE A N 1
ATOM 2893 C CA . ILE A 1 358 ? -21.641 16.734 -1.213 1 76.38 358 ILE A CA 1
ATOM 2894 C C . ILE A 1 358 ? -20.359 16.016 -1.645 1 76.38 358 ILE A C 1
ATOM 2896 O O . ILE A 1 358 ? -19.406 15.898 -0.862 1 76.38 358 ILE A O 1
ATOM 2900 N N . ILE A 1 359 ? -20.312 15.828 -2.895 1 78.56 359 ILE A N 1
ATOM 2901 C CA . ILE A 1 359 ? -19.219 14.992 -3.377 1 78.56 359 ILE A CA 1
ATOM 2902 C C . ILE A 1 359 ? -18.062 15.875 -3.846 1 78.56 359 ILE A C 1
ATOM 2904 O O . ILE A 1 359 ? -18.172 16.547 -4.871 1 78.56 359 ILE A O 1
ATOM 2908 N N . GLU A 1 360 ? -17.078 15.945 -3.016 1 83.31 360 GLU A N 1
ATOM 2909 C CA . GLU A 1 360 ? -15.789 16.547 -3.361 1 83.31 360 GLU A CA 1
ATOM 2910 C C . GLU A 1 360 ? -14.625 15.664 -2.938 1 83.31 360 GLU A C 1
ATOM 2912 O O . GLU A 1 360 ? -14.578 15.188 -1.799 1 83.31 360 GLU A O 1
ATOM 2917 N N . LEU A 1 361 ? -13.781 15.477 -3.904 1 86.69 361 LEU A N 1
ATOM 2918 C CA . LEU A 1 361 ? -12.625 14.633 -3.613 1 86.69 361 LEU A CA 1
ATOM 2919 C C . LEU A 1 361 ? -11.547 15.414 -2.877 1 86.69 361 LEU A C 1
ATOM 2921 O O . LEU A 1 361 ? -11.5 16.641 -2.961 1 86.69 361 LEU A O 1
ATOM 2925 N N . ASP A 1 362 ? -10.766 14.656 -2.205 1 84.38 362 ASP A N 1
ATOM 2926 C CA . ASP A 1 362 ? -9.648 15.273 -1.498 1 84.38 362 ASP A CA 1
ATOM 2927 C C . ASP A 1 362 ? -8.625 15.852 -2.479 1 84.38 362 ASP A C 1
ATOM 2929 O O . ASP A 1 362 ? -8.578 15.445 -3.643 1 84.38 362 ASP A O 1
ATOM 2933 N N . ARG A 1 363 ? -7.84 16.766 -1.963 1 75.88 363 ARG A N 1
ATOM 2934 C CA . ARG A 1 363 ? -6.867 17.5 -2.77 1 75.88 363 ARG A CA 1
ATOM 2935 C C . ARG A 1 363 ? -5.871 16.531 -3.422 1 75.88 363 ARG A C 1
ATOM 2937 O O . ARG A 1 363 ? -5.348 16.828 -4.5 1 75.88 363 ARG A O 1
ATOM 2944 N N . SER A 1 364 ? -5.625 15.508 -2.75 1 66.75 364 SER A N 1
ATOM 2945 C CA . SER A 1 364 ? -4.633 14.578 -3.277 1 66.75 364 SER A CA 1
ATOM 2946 C C . SER A 1 364 ? -5.141 13.883 -4.539 1 66.75 364 SER A C 1
ATOM 2948 O O . SER A 1 364 ? -4.359 13.57 -5.438 1 66.75 364 SER A O 1
ATOM 2950 N N . GLN A 1 365 ? -6.367 13.664 -4.547 1 60.69 365 GLN A N 1
ATOM 2951 C CA . GLN A 1 365 ? -6.957 12.969 -5.691 1 60.69 365 GLN A CA 1
ATOM 2952 C C . GLN A 1 365 ? -7.488 13.961 -6.719 1 60.69 365 GLN A C 1
ATOM 2954 O O . GLN A 1 365 ? -7.668 13.609 -7.891 1 60.69 365 GLN A O 1
ATOM 2959 N N . GLY A 1 366 ? -7.734 15.172 -6.25 1 51.62 366 GLY A N 1
ATOM 2960 C CA . GLY A 1 366 ? -8.289 16.188 -7.129 1 51.62 366 GLY A CA 1
ATOM 2961 C C . GLY A 1 366 ? -7.293 16.719 -8.141 1 51.62 366 GLY A C 1
ATOM 2962 O O . GLY A 1 366 ? -7.676 17.328 -9.133 1 51.62 366 GLY A O 1
ATOM 2963 N N . ARG A 1 367 ? -5.953 16.734 -7.711 1 40.91 367 ARG A N 1
ATOM 2964 C CA . ARG A 1 367 ? -4.957 17.25 -8.641 1 40.91 367 ARG A CA 1
ATOM 2965 C C . ARG A 1 367 ? -4.887 16.391 -9.898 1 40.91 367 ARG A C 1
ATOM 2967 O O . ARG A 1 367 ? -4.367 16.828 -10.93 1 40.91 367 ARG A O 1
ATOM 2974 N N . PHE A 1 368 ? -5.375 15.18 -9.719 1 37.16 368 PHE A N 1
ATOM 2975 C CA . PHE A 1 368 ? -5.227 14.328 -10.898 1 37.16 368 PHE A CA 1
ATOM 2976 C C . PHE A 1 368 ? -6.434 14.461 -11.82 1 37.16 368 PHE A C 1
ATOM 2978 O O . PHE A 1 368 ? -6.531 13.766 -12.828 1 37.16 368 PHE A O 1
ATOM 2985 N N . TYR A 1 369 ? -7.379 15.203 -11.406 1 34.81 369 TYR A N 1
ATOM 2986 C CA . TYR A 1 369 ? -8.453 15.469 -12.352 1 34.81 369 TYR A CA 1
ATOM 2987 C C . TYR A 1 369 ? -8.219 16.797 -13.078 1 34.81 369 TYR A C 1
ATOM 2989 O O . TYR A 1 369 ? -7.723 17.75 -12.484 1 34.81 369 TYR A O 1
ATOM 2997 N N . MET B 1 1 ? -21.219 -5.711 -23.422 1 71.5 1 MET B N 1
ATOM 2998 C CA . MET B 1 1 ? -20.344 -5.008 -22.5 1 71.5 1 MET B CA 1
ATOM 2999 C C . MET B 1 1 ? -20.922 -4.992 -21.094 1 71.5 1 MET B C 1
ATOM 3001 O O . MET B 1 1 ? -22.109 -4.703 -20.906 1 71.5 1 MET B O 1
ATOM 3005 N N . PRO B 1 2 ? -20.078 -5.52 -20.188 1 82.19 2 PRO B N 1
ATOM 3006 C CA . PRO B 1 2 ? -20.641 -5.645 -18.844 1 82.19 2 PRO B CA 1
ATOM 3007 C C . PRO B 1 2 ? -21.25 -4.34 -18.328 1 82.19 2 PRO B C 1
ATOM 3009 O O . PRO B 1 2 ? -20.734 -3.26 -18.625 1 82.19 2 PRO B O 1
ATOM 3012 N N . ASP B 1 3 ? -22.344 -4.469 -17.828 1 89.62 3 ASP B N 1
ATOM 3013 C CA . ASP B 1 3 ? -23.094 -3.289 -17.391 1 89.62 3 ASP B CA 1
ATOM 3014 C C . ASP B 1 3 ? -22.672 -2.885 -15.969 1 89.62 3 ASP B C 1
ATOM 3016 O O . ASP B 1 3 ? -23.5 -2.918 -15.055 1 89.62 3 ASP B O 1
ATOM 3020 N N . PHE B 1 4 ? -21.547 -2.365 -15.781 1 95.25 4 PHE B N 1
ATOM 3021 C CA . PHE B 1 4 ? -21.016 -1.941 -14.492 1 95.25 4 PHE B CA 1
ATOM 3022 C C . PHE B 1 4 ? -21.781 -0.728 -13.969 1 95.25 4 PHE B C 1
ATOM 3024 O O . PHE B 1 4 ? -22 -0.598 -12.766 1 95.25 4 PHE B O 1
ATOM 3031 N N . ILE B 1 5 ? -22.312 0.092 -14.859 1 94.81 5 ILE B N 1
ATOM 3032 C CA . ILE B 1 5 ? -22.922 1.361 -14.484 1 94.81 5 ILE B CA 1
ATOM 3033 C C . ILE B 1 5 ? -24.266 1.104 -13.789 1 94.81 5 ILE B C 1
ATOM 3035 O O . ILE B 1 5 ? -24.531 1.667 -12.727 1 94.81 5 ILE B O 1
ATOM 3039 N N . SER B 1 6 ? -25.078 0.239 -14.422 1 96.38 6 SER B N 1
ATOM 3040 C CA . SER B 1 6 ? -26.359 -0.087 -13.82 1 96.38 6 SER B CA 1
ATOM 3041 C C . SER B 1 6 ? -26.188 -0.744 -12.453 1 96.38 6 SER B C 1
ATOM 3043 O O . SER B 1 6 ? -26.938 -0.471 -11.523 1 96.38 6 SER B O 1
ATOM 3045 N N . LEU B 1 7 ? -25.203 -1.561 -12.359 1 97.19 7 LEU B N 1
ATOM 3046 C CA . LEU B 1 7 ? -24.922 -2.23 -11.094 1 97.19 7 LEU B CA 1
ATOM 3047 C C . LEU B 1 7 ? -24.422 -1.237 -10.055 1 97.19 7 LEU B C 1
ATOM 3049 O O . LEU B 1 7 ? -24.781 -1.335 -8.875 1 97.19 7 LEU B O 1
ATOM 3053 N N . PHE B 1 8 ? -23.688 -0.321 -10.531 1 96.88 8 PHE B N 1
ATOM 3054 C CA . PHE B 1 8 ? -23.172 0.734 -9.664 1 96.88 8 PHE B CA 1
ATOM 3055 C C . PHE B 1 8 ? -24.312 1.561 -9.086 1 96.88 8 PHE B C 1
ATOM 3057 O O . PHE B 1 8 ? -24.359 1.809 -7.883 1 96.88 8 PHE B O 1
ATOM 3064 N N . ILE B 1 9 ? -25.156 1.911 -9.906 1 96.81 9 ILE B N 1
ATOM 3065 C CA . ILE B 1 9 ? -26.312 2.697 -9.492 1 96.81 9 ILE B CA 1
ATOM 3066 C C . ILE B 1 9 ? -27.156 1.893 -8.508 1 96.81 9 ILE B C 1
ATOM 3068 O O . ILE B 1 9 ? -27.625 2.432 -7.504 1 96.81 9 ILE B O 1
ATOM 3072 N N . SER B 1 10 ? -27.297 0.64 -8.773 1 97 10 SER B N 1
ATOM 3073 C CA . SER B 1 10 ? -28.031 -0.238 -7.875 1 97 10 SER B CA 1
ATOM 3074 C C . SER B 1 10 ? -27.375 -0.317 -6.504 1 97 10 SER B C 1
ATOM 3076 O O . SER B 1 10 ? -28.062 -0.311 -5.477 1 97 10 SER B O 1
ATOM 3078 N N . GLU B 1 11 ? -26.062 -0.386 -6.465 1 97.38 11 GLU B N 1
ATOM 3079 C CA . GLU B 1 11 ? -25.328 -0.448 -5.207 1 97.38 11 GLU B CA 1
ATOM 3080 C C . GLU B 1 11 ? -25.453 0.86 -4.43 1 97.38 11 GLU B C 1
ATOM 3082 O O . GLU B 1 11 ? -25.5 0.854 -3.197 1 97.38 11 GLU B O 1
ATOM 3087 N N . ILE B 1 12 ? -25.453 1.967 -5.141 1 96.44 12 ILE B N 1
ATOM 3088 C CA . ILE B 1 12 ? -25.656 3.262 -4.496 1 96.44 12 ILE B CA 1
ATOM 3089 C C . ILE B 1 12 ? -27 3.281 -3.775 1 96.44 12 ILE B C 1
ATOM 3091 O O . ILE B 1 12 ? -27.078 3.729 -2.631 1 96.44 12 ILE B O 1
ATOM 3095 N N . LYS B 1 13 ? -27.969 2.785 -4.473 1 96.38 13 LYS B N 1
ATOM 3096 C CA . LYS B 1 13 ? -29.297 2.752 -3.879 1 96.38 13 LYS B CA 1
ATOM 3097 C C . LYS B 1 13 ? -29.328 1.865 -2.637 1 96.38 13 LYS B C 1
ATOM 3099 O O . LYS B 1 13 ? -29.938 2.221 -1.627 1 96.38 13 LYS B O 1
ATOM 3104 N N . LYS B 1 14 ? -28.656 0.787 -2.691 1 96.25 14 LYS B N 1
ATOM 3105 C CA . LYS B 1 14 ? -28.609 -0.16 -1.581 1 96.25 14 LYS B CA 1
ATOM 3106 C C . LYS B 1 14 ? -27.859 0.429 -0.387 1 96.25 14 LYS B C 1
ATOM 3108 O O . LYS B 1 14 ? -28.25 0.201 0.764 1 96.25 14 LYS B O 1
ATOM 3113 N N . LYS B 1 15 ? -26.828 1.176 -0.652 1 95.31 15 LYS B N 1
ATOM 3114 C CA . LYS B 1 15 ? -25.953 1.693 0.399 1 95.31 15 LYS B CA 1
ATOM 3115 C C . LYS B 1 15 ? -26.297 3.141 0.735 1 95.31 15 LYS B C 1
ATOM 3117 O O . LYS B 1 15 ? -25.562 3.805 1.47 1 95.31 15 LYS B O 1
ATOM 3122 N N . ARG B 1 16 ? -27.344 3.652 0.243 1 93.12 16 ARG B N 1
ATOM 3123 C CA . ARG B 1 16 ? -27.688 5.062 0.35 1 93.12 16 ARG B CA 1
ATOM 3124 C C . ARG B 1 16 ? -27.766 5.5 1.81 1 93.12 16 ARG B C 1
ATOM 3126 O O . ARG B 1 16 ? -27.219 6.551 2.174 1 93.12 16 ARG B O 1
ATOM 3133 N N . PRO B 1 17 ? -28.359 4.684 2.699 1 89.75 17 PRO B N 1
ATOM 3134 C CA . PRO B 1 17 ? -28.453 5.145 4.086 1 89.75 17 PRO B CA 1
ATOM 3135 C C . PRO B 1 17 ? -27.078 5.367 4.727 1 89.75 17 PRO B C 1
ATOM 3137 O O . PRO B 1 17 ? -26.859 6.383 5.395 1 89.75 17 PRO B O 1
ATOM 3140 N N . ILE B 1 18 ? -26.188 4.52 4.5 1 89.81 18 ILE B N 1
ATOM 3141 C CA . ILE B 1 18 ? -24.859 4.625 5.09 1 89.81 18 ILE B CA 1
ATOM 3142 C C . ILE B 1 18 ? -24.078 5.758 4.418 1 89.81 18 ILE B C 1
ATOM 3144 O O . ILE B 1 18 ? -23.344 6.492 5.082 1 89.81 18 ILE B O 1
ATOM 3148 N N . LEU B 1 19 ? -24.266 5.883 3.143 1 90.19 19 LEU B N 1
ATOM 3149 C CA . LEU B 1 19 ? -23.594 6.938 2.391 1 90.19 19 LEU B CA 1
ATOM 3150 C C . LEU B 1 19 ? -24.047 8.312 2.854 1 90.19 19 LEU B C 1
ATOM 3152 O O . LEU B 1 19 ? -23.234 9.219 3.039 1 90.19 19 LEU B O 1
ATOM 3156 N N . GLU B 1 20 ? -25.266 8.383 3.043 1 86 20 GLU B N 1
ATOM 3157 C CA . GLU B 1 20 ? -25.828 9.656 3.506 1 86 20 GLU B CA 1
ATOM 3158 C C . GLU B 1 20 ? -25.328 10 4.906 1 86 20 GLU B C 1
ATOM 3160 O O . GLU B 1 20 ? -25 11.156 5.195 1 86 20 GLU B O 1
ATOM 3165 N N . GLU B 1 21 ? -25.281 9.016 5.695 1 83.94 21 GLU B N 1
ATOM 3166 C CA . GLU B 1 21 ? -24.781 9.242 7.051 1 83.94 21 GLU B CA 1
ATOM 3167 C C . GLU B 1 21 ? -23.328 9.695 7.031 1 83.94 21 GLU B C 1
ATOM 3169 O O . GLU B 1 21 ? -22.953 10.617 7.758 1 83.94 21 GLU B O 1
ATOM 3174 N N . LEU B 1 22 ? -22.562 9.102 6.234 1 86.12 22 LEU B N 1
ATOM 3175 C CA . LEU B 1 22 ? -21.141 9.391 6.184 1 86.12 22 LEU B CA 1
ATOM 3176 C C . LEU B 1 22 ? -20.875 10.734 5.508 1 86.12 22 LEU B C 1
ATOM 3178 O O . LEU B 1 22 ? -19.938 11.445 5.863 1 86.12 22 LEU B O 1
ATOM 3182 N N . LEU B 1 23 ? -21.766 11.008 4.578 1 83.31 23 LEU B N 1
ATOM 3183 C CA . LEU B 1 23 ? -21.516 12.203 3.779 1 83.31 23 LEU B CA 1
ATOM 3184 C C . LEU B 1 23 ? -22.203 13.414 4.398 1 83.31 23 LEU B C 1
ATOM 3186 O O . LEU B 1 23 ? -21.672 14.523 4.371 1 83.31 23 LEU B O 1
ATOM 3190 N N . ILE B 1 24 ? -23.375 13.25 4.918 1 75.94 24 ILE B N 1
ATOM 3191 C CA . ILE B 1 24 ? -24.156 14.367 5.445 1 75.94 24 ILE B CA 1
ATOM 3192 C C . ILE B 1 24 ? -23.875 14.539 6.934 1 75.94 24 ILE B C 1
ATOM 3194 O O . ILE B 1 24 ? -23.906 15.648 7.457 1 75.94 24 ILE B O 1
ATOM 3198 N N . LYS B 1 25 ? -23.453 13.516 7.641 1 77.81 25 LYS B N 1
ATOM 3199 C CA . LYS B 1 25 ? -23.047 13.516 9.047 1 77.81 25 LYS B CA 1
ATOM 3200 C C . LYS B 1 25 ? -24.141 14.109 9.922 1 77.81 25 LYS B C 1
ATOM 3202 O O . LYS B 1 25 ? -23.875 15.016 10.719 1 77.81 25 LYS B O 1
ATOM 3207 N N . ARG B 1 26 ? -25.266 13.703 9.859 1 70.12 26 ARG B N 1
ATOM 3208 C CA . ARG B 1 26 ? -26.422 14.242 10.586 1 70.12 26 ARG B CA 1
ATOM 3209 C C . ARG B 1 26 ? -26.25 14.039 12.094 1 70.12 26 ARG B C 1
ATOM 3211 O O . ARG B 1 26 ? -26.641 14.898 12.883 1 70.12 26 ARG B O 1
ATOM 3218 N N . SER B 1 27 ? -25.609 12.953 12.391 1 73.12 27 SER B N 1
ATOM 3219 C CA . SER B 1 27 ? -25.453 12.609 13.805 1 73.12 27 SER B CA 1
ATOM 3220 C C . SER B 1 27 ? -24.594 13.641 14.531 1 73.12 27 SER B C 1
ATOM 3222 O O . SER B 1 27 ? -24.703 13.789 15.75 1 73.12 27 SER B O 1
ATOM 3224 N N . LEU B 1 28 ? -23.844 14.312 13.836 1 79.25 28 LEU B N 1
ATOM 3225 C CA . LEU B 1 28 ? -22.969 15.305 14.438 1 79.25 28 LEU B CA 1
ATOM 3226 C C . LEU B 1 28 ? -23.562 16.703 14.336 1 79.25 28 LEU B C 1
ATOM 3228 O O . LEU B 1 28 ? -23.438 17.5 15.266 1 79.25 28 LEU B O 1
ATOM 3232 N N . SER B 1 29 ? -24.219 16.906 13.312 1 79.25 29 SER B N 1
ATOM 3233 C CA . SER B 1 29 ? -24.703 18.25 13.008 1 79.25 29 SER B CA 1
ATOM 3234 C C . SER B 1 29 ? -25.797 18.688 13.984 1 79.25 29 SER B C 1
ATOM 3236 O O . SER B 1 29 ? -25.953 19.875 14.25 1 79.25 29 SER B O 1
ATOM 3238 N N . ASP B 1 30 ? -26.359 17.734 14.555 1 78.25 30 ASP B N 1
ATOM 3239 C CA . ASP B 1 30 ? -27.516 18.047 15.398 1 78.25 30 ASP B CA 1
ATOM 3240 C C . ASP B 1 30 ? -27.078 18.234 16.859 1 78.25 30 ASP B C 1
ATOM 3242 O O . ASP B 1 30 ? -27.906 18.562 17.703 1 78.25 30 ASP B O 1
ATOM 3246 N N . LYS B 1 31 ? -25.891 18.172 17.047 1 83.19 31 LYS B N 1
ATOM 3247 C CA . LYS B 1 31 ? -25.422 18.25 18.438 1 83.19 31 LYS B CA 1
ATOM 3248 C C . LYS B 1 31 ? -24.953 19.656 18.781 1 83.19 31 LYS B C 1
ATOM 3250 O O . LYS B 1 31 ? -23.859 20.062 18.359 1 83.19 31 LYS B O 1
ATOM 3255 N N . SER B 1 32 ? -25.625 20.266 19.609 1 86.81 32 SER B N 1
ATOM 3256 C CA . SER B 1 32 ? -25.391 21.672 19.953 1 86.81 32 SER B CA 1
ATOM 3257 C C . SER B 1 32 ? -24.047 21.859 20.641 1 86.81 32 SER B C 1
ATOM 3259 O O . SER B 1 32 ? -23.359 22.859 20.438 1 86.81 32 SER B O 1
ATOM 3261 N N . PHE B 1 33 ? -23.734 20.906 21.438 1 89.06 33 PHE B N 1
ATOM 3262 C CA . PHE B 1 33 ? -22.5 21.047 22.188 1 89.06 33 PHE B CA 1
ATOM 3263 C C . PHE B 1 33 ? -21.297 21 21.266 1 89.06 33 PHE B C 1
ATOM 3265 O O . PHE B 1 33 ? -20.25 21.578 21.578 1 89.06 33 PHE B O 1
ATOM 3272 N N . VAL B 1 34 ? -21.422 20.359 20.188 1 91.88 34 VAL B N 1
ATOM 3273 C CA . VAL B 1 34 ? -20.328 20.328 19.219 1 91.88 34 VAL B CA 1
ATOM 3274 C C . VAL B 1 34 ? -20.188 21.688 18.547 1 91.88 34 VAL B C 1
ATOM 3276 O O . VAL B 1 34 ? -19.062 22.188 18.375 1 91.88 34 VAL B O 1
ATOM 3279 N N . SER B 1 35 ? -21.328 22.219 18.203 1 92.81 35 SER B N 1
ATOM 3280 C CA . SER B 1 35 ? -21.328 23.547 17.594 1 92.81 35 SER B CA 1
ATOM 3281 C C . SER B 1 35 ? -20.734 24.594 18.547 1 92.81 35 SER B C 1
ATOM 3283 O O . SER B 1 35 ? -19.969 25.453 18.125 1 92.81 35 SER B O 1
ATOM 3285 N N . GLU B 1 36 ? -21.094 24.469 19.781 1 94.5 36 GLU B N 1
ATOM 3286 C CA . GLU B 1 36 ? -20.562 25.375 20.781 1 94.5 36 GLU B CA 1
ATOM 3287 C C . GLU B 1 36 ? -19.047 25.219 20.938 1 94.5 36 GLU B C 1
ATOM 3289 O O . GLU B 1 36 ? -18.328 26.203 21.062 1 94.5 36 GLU B O 1
ATOM 3294 N N . PHE B 1 37 ? -18.625 24.016 20.953 1 94.88 37 PHE B N 1
ATOM 3295 C CA . PHE B 1 37 ? -17.219 23.688 21.062 1 94.88 37 PHE B CA 1
ATOM 3296 C C . PHE B 1 37 ? -16.438 24.297 19.906 1 94.88 37 PHE B C 1
ATOM 3298 O O . PHE B 1 37 ? -15.414 24.953 20.109 1 94.88 37 PHE B O 1
ATOM 3305 N N . ILE B 1 38 ? -16.938 24.141 18.672 1 95.69 38 ILE B N 1
ATOM 3306 C CA . ILE B 1 38 ? -16.266 24.656 17.484 1 95.69 38 ILE B CA 1
ATOM 3307 C C . ILE B 1 38 ? -16.281 26.172 17.484 1 95.69 38 ILE B C 1
ATOM 3309 O O . ILE B 1 38 ? -15.297 26.812 17.109 1 95.69 38 ILE B O 1
ATOM 3313 N N . GLY B 1 39 ? -17.344 26.703 17.922 1 95.5 39 GLY B N 1
ATOM 3314 C CA . GLY B 1 39 ? -17.453 28.141 18.016 1 95.5 39 GLY B CA 1
ATOM 3315 C C . GLY B 1 39 ? -16.406 28.75 18.922 1 95.5 39 GLY B C 1
ATOM 3316 O O . GLY B 1 39 ? -15.938 29.875 18.688 1 95.5 39 GLY B O 1
ATOM 3317 N N . LYS B 1 40 ? -16.047 28.031 19.906 1 95.69 40 LYS B N 1
ATOM 3318 C CA . LYS B 1 40 ? -15.102 28.531 20.891 1 95.69 40 LYS B CA 1
ATOM 3319 C C . LYS B 1 40 ? -13.672 28.484 20.344 1 95.69 40 LYS B C 1
ATOM 3321 O O . LYS B 1 40 ? -12.812 29.266 20.781 1 95.69 40 LYS B O 1
ATOM 3326 N N . ILE B 1 41 ? -13.469 27.594 19.406 1 97.06 41 ILE B N 1
ATOM 3327 C CA . ILE B 1 41 ? -12.07 27.406 19.031 1 97.06 41 ILE B CA 1
ATOM 3328 C C . ILE B 1 41 ? -11.836 27.922 17.609 1 97.06 41 ILE B C 1
ATOM 3330 O O . ILE B 1 41 ? -10.695 28 17.141 1 97.06 41 ILE B O 1
ATOM 3334 N N . TRP B 1 42 ? -12.891 28.281 16.859 1 97.56 42 TRP B N 1
ATOM 3335 C CA . TRP B 1 42 ? -12.758 28.781 15.5 1 97.56 42 TRP B CA 1
ATOM 3336 C C . TRP B 1 42 ? -12.516 30.297 15.5 1 97.56 42 TRP B C 1
ATOM 3338 O O . TRP B 1 42 ? -13.289 31.062 16.078 1 97.56 42 TRP B O 1
ATOM 3348 N N . ASN B 1 43 ? -11.438 30.688 14.828 1 97 43 ASN B N 1
ATOM 3349 C CA . ASN B 1 43 ? -11.047 32.094 14.75 1 97 43 ASN B CA 1
ATOM 3350 C C . ASN B 1 43 ? -11.094 32.625 13.312 1 97 43 ASN B C 1
ATOM 3352 O O . ASN B 1 43 ? -10.703 31.906 12.383 1 97 43 ASN B O 1
ATOM 3356 N N . LYS B 1 44 ? -11.492 33.781 13.148 1 94.75 44 LYS B N 1
ATOM 3357 C CA . LYS B 1 44 ? -11.508 34.406 11.828 1 94.75 44 LYS B CA 1
ATOM 3358 C C . LYS B 1 44 ? -10.109 34.812 11.391 1 94.75 44 LYS B C 1
ATOM 3360 O O . LYS B 1 44 ? -9.312 35.281 12.211 1 94.75 44 LYS B O 1
ATOM 3365 N N . LEU B 1 45 ? -9.922 34.688 10.156 1 93 45 LEU B N 1
ATOM 3366 C CA . LEU B 1 45 ? -8.648 35.156 9.609 1 93 45 LEU B CA 1
ATOM 3367 C C . LEU B 1 45 ? -8.656 36.656 9.438 1 93 45 LEU B C 1
ATOM 3369 O O . LEU B 1 45 ? -9.656 37.25 9.008 1 93 45 LEU B O 1
ATOM 3373 N N . SER B 1 46 ? -7.621 37.156 9.805 1 85.88 46 SER B N 1
ATOM 3374 C CA . SER B 1 46 ? -7.488 38.594 9.617 1 85.88 46 SER B CA 1
ATOM 3375 C C . SER B 1 46 ? -7.059 38.938 8.188 1 85.88 46 SER B C 1
ATOM 3377 O O . SER B 1 46 ? -6.434 38.125 7.516 1 85.88 46 SER B O 1
ATOM 3379 N N . ASP B 1 47 ? -7.465 40.125 7.793 1 77.25 47 ASP B N 1
ATOM 3380 C CA . ASP B 1 47 ? -7.062 40.594 6.469 1 77.25 47 ASP B CA 1
ATOM 3381 C C . ASP B 1 47 ? -5.668 41.188 6.504 1 77.25 47 ASP B C 1
ATOM 3383 O O . ASP B 1 47 ? -5.074 41.469 5.457 1 77.25 47 ASP B O 1
ATOM 3387 N N . SER B 1 48 ? -5.242 41.344 7.703 1 79.56 48 SER B N 1
ATOM 3388 C CA . SER B 1 48 ? -3.986 42.094 7.754 1 79.56 48 SER B CA 1
ATOM 3389 C C . SER B 1 48 ? -2.93 41.344 8.547 1 79.56 48 SER B C 1
ATOM 3391 O O . SER B 1 48 ? -3.039 41.219 9.773 1 79.56 48 SER B O 1
ATOM 3393 N N . TYR B 1 49 ? -2.312 40.469 7.914 1 81.56 49 TYR B N 1
ATOM 3394 C CA . TYR B 1 49 ? -1.155 39.875 8.57 1 81.56 49 TYR B CA 1
ATOM 3395 C C . TYR B 1 49 ? 0.14 40.5 8.07 1 81.56 49 TYR B C 1
ATOM 3397 O O . TYR B 1 49 ? 0.188 41.062 6.957 1 81.56 49 TYR B O 1
ATOM 3405 N N . GLN B 1 50 ? 1.027 40.562 8.977 1 75.81 50 GLN B N 1
ATOM 3406 C CA . GLN B 1 50 ? 2.328 41.062 8.547 1 75.81 50 GLN B CA 1
ATOM 3407 C C . GLN B 1 50 ? 3.057 40.062 7.684 1 75.81 50 GLN B C 1
ATOM 3409 O O . GLN B 1 50 ? 3.035 38.844 7.98 1 75.81 50 GLN B O 1
ATOM 3414 N N . PHE B 1 51 ? 3.523 40.656 6.609 1 74.62 51 PHE B N 1
ATOM 3415 C CA . PHE B 1 51 ? 4.293 39.812 5.723 1 74.62 51 PHE B CA 1
ATOM 3416 C C . PHE B 1 51 ? 5.727 39.656 6.215 1 74.62 51 PHE B C 1
ATOM 3418 O O . PHE B 1 51 ? 6.293 40.594 6.781 1 74.62 51 PHE B O 1
ATOM 3425 N N . THR B 1 52 ? 6.121 38.375 6.125 1 77.56 52 THR B N 1
ATOM 3426 C CA . THR B 1 52 ? 7.5 38.156 6.543 1 77.56 52 THR B CA 1
ATOM 3427 C C . THR B 1 52 ? 8.453 38.281 5.363 1 77.56 52 THR B C 1
ATOM 3429 O O . THR B 1 52 ? 8.086 38 4.223 1 77.56 52 THR B O 1
ATOM 3432 N N . ASN B 1 53 ? 9.641 38.844 5.633 1 85.12 53 ASN B N 1
ATOM 3433 C CA . ASN B 1 53 ? 10.703 38.906 4.641 1 85.12 53 ASN B CA 1
ATOM 3434 C C . ASN B 1 53 ? 11.75 37.844 4.844 1 85.12 53 ASN B C 1
ATOM 3436 O O . ASN B 1 53 ? 12.836 37.906 4.266 1 85.12 53 ASN B O 1
ATOM 3440 N N . LYS B 1 54 ? 11.367 36.844 5.555 1 92.94 54 LYS B N 1
ATOM 3441 C CA . LYS B 1 54 ? 12.312 35.75 5.828 1 92.94 54 LYS B CA 1
ATOM 3442 C C . LYS B 1 54 ? 12.508 34.875 4.598 1 92.94 54 LYS B C 1
ATOM 3444 O O . LYS B 1 54 ? 11.555 34.594 3.867 1 92.94 54 LYS B O 1
ATOM 3449 N N . PRO B 1 55 ? 13.82 34.531 4.383 1 95.75 55 PRO B N 1
ATOM 3450 C CA . PRO B 1 55 ? 14.023 33.531 3.355 1 95.75 55 PRO B CA 1
ATOM 3451 C C . PRO B 1 55 ? 13.188 32.25 3.598 1 95.75 55 PRO B C 1
ATOM 3453 O O . PRO B 1 55 ? 13.047 31.828 4.738 1 95.75 55 PRO B O 1
ATOM 3456 N N . THR B 1 56 ? 12.578 31.734 2.502 1 96.75 56 THR B N 1
ATOM 3457 C CA . THR B 1 56 ? 11.656 30.625 2.607 1 96.75 56 THR B CA 1
ATOM 3458 C C . THR B 1 56 ? 12.109 29.453 1.74 1 96.75 56 THR B C 1
ATOM 3460 O O . THR B 1 56 ? 12.523 29.641 0.595 1 96.75 56 THR B O 1
ATOM 3463 N N . PHE B 1 57 ? 12.039 28.234 2.33 1 98.06 57 PHE B N 1
ATOM 3464 C CA . PHE B 1 57 ? 12.469 27.016 1.647 1 98.06 57 PHE B CA 1
ATOM 3465 C C . PHE B 1 57 ? 11.406 25.938 1.763 1 98.06 57 PHE B C 1
ATOM 3467 O O . PHE B 1 57 ? 10.594 25.953 2.684 1 98.06 57 PHE B O 1
ATOM 3474 N N . ALA B 1 58 ? 11.359 25.031 0.801 1 98.19 58 ALA B N 1
ATOM 3475 C CA . ALA B 1 58 ? 10.477 23.875 0.814 1 98.19 58 ALA B CA 1
ATOM 3476 C C . ALA B 1 58 ? 11.203 22.625 0.335 1 98.19 58 ALA B C 1
ATOM 3478 O O . ALA B 1 58 ? 12.094 22.703 -0.515 1 98.19 58 ALA B O 1
ATOM 3479 N N . VAL B 1 59 ? 10.859 21.531 0.893 1 98.19 59 VAL B N 1
ATOM 3480 C CA . VAL B 1 59 ? 11.461 20.25 0.521 1 98.19 59 VAL B CA 1
ATOM 3481 C C . VAL B 1 59 ? 10.367 19.219 0.25 1 98.19 59 VAL B C 1
ATOM 3483 O O . VAL B 1 59 ? 9.312 19.25 0.88 1 98.19 59 VAL B O 1
ATOM 3486 N N . ASP B 1 60 ? 10.547 18.375 -0.649 1 97.25 60 ASP B N 1
ATOM 3487 C CA . ASP B 1 60 ? 9.664 17.25 -0.946 1 97.25 60 ASP B CA 1
ATOM 3488 C C . ASP B 1 60 ? 10.422 16.125 -1.648 1 97.25 60 ASP B C 1
ATOM 3490 O O . ASP B 1 60 ? 11.57 16.297 -2.07 1 97.25 60 ASP B O 1
ATOM 3494 N N . ALA B 1 61 ? 9.875 14.992 -1.585 1 97.5 61 ALA B N 1
ATOM 3495 C CA . ALA B 1 61 ? 10.516 13.836 -2.207 1 97.5 61 ALA B CA 1
ATOM 3496 C C . ALA B 1 61 ? 9.508 13.039 -3.037 1 97.5 61 ALA B C 1
ATOM 3498 O O . ALA B 1 61 ? 8.297 13.234 -2.912 1 97.5 61 ALA B O 1
ATOM 3499 N N . SER B 1 62 ? 10.039 12.273 -3.959 1 96.81 62 SER B N 1
ATOM 3500 C CA . SER B 1 62 ? 9.266 11.367 -4.797 1 96.81 62 SER B CA 1
ATOM 3501 C C . SER B 1 62 ? 9.977 10.031 -4.965 1 96.81 62 SER B C 1
ATOM 3503 O O . SER B 1 62 ? 11.188 9.93 -4.754 1 96.81 62 SER B O 1
ATOM 3505 N N . GLN B 1 63 ? 9.211 9.07 -5.234 1 96.94 63 GLN B N 1
ATOM 3506 C CA . GLN B 1 63 ? 9.805 7.738 -5.297 1 96.94 63 GLN B CA 1
ATOM 3507 C C . GLN B 1 63 ? 9.086 6.859 -6.312 1 96.94 63 GLN B C 1
ATOM 3509 O O . GLN B 1 63 ? 7.902 7.07 -6.598 1 96.94 63 GLN B O 1
ATOM 3514 N N . ARG B 1 64 ? 9.82 5.953 -6.93 1 96.38 64 ARG B N 1
ATOM 3515 C CA . ARG B 1 64 ? 9.289 4.887 -7.773 1 96.38 64 ARG B CA 1
ATOM 3516 C C . ARG B 1 64 ? 10 3.566 -7.508 1 96.38 64 ARG B C 1
ATOM 3518 O O . ARG B 1 64 ? 11.203 3.549 -7.242 1 96.38 64 ARG B O 1
ATOM 3525 N N . THR B 1 65 ? 9.227 2.557 -7.527 1 95.44 65 THR B N 1
ATOM 3526 C CA . THR B 1 65 ? 9.797 1.225 -7.359 1 95.44 65 THR B CA 1
ATOM 3527 C C . THR B 1 65 ? 9.742 0.445 -8.672 1 95.44 65 THR B C 1
ATOM 3529 O O . THR B 1 65 ? 8.672 0.302 -9.273 1 95.44 65 THR B O 1
ATOM 3532 N N . LEU B 1 66 ? 10.867 0.011 -9.078 1 93.25 66 LEU B N 1
ATOM 3533 C CA . LEU B 1 66 ? 10.953 -0.891 -10.227 1 93.25 66 LEU B CA 1
ATOM 3534 C C . LEU B 1 66 ? 10.984 -2.346 -9.766 1 93.25 66 LEU B C 1
ATOM 3536 O O . LEU B 1 66 ? 11.711 -2.691 -8.836 1 93.25 66 LEU B O 1
ATOM 3540 N N . SER B 1 67 ? 10.148 -3.092 -10.398 1 91.5 67 SER B N 1
ATOM 3541 C CA . SER B 1 67 ? 10.148 -4.535 -10.188 1 91.5 67 SER B CA 1
ATOM 3542 C C . SER B 1 67 ? 10.766 -5.262 -11.383 1 91.5 67 SER B C 1
ATOM 3544 O O . SER B 1 67 ? 10.203 -5.25 -12.484 1 91.5 67 SER B O 1
ATOM 3546 N N . PHE B 1 68 ? 11.812 -5.926 -11.141 1 88.88 68 PHE B N 1
ATOM 3547 C CA . PHE B 1 68 ? 12.5 -6.605 -12.234 1 88.88 68 PHE B CA 1
ATOM 3548 C C . PHE B 1 68 ? 11.961 -8.016 -12.414 1 88.88 68 PHE B C 1
ATOM 3550 O O . PHE B 1 68 ? 11.594 -8.68 -11.445 1 88.88 68 PHE B O 1
ATOM 3557 N N . SER B 1 69 ? 12.047 -8.43 -13.664 1 82.62 69 SER B N 1
ATOM 3558 C CA . SER B 1 69 ? 11.57 -9.758 -14.008 1 82.62 69 SER B CA 1
ATOM 3559 C C . SER B 1 69 ? 12.383 -10.844 -13.305 1 82.62 69 SER B C 1
ATOM 3561 O O . SER B 1 69 ? 11.883 -11.938 -13.047 1 82.62 69 SER B O 1
ATOM 3563 N N . LEU B 1 70 ? 13.555 -10.453 -12.977 1 77.69 70 LEU B N 1
ATOM 3564 C CA . LEU B 1 70 ? 14.461 -11.43 -12.367 1 77.69 70 LEU B CA 1
ATOM 3565 C C . LEU B 1 70 ? 14.289 -11.453 -10.852 1 77.69 70 LEU B C 1
ATOM 3567 O O . LEU B 1 70 ? 15.047 -12.117 -10.148 1 77.69 70 LEU B O 1
ATOM 3571 N N . GLY B 1 71 ? 13.375 -10.57 -10.336 1 82.75 71 GLY B N 1
ATOM 3572 C CA . GLY B 1 71 ? 13.039 -10.758 -8.93 1 82.75 71 GLY B CA 1
ATOM 3573 C C . GLY B 1 71 ? 13.266 -9.516 -8.094 1 82.75 71 GLY B C 1
ATOM 3574 O O . GLY B 1 71 ? 12.352 -9.039 -7.41 1 82.75 71 GLY B O 1
ATOM 3575 N N . PRO B 1 72 ? 14.391 -8.922 -8.219 1 89.69 72 PRO B N 1
ATOM 3576 C CA . PRO B 1 72 ? 14.703 -7.824 -7.309 1 89.69 72 PRO B CA 1
ATOM 3577 C C . PRO B 1 72 ? 13.891 -6.566 -7.598 1 89.69 72 PRO B C 1
ATOM 3579 O O . PRO B 1 72 ? 13.266 -6.461 -8.656 1 89.69 72 PRO B O 1
ATOM 3582 N N . TYR B 1 73 ? 13.875 -5.785 -6.57 1 93.81 73 TYR B N 1
ATOM 3583 C CA . TYR B 1 73 ? 13.305 -4.449 -6.691 1 93.81 73 TYR B CA 1
ATOM 3584 C C . TYR B 1 73 ? 14.398 -3.389 -6.715 1 93.81 73 TYR B C 1
ATOM 3586 O O . TYR B 1 73 ? 15.508 -3.619 -6.227 1 93.81 73 TYR B O 1
ATOM 3594 N N . LEU B 1 74 ? 14.102 -2.338 -7.359 1 95.5 74 LEU B N 1
ATOM 3595 C CA . LEU B 1 74 ? 14.914 -1.13 -7.246 1 95.5 74 LEU B CA 1
ATOM 3596 C C . LEU B 1 74 ? 14.055 0.067 -6.855 1 95.5 74 LEU B C 1
ATOM 3598 O O . LEU B 1 74 ? 13.148 0.455 -7.598 1 95.5 74 LEU B O 1
ATOM 3602 N N . ILE B 1 75 ? 14.344 0.585 -5.703 1 97.56 75 ILE B N 1
ATOM 3603 C CA . ILE B 1 75 ? 13.633 1.779 -5.254 1 97.56 75 ILE B CA 1
ATOM 3604 C C . ILE B 1 75 ? 14.43 3.025 -5.641 1 97.56 75 ILE B C 1
ATOM 3606 O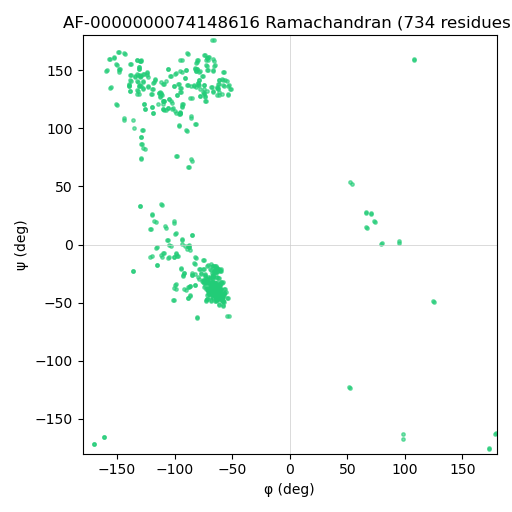 O . ILE B 1 75 ? 15.57 3.199 -5.207 1 97.56 75 ILE B O 1
ATOM 3610 N N . ILE B 1 76 ? 13.82 3.838 -6.434 1 97.69 76 ILE B N 1
ATOM 3611 C CA . ILE B 1 76 ? 14.398 5.117 -6.824 1 97.69 76 ILE B CA 1
ATOM 3612 C C . ILE B 1 76 ? 13.742 6.246 -6.035 1 97.69 76 ILE B C 1
ATOM 3614 O O . ILE B 1 76 ? 12.531 6.453 -6.125 1 97.69 76 ILE B O 1
ATOM 3618 N N . THR B 1 77 ? 14.523 6.891 -5.254 1 98.12 77 THR B N 1
ATOM 3619 C CA . THR B 1 77 ? 14.016 8.023 -4.477 1 98.12 77 THR B CA 1
ATOM 3620 C C . THR B 1 77 ? 14.766 9.297 -4.836 1 98.12 77 THR B C 1
ATOM 3622 O O . THR B 1 77 ? 16 9.297 -4.922 1 98.12 77 THR B O 1
ATOM 3625 N N . GLN B 1 78 ? 14.031 10.32 -5.129 1 98 78 GLN B N 1
ATOM 3626 C CA . GLN B 1 78 ? 14.656 11.625 -5.32 1 98 78 GLN B CA 1
ATOM 3627 C C . GLN B 1 78 ? 14 12.688 -4.441 1 98 78 GLN B C 1
ATOM 3629 O O . GLN B 1 78 ? 12.82 12.57 -4.102 1 98 78 GLN B O 1
ATOM 3634 N N . ALA B 1 79 ? 14.742 13.609 -4.008 1 98.19 79 ALA B N 1
ATOM 3635 C CA . ALA B 1 79 ? 14.281 14.727 -3.191 1 98.19 79 ALA B CA 1
ATOM 3636 C C . ALA B 1 79 ? 14.797 16.062 -3.74 1 98.19 79 ALA B C 1
ATOM 3638 O O . ALA B 1 79 ? 15.82 16.094 -4.434 1 98.19 79 ALA B O 1
ATOM 3639 N N . LEU B 1 80 ? 14.062 17.062 -3.508 1 98.31 80 LEU B N 1
ATOM 3640 C CA . LEU B 1 80 ? 14.391 18.406 -4.008 1 98.31 80 LEU B CA 1
ATOM 3641 C C . LEU B 1 80 ? 14.102 19.469 -2.953 1 98.31 80 LEU B C 1
ATOM 3643 O O . LEU B 1 80 ? 13.078 19.391 -2.262 1 98.31 80 LEU B O 1
ATOM 3647 N N . ALA B 1 81 ? 15 20.328 -2.74 1 97.94 81 ALA B N 1
ATOM 3648 C CA . ALA B 1 81 ? 14.836 21.531 -1.944 1 97.94 81 ALA B CA 1
ATOM 3649 C C . ALA B 1 81 ? 14.906 22.781 -2.824 1 97.94 81 ALA B C 1
ATOM 3651 O O . ALA B 1 81 ? 15.797 22.906 -3.666 1 97.94 81 ALA B O 1
ATOM 3652 N N . ILE B 1 82 ? 13.945 23.609 -2.656 1 97.38 82 ILE B N 1
ATOM 3653 C CA . ILE B 1 82 ? 13.969 24.906 -3.352 1 97.38 82 ILE B CA 1
ATOM 3654 C C . ILE B 1 82 ? 13.711 26.031 -2.359 1 97.38 82 ILE B C 1
ATOM 3656 O O . ILE B 1 82 ? 13.141 25.812 -1.29 1 97.38 82 ILE B O 1
ATOM 3660 N N . GLY B 1 83 ? 14.156 27.281 -2.717 1 95.88 83 GLY B N 1
ATOM 3661 C CA . GLY B 1 83 ? 13.891 28.391 -1.808 1 95.88 83 GLY B CA 1
ATOM 3662 C C . GLY B 1 83 ? 14.453 29.703 -2.293 1 95.88 83 GLY B C 1
ATOM 3663 O O . GLY B 1 83 ? 14.648 29.906 -3.494 1 95.88 83 GLY B O 1
ATOM 3664 N N . SER B 1 84 ? 14.547 30.609 -1.356 1 94.56 84 SER B N 1
ATOM 3665 C CA . SER B 1 84 ? 15 31.984 -1.578 1 94.56 84 SER B CA 1
ATOM 3666 C C . SER B 1 84 ? 16.406 32 -2.18 1 94.56 84 SER B C 1
ATOM 3668 O O . SER B 1 84 ? 17.172 31.047 -2.027 1 94.56 84 SER B O 1
ATOM 3670 N N . ASN B 1 85 ? 16.672 33.062 -3.029 1 92.5 85 ASN B N 1
ATOM 3671 C CA . ASN B 1 85 ? 17.969 33.312 -3.627 1 92.5 85 ASN B CA 1
ATOM 3672 C C . ASN B 1 85 ? 18.359 32.219 -4.621 1 92.5 85 ASN B C 1
ATOM 3674 O O . ASN B 1 85 ? 19.516 31.828 -4.68 1 92.5 85 ASN B O 1
ATOM 3678 N N . GLY B 1 86 ? 17.328 31.609 -5.184 1 93.12 86 GLY B N 1
ATOM 3679 C CA . GLY B 1 86 ? 17.578 30.625 -6.223 1 93.12 86 GLY B CA 1
ATOM 3680 C C . GLY B 1 86 ? 18.125 29.312 -5.684 1 93.12 86 GLY B C 1
ATOM 3681 O O . GLY B 1 86 ? 18.688 28.516 -6.434 1 93.12 86 GLY B O 1
ATOM 3682 N N . TYR B 1 87 ? 17.922 29.109 -4.445 1 96.25 87 TYR B N 1
ATOM 3683 C CA . TYR B 1 87 ? 18.406 27.875 -3.824 1 96.25 87 TYR B CA 1
ATOM 3684 C C . TYR B 1 87 ? 17.75 26.656 -4.453 1 96.25 87 TYR B C 1
ATOM 3686 O O . TYR B 1 87 ? 16.531 26.609 -4.613 1 96.25 87 TYR B O 1
ATOM 3694 N N . GLU B 1 88 ? 18.5 25.703 -4.875 1 97.19 88 GLU B N 1
ATOM 3695 C CA . GLU B 1 88 ? 18.031 24.438 -5.43 1 97.19 88 GLU B CA 1
ATOM 3696 C C . GLU B 1 88 ? 19.047 23.328 -5.156 1 97.19 88 GLU B C 1
ATOM 3698 O O . GLU B 1 88 ? 20.219 23.453 -5.496 1 97.19 88 GLU B O 1
ATOM 3703 N N . LYS B 1 89 ? 18.578 22.375 -4.496 1 97 89 LYS B N 1
ATOM 3704 C CA . LYS B 1 89 ? 19.422 21.203 -4.223 1 97 89 LYS B CA 1
ATOM 3705 C C . LYS B 1 89 ? 18.625 19.906 -4.355 1 97 89 LYS B C 1
ATOM 3707 O O . LYS B 1 89 ? 17.469 19.828 -3.922 1 97 89 LYS B O 1
ATOM 3712 N N . ALA B 1 90 ? 19.25 18.953 -4.992 1 97.56 90 ALA B N 1
ATOM 3713 C CA . ALA B 1 90 ? 18.594 17.672 -5.234 1 97.56 90 ALA B CA 1
ATOM 3714 C C . ALA B 1 90 ? 19.422 16.516 -4.668 1 97.56 90 ALA B C 1
ATOM 3716 O O . ALA B 1 90 ? 20.641 16.609 -4.555 1 97.56 90 ALA B O 1
ATOM 3717 N N . LEU B 1 91 ? 18.766 15.492 -4.234 1 97.62 91 LEU B N 1
ATOM 3718 C CA . LEU B 1 91 ? 19.375 14.219 -3.848 1 97.62 91 LEU B CA 1
ATOM 3719 C C . LEU B 1 91 ? 18.656 13.055 -4.531 1 97.62 91 LEU B C 1
ATOM 3721 O O . LEU B 1 91 ? 17.453 13.125 -4.801 1 97.62 91 LEU B O 1
ATOM 3725 N N . VAL B 1 92 ? 19.391 12.07 -4.871 1 97.75 92 VAL B N 1
ATOM 3726 C CA . VAL B 1 92 ? 18.859 10.828 -5.41 1 97.75 92 VAL B CA 1
ATOM 3727 C C . VAL B 1 92 ? 19.438 9.641 -4.648 1 97.75 92 VAL B C 1
ATOM 3729 O O . VAL B 1 92 ? 20.609 9.648 -4.262 1 97.75 92 VAL B O 1
ATOM 3732 N N . SER B 1 93 ? 18.625 8.742 -4.344 1 97.44 93 SER B N 1
ATOM 3733 C CA . SER B 1 93 ? 19.047 7.504 -3.711 1 97.44 93 SER B CA 1
ATOM 3734 C C . SER B 1 93 ? 18.469 6.289 -4.426 1 97.44 93 SER B C 1
ATOM 3736 O O . SER B 1 93 ? 17.312 6.309 -4.859 1 97.44 93 SER B O 1
ATOM 3738 N N . LEU B 1 94 ? 19.297 5.297 -4.617 1 97.12 94 LEU B N 1
ATOM 3739 C CA . LEU B 1 94 ? 18.891 4.004 -5.152 1 97.12 94 LEU B CA 1
ATOM 3740 C C . LEU B 1 94 ? 19.031 2.912 -4.098 1 97.12 94 LEU B C 1
ATOM 3742 O O . LEU B 1 94 ? 20.062 2.809 -3.43 1 97.12 94 LEU B O 1
ATOM 3746 N N . GLU B 1 95 ? 17.969 2.145 -3.975 1 97.19 95 GLU B N 1
ATOM 3747 C CA . GLU B 1 95 ? 18.016 1.036 -3.025 1 97.19 95 GLU B CA 1
ATOM 3748 C C . GLU B 1 95 ? 17.594 -0.274 -3.691 1 97.19 95 GLU B C 1
ATOM 3750 O O . GLU B 1 95 ? 16.406 -0.549 -3.852 1 97.19 95 GLU B O 1
ATOM 3755 N N . PRO B 1 96 ? 18.625 -1.047 -4.074 1 94.62 96 PRO B N 1
ATOM 3756 C CA . PRO B 1 96 ? 18.281 -2.395 -4.539 1 94.62 96 PRO B CA 1
ATOM 3757 C C . PRO B 1 96 ? 17.75 -3.289 -3.42 1 94.62 96 PRO B C 1
ATOM 3759 O O . PRO B 1 96 ? 18.312 -3.309 -2.322 1 94.62 96 PRO B O 1
ATOM 3762 N N . VAL B 1 97 ? 16.688 -4.016 -3.711 1 94.31 97 VAL B N 1
ATOM 3763 C CA . VAL B 1 97 ? 16.062 -4.852 -2.697 1 94.31 97 VAL B CA 1
ATOM 3764 C C . VAL B 1 97 ? 15.805 -6.246 -3.264 1 94.31 97 VAL B C 1
ATOM 3766 O O . VAL B 1 97 ? 15.422 -6.391 -4.43 1 94.31 97 VAL B O 1
ATOM 3769 N N . TRP B 1 98 ? 16.031 -7.207 -2.445 1 91.75 98 TRP B N 1
ATOM 3770 C CA . TRP B 1 98 ? 15.797 -8.586 -2.867 1 91.75 98 TRP B CA 1
ATOM 3771 C C . TRP B 1 98 ? 14.312 -8.828 -3.131 1 91.75 98 TRP B C 1
ATOM 3773 O O . TRP B 1 98 ? 13.453 -8.219 -2.486 1 91.75 98 TRP B O 1
ATOM 3783 N N . GLY B 1 99 ? 14.055 -9.773 -3.98 1 89.56 99 GLY B N 1
ATOM 3784 C CA . GLY B 1 99 ? 12.703 -10.031 -4.449 1 89.56 99 GLY B CA 1
ATOM 3785 C C . GLY B 1 99 ? 11.82 -10.695 -3.406 1 89.56 99 GLY B C 1
ATOM 3786 O O . GLY B 1 99 ? 10.602 -10.523 -3.416 1 89.56 99 GLY B O 1
ATOM 3787 N N . SER B 1 100 ? 12.43 -11.398 -2.469 1 90 100 SER B N 1
ATOM 3788 C CA . SER B 1 100 ? 11.672 -12.195 -1.504 1 90 100 SER B CA 1
ATOM 3789 C C . SER B 1 100 ? 11.227 -11.352 -0.318 1 90 100 SER B C 1
ATOM 3791 O O . SER B 1 100 ? 10.648 -11.867 0.64 1 90 100 SER B O 1
ATOM 3793 N N . ILE B 1 101 ? 11.461 -10.039 -0.458 1 90.19 101 ILE B N 1
ATOM 3794 C CA . ILE B 1 101 ? 11.047 -9.156 0.627 1 90.19 101 ILE B CA 1
ATOM 3795 C C . ILE B 1 101 ? 9.523 -9.141 0.728 1 90.19 101 ILE B C 1
ATOM 3797 O O . ILE B 1 101 ? 8.828 -9.016 -0.284 1 90.19 101 ILE B O 1
ATOM 3801 N N . PRO B 1 102 ? 9.039 -9.312 1.934 1 86 102 PRO B N 1
ATOM 3802 C CA . PRO B 1 102 ? 7.586 -9.164 2.078 1 86 102 PRO B CA 1
ATOM 3803 C C . PRO B 1 102 ? 7.082 -7.793 1.63 1 86 102 PRO B C 1
ATOM 3805 O O . PRO B 1 102 ? 7.742 -6.781 1.875 1 86 102 PRO B O 1
ATOM 3808 N N . GLU B 1 103 ? 5.973 -7.781 1.023 1 85.31 103 GLU B N 1
ATOM 3809 C CA . GLU B 1 103 ? 5.398 -6.551 0.484 1 85.31 103 GLU B CA 1
ATOM 3810 C C . GLU B 1 103 ? 5.246 -5.488 1.57 1 85.31 103 GLU B C 1
ATOM 3812 O O . GLU B 1 103 ? 5.449 -4.301 1.318 1 85.31 103 GLU B O 1
ATOM 3817 N N . THR B 1 104 ? 4.871 -5.91 2.773 1 84.19 104 THR B N 1
ATOM 3818 C CA . THR B 1 104 ? 4.707 -4.984 3.887 1 84.19 104 THR B CA 1
ATOM 3819 C C . THR B 1 104 ? 6.027 -4.301 4.223 1 84.19 104 THR B C 1
ATOM 3821 O O . THR B 1 104 ? 6.062 -3.098 4.484 1 84.19 104 THR B O 1
ATOM 3824 N N . GLN B 1 105 ? 7.086 -5.055 4.164 1 91 105 GLN B N 1
ATOM 3825 C CA . GLN B 1 105 ? 8.414 -4.52 4.449 1 91 105 GLN B CA 1
ATOM 3826 C C . GLN B 1 105 ? 8.875 -3.582 3.336 1 91 105 GLN B C 1
ATOM 3828 O O . GLN B 1 105 ? 9.516 -2.561 3.605 1 91 105 GLN B O 1
ATOM 3833 N N . LEU B 1 106 ? 8.562 -3.957 2.176 1 93.75 106 LEU B N 1
ATOM 3834 C CA . LEU B 1 106 ? 8.906 -3.117 1.032 1 93.75 106 LEU B CA 1
ATOM 3835 C C . LEU B 1 106 ? 8.227 -1.757 1.134 1 93.75 106 LEU B C 1
ATOM 3837 O O . LEU B 1 106 ? 8.836 -0.728 0.842 1 93.75 106 LEU B O 1
ATOM 3841 N N . GLY B 1 107 ? 6.969 -1.753 1.513 1 93.06 107 GLY B N 1
ATOM 3842 C CA . GLY B 1 107 ? 6.234 -0.514 1.704 1 93.06 107 GLY B CA 1
ATOM 3843 C C . GLY B 1 107 ? 6.844 0.384 2.766 1 93.06 107 GLY B C 1
ATOM 3844 O O . GLY B 1 107 ? 6.992 1.589 2.557 1 93.06 107 GLY B O 1
ATOM 3845 N N . LEU B 1 108 ? 7.23 -0.214 3.854 1 93.38 108 LEU B N 1
ATOM 3846 C CA . LEU B 1 108 ? 7.875 0.53 4.93 1 93.38 108 LEU B CA 1
ATOM 3847 C C . LEU B 1 108 ? 9.188 1.141 4.457 1 93.38 108 LEU B C 1
ATOM 3849 O O . LEU B 1 108 ? 9.5 2.285 4.793 1 93.38 108 LEU B O 1
ATOM 3853 N N . LEU B 1 109 ? 9.875 0.341 3.727 1 96.62 109 LEU B N 1
ATOM 3854 C CA . LEU B 1 109 ? 11.188 0.777 3.256 1 96.62 109 LEU B CA 1
ATOM 3855 C C . LEU B 1 109 ? 11.055 1.964 2.307 1 96.62 109 LEU B C 1
ATOM 3857 O O . LEU B 1 109 ? 11.844 2.912 2.379 1 96.62 109 LEU B O 1
ATOM 3861 N N . ARG B 1 110 ? 10.109 1.922 1.465 1 96.94 110 ARG B N 1
ATOM 3862 C CA . ARG B 1 110 ? 9.859 3.021 0.538 1 96.94 110 ARG B CA 1
ATOM 3863 C C . ARG B 1 110 ? 9.594 4.32 1.29 1 96.94 110 ARG B C 1
ATOM 3865 O O . ARG B 1 110 ? 10.18 5.355 0.975 1 96.94 110 ARG B O 1
ATOM 3872 N N . ASP B 1 111 ? 8.766 4.223 2.248 1 95.31 111 ASP B N 1
ATOM 3873 C CA . ASP B 1 111 ? 8.422 5.391 3.053 1 95.31 111 ASP B CA 1
ATOM 3874 C C . ASP B 1 111 ? 9.641 5.926 3.797 1 95.31 111 ASP B C 1
ATOM 3876 O O . ASP B 1 111 ? 9.859 7.141 3.846 1 95.31 111 ASP B O 1
ATOM 3880 N N . LEU B 1 112 ? 10.344 4.996 4.324 1 97.56 112 LEU B N 1
ATOM 3881 C CA . LEU B 1 112 ? 11.523 5.355 5.105 1 97.56 112 LEU B CA 1
ATOM 3882 C C . LEU B 1 112 ? 12.547 6.074 4.234 1 97.56 112 LEU B C 1
ATOM 3884 O O . LEU B 1 112 ? 13.125 7.082 4.652 1 97.56 112 LEU B O 1
ATOM 3888 N N . LEU B 1 113 ? 12.773 5.574 3.068 1 98 113 LEU B N 1
ATOM 3889 C CA . LEU B 1 113 ? 13.758 6.152 2.164 1 98 113 LEU B CA 1
ATOM 3890 C C . LEU B 1 113 ? 13.344 7.559 1.739 1 98 113 LEU B C 1
ATOM 3892 O O . LEU B 1 113 ? 14.188 8.453 1.625 1 98 113 LEU B O 1
ATOM 3896 N N . MET B 1 114 ? 12.102 7.762 1.563 1 97.56 114 MET B N 1
ATOM 3897 C CA . MET B 1 114 ? 11.594 9.086 1.214 1 97.56 114 MET B CA 1
ATOM 3898 C C . MET B 1 114 ? 11.828 10.078 2.348 1 97.56 114 MET B C 1
ATOM 3900 O O . MET B 1 114 ? 12.312 11.188 2.115 1 97.56 114 MET B O 1
ATOM 3904 N N . GLN B 1 115 ? 11.453 9.641 3.492 1 97.44 115 GLN B N 1
ATOM 3905 C CA . GLN B 1 115 ? 11.641 10.508 4.652 1 97.44 115 GLN B CA 1
ATOM 3906 C C . GLN B 1 115 ? 13.117 10.836 4.867 1 97.44 115 GLN B C 1
ATOM 3908 O O . GLN B 1 115 ? 13.461 11.969 5.195 1 97.44 115 GLN B O 1
ATOM 3913 N N . ASP B 1 116 ? 13.93 9.875 4.656 1 98.19 116 ASP B N 1
ATOM 3914 C CA . ASP B 1 116 ? 15.367 10.055 4.832 1 98.19 116 ASP B CA 1
ATOM 3915 C C . ASP B 1 116 ? 15.891 11.172 3.939 1 98.19 116 ASP B C 1
ATOM 3917 O O . ASP B 1 116 ? 16.547 12.102 4.422 1 98.19 116 ASP B O 1
ATOM 3921 N N . LEU B 1 117 ? 15.594 11.109 2.664 1 98.38 117 LEU B N 1
ATOM 3922 C CA . LEU B 1 117 ? 16.125 12.094 1.73 1 98.38 117 LEU B CA 1
ATOM 3923 C C . LEU B 1 117 ? 15.547 13.477 2.014 1 98.38 117 LEU B C 1
ATOM 3925 O O . LEU B 1 117 ? 16.266 14.477 1.923 1 98.38 117 LEU B O 1
ATOM 3929 N N . GLU B 1 118 ? 14.258 13.523 2.346 1 98.06 118 GLU B N 1
ATOM 3930 C CA . GLU B 1 118 ? 13.609 14.797 2.65 1 98.06 118 GLU B CA 1
ATOM 3931 C C . GLU B 1 118 ? 14.258 15.469 3.852 1 98.06 118 GLU B C 1
ATOM 3933 O O . GLU B 1 118 ? 14.57 16.656 3.807 1 98.06 118 GLU B O 1
ATOM 3938 N N . ILE B 1 119 ? 14.492 14.672 4.871 1 98.31 119 ILE B N 1
ATOM 3939 C CA . ILE B 1 119 ? 15.039 15.211 6.113 1 98.31 119 ILE B CA 1
ATOM 3940 C C . ILE B 1 119 ? 16.5 15.609 5.906 1 98.31 119 ILE B C 1
ATOM 3942 O O . ILE B 1 119 ? 16.938 16.641 6.406 1 98.31 119 ILE B O 1
ATOM 3946 N N . ARG B 1 120 ? 17.234 14.891 5.164 1 98 120 ARG B N 1
ATOM 3947 C CA . ARG B 1 120 ? 18.625 15.227 4.867 1 98 120 ARG B CA 1
ATOM 3948 C C . ARG B 1 120 ? 18.719 16.562 4.133 1 98 120 ARG B C 1
ATOM 3950 O O . ARG B 1 120 ? 19.562 17.391 4.449 1 98 120 ARG B O 1
ATOM 3957 N N . LEU B 1 121 ? 17.859 16.688 3.189 1 98.06 121 LEU B N 1
ATOM 3958 C CA . LEU B 1 121 ? 17.859 17.938 2.43 1 98.06 121 LEU B CA 1
ATOM 3959 C C . LEU B 1 121 ? 17.422 19.109 3.303 1 98.06 121 LEU B C 1
ATOM 3961 O O . LEU B 1 121 ? 17.938 20.219 3.16 1 98.06 121 LEU B O 1
ATOM 3965 N N . ALA B 1 122 ? 16.438 18.844 4.129 1 98.38 122 ALA B N 1
ATOM 3966 C CA . ALA B 1 122 ? 15.992 19.891 5.059 1 98.38 122 ALA B CA 1
ATOM 3967 C C . ALA B 1 122 ? 17.141 20.344 5.953 1 98.38 122 ALA B C 1
ATOM 3969 O O . ALA B 1 122 ? 17.344 21.547 6.137 1 98.38 122 ALA B O 1
ATOM 3970 N N . LEU B 1 123 ? 17.859 19.406 6.461 1 98.31 123 LEU B N 1
ATOM 3971 C CA . LEU B 1 123 ? 18.984 19.719 7.324 1 98.31 123 LEU B CA 1
ATOM 3972 C C . LEU B 1 123 ? 20.078 20.453 6.547 1 98.31 123 LEU B C 1
ATOM 3974 O O . LEU B 1 123 ? 20.766 21.312 7.09 1 98.31 123 LEU B O 1
ATOM 3978 N N . GLN B 1 124 ? 20.234 20.094 5.289 1 98.06 124 GLN B N 1
ATOM 3979 C CA . GLN B 1 124 ? 21.219 20.781 4.449 1 98.06 124 GLN B CA 1
ATOM 3980 C C . GLN B 1 124 ? 20.844 22.25 4.246 1 98.06 124 GLN B C 1
ATOM 3982 O O . GLN B 1 124 ? 21.703 23.125 4.23 1 98.06 124 GLN B O 1
ATOM 3987 N N . ILE B 1 125 ? 19.578 22.516 4.047 1 97.81 125 ILE B N 1
ATOM 3988 C CA . ILE B 1 125 ? 19.109 23.891 3.924 1 97.81 125 ILE B CA 1
ATOM 3989 C C . ILE B 1 125 ? 19.547 24.703 5.141 1 97.81 125 ILE B C 1
ATOM 3991 O O . ILE B 1 125 ? 20.062 25.812 5 1 97.81 125 ILE B O 1
ATOM 3995 N N . ILE B 1 126 ? 19.375 24.156 6.316 1 97.75 126 ILE B N 1
ATOM 3996 C CA . ILE B 1 126 ? 19.656 24.828 7.574 1 97.75 126 ILE B CA 1
ATOM 3997 C C . ILE B 1 126 ? 21.156 25.062 7.715 1 97.75 126 ILE B C 1
ATOM 3999 O O . ILE B 1 126 ? 21.578 26.109 8.219 1 97.75 126 ILE B O 1
ATOM 4003 N N . LYS B 1 127 ? 21.891 24.125 7.266 1 97.31 127 LYS B N 1
ATOM 4004 C CA . LYS B 1 127 ? 23.344 24.219 7.359 1 97.31 127 LYS B CA 1
ATOM 4005 C C . LYS B 1 127 ? 23.891 25.281 6.391 1 97.31 127 LYS B C 1
ATOM 4007 O O . LYS B 1 127 ? 24.859 25.969 6.703 1 97.31 127 LYS B O 1
ATOM 4012 N N . GLU B 1 128 ? 23.266 25.469 5.273 1 97.44 128 GLU B N 1
ATOM 4013 C CA . GLU B 1 128 ? 23.828 26.266 4.188 1 97.44 128 GLU B CA 1
ATOM 4014 C C . GLU B 1 128 ? 23.234 27.672 4.164 1 97.44 128 GLU B C 1
ATOM 4016 O O . GLU B 1 128 ? 23.703 28.531 3.436 1 97.44 128 GLU B O 1
ATOM 4021 N N . ASN B 1 129 ? 22.188 27.859 4.938 1 96.5 129 ASN B N 1
ATOM 4022 C CA . ASN B 1 129 ? 21.531 29.172 4.957 1 96.5 129 ASN B CA 1
ATOM 4023 C C . ASN B 1 129 ? 21.469 29.734 6.371 1 96.5 129 ASN B C 1
ATOM 4025 O O . ASN B 1 129 ? 21.266 29 7.336 1 96.5 129 ASN B O 1
ATOM 4029 N N . LYS B 1 130 ? 21.578 31 6.434 1 94.12 130 LYS B N 1
ATOM 4030 C CA . LYS B 1 130 ? 21.625 31.656 7.738 1 94.12 130 LYS B CA 1
ATOM 4031 C C . LYS B 1 130 ? 20.219 31.922 8.266 1 94.12 130 LYS B C 1
ATOM 4033 O O . LYS B 1 130 ? 19.328 32.344 7.52 1 94.12 130 LYS B O 1
ATOM 4038 N N . ALA B 1 131 ? 19.969 31.672 9.539 1 94.56 131 ALA B N 1
ATOM 4039 C CA . ALA B 1 131 ? 18.734 32 10.227 1 94.56 131 ALA B CA 1
ATOM 4040 C C . ALA B 1 131 ? 18.625 33.5 10.453 1 94.56 131 ALA B C 1
ATOM 4042 O O . ALA B 1 131 ? 19.625 34.219 10.5 1 94.56 131 ALA B O 1
ATOM 4043 N N . PRO B 1 132 ? 17.438 34.031 10.562 1 96.25 132 PRO B N 1
ATOM 4044 C CA . PRO B 1 132 ? 16.141 33.375 10.594 1 96.25 132 PRO B CA 1
ATOM 4045 C C . PRO B 1 132 ? 15.648 32.969 9.203 1 96.25 132 PRO B C 1
ATOM 4047 O O . PRO B 1 132 ? 15.898 33.656 8.227 1 96.25 132 PRO B O 1
ATOM 4050 N N . LEU B 1 133 ? 15.039 31.859 9.055 1 97.12 133 LEU B N 1
ATOM 4051 C CA . LEU B 1 133 ? 14.461 31.391 7.797 1 97.12 133 LEU B CA 1
ATOM 4052 C C . LEU B 1 133 ? 13.227 30.531 8.055 1 97.12 133 LEU B C 1
ATOM 4054 O O . LEU B 1 133 ? 12.953 30.156 9.195 1 97.12 133 LEU B O 1
ATOM 4058 N N . ILE B 1 134 ? 12.453 30.297 6.992 1 97.38 134 ILE B N 1
ATOM 4059 C CA . ILE B 1 134 ? 11.258 29.453 7.059 1 97.38 134 ILE B CA 1
ATOM 4060 C C . ILE B 1 134 ? 11.469 28.203 6.219 1 97.38 134 ILE B C 1
ATOM 4062 O O . ILE B 1 134 ? 11.938 28.281 5.082 1 97.38 134 ILE B O 1
ATOM 4066 N N . LEU B 1 135 ? 11.188 27.109 6.809 1 98 135 LEU B N 1
ATOM 4067 C CA . LEU B 1 135 ? 11.266 25.828 6.117 1 98 135 LEU B CA 1
ATOM 4068 C C . LEU B 1 135 ? 9.906 25.141 6.109 1 98 135 LEU B C 1
ATOM 4070 O O . LEU B 1 135 ? 9.367 24.812 7.164 1 98 135 LEU B O 1
ATOM 4074 N N . PHE B 1 136 ? 9.391 24.922 4.883 1 97.94 136 PHE B N 1
ATOM 4075 C CA . PHE B 1 136 ? 8.133 24.188 4.711 1 97.94 136 PHE B CA 1
ATOM 4076 C C . PHE B 1 136 ? 8.398 22.719 4.438 1 97.94 136 PHE B C 1
ATOM 4078 O O . PHE B 1 136 ? 9.258 22.375 3.629 1 97.94 136 PHE B O 1
ATOM 4085 N N . ILE B 1 137 ? 7.648 21.922 5.121 1 96.75 137 ILE B N 1
ATOM 4086 C CA . ILE B 1 137 ? 7.742 20.484 4.926 1 96.75 137 ILE B CA 1
ATOM 4087 C C . ILE B 1 137 ? 6.352 19.906 4.652 1 96.75 137 ILE B C 1
ATOM 4089 O O . ILE B 1 137 ? 5.387 20.25 5.336 1 96.75 137 ILE B O 1
ATOM 4093 N N . ASP B 1 138 ? 6.254 19.109 3.703 1 94.19 138 ASP B N 1
ATOM 4094 C CA . ASP B 1 138 ? 4.992 18.453 3.371 1 94.19 138 ASP B CA 1
ATOM 4095 C C . ASP B 1 138 ? 4.664 17.359 4.375 1 94.19 138 ASP B C 1
ATOM 4097 O O . ASP B 1 138 ? 5.516 16.516 4.691 1 94.19 138 ASP B O 1
ATOM 4101 N N . GLY B 1 139 ? 3.461 17.391 4.902 1 93.12 139 GLY B N 1
ATOM 4102 C CA . GLY B 1 139 ? 3.027 16.391 5.863 1 93.12 139 GLY B CA 1
ATOM 4103 C C . GLY B 1 139 ? 3.148 16.859 7.305 1 93.12 139 GLY B C 1
ATOM 4104 O O . GLY B 1 139 ? 3.314 18.047 7.562 1 93.12 139 GLY B O 1
ATOM 4105 N N . SER B 1 140 ? 3.025 15.891 8.258 1 93.94 140 SER B N 1
ATOM 4106 C CA . SER B 1 140 ? 3.098 16.188 9.688 1 93.94 140 SER B CA 1
ATOM 4107 C C . SER B 1 140 ? 4.383 15.633 10.297 1 93.94 140 SER B C 1
ATOM 4109 O O . SER B 1 140 ? 4.59 14.422 10.328 1 93.94 140 SER B O 1
ATOM 4111 N N . LEU B 1 141 ? 5.137 16.516 10.844 1 94.06 141 LEU B N 1
ATOM 4112 C CA . LEU B 1 141 ? 6.367 16.094 11.492 1 94.06 141 LEU B CA 1
ATOM 4113 C C . LEU B 1 141 ? 6.066 15.273 12.742 1 94.06 141 LEU B C 1
ATOM 4115 O O . LEU B 1 141 ? 6.797 14.328 13.07 1 94.06 141 LEU B O 1
ATOM 4119 N N . LEU B 1 142 ? 5.008 15.688 13.375 1 93.06 142 LEU B N 1
ATOM 4120 C CA . LEU B 1 142 ? 4.617 14.938 14.562 1 93.06 142 LEU B CA 1
ATOM 4121 C C . LEU B 1 142 ? 4.242 13.508 14.203 1 93.06 142 LEU B C 1
ATOM 4123 O O . LEU B 1 142 ? 4.68 12.562 14.867 1 93.06 142 LEU B O 1
ATOM 4127 N N . SER B 1 143 ? 3.434 13.375 13.203 1 92.38 143 SER B N 1
ATOM 4128 C CA . SER B 1 143 ? 3.043 12.047 12.75 1 92.38 143 SER B CA 1
ATOM 4129 C C . SER B 1 143 ? 4.25 11.242 12.281 1 92.38 143 SER B C 1
ATOM 4131 O O . SER B 1 143 ? 4.312 10.031 12.477 1 92.38 143 SER B O 1
ATOM 4133 N N . ARG B 1 144 ? 5.18 11.922 11.703 1 94.38 144 ARG B N 1
ATOM 4134 C CA . ARG B 1 144 ? 6.395 11.266 11.227 1 94.38 144 ARG B CA 1
ATOM 4135 C C . ARG B 1 144 ? 7.184 10.664 12.383 1 94.38 144 ARG B C 1
ATOM 4137 O O . ARG B 1 144 ? 7.703 9.547 12.266 1 94.38 144 ARG B O 1
ATOM 4144 N N . ILE B 1 145 ? 7.289 11.406 13.445 1 95.75 145 ILE B N 1
ATOM 4145 C CA . ILE B 1 145 ? 7.992 10.898 14.617 1 95.75 145 ILE B CA 1
ATOM 4146 C C . ILE B 1 145 ? 7.309 9.633 15.125 1 95.75 145 ILE B C 1
ATOM 4148 O O . ILE B 1 145 ? 7.973 8.633 15.406 1 95.75 145 ILE B O 1
ATOM 4152 N N . SER B 1 146 ? 6.051 9.75 15.188 1 94 146 SER B N 1
ATOM 4153 C CA . SER B 1 146 ? 5.27 8.609 15.641 1 94 146 SER B CA 1
ATOM 4154 C C . SER B 1 146 ? 5.508 7.387 14.758 1 94 146 SER B C 1
ATOM 4156 O O . SER B 1 146 ? 5.738 6.285 15.258 1 94 146 SER B O 1
ATOM 4158 N N . TYR B 1 147 ? 5.527 7.582 13.508 1 91.94 147 TYR B N 1
ATOM 4159 C CA . TYR B 1 147 ? 5.711 6.492 12.555 1 91.94 147 TYR B CA 1
ATOM 4160 C C . TYR B 1 147 ? 7.125 5.926 12.633 1 91.94 147 TYR B C 1
ATOM 4162 O O . TYR B 1 147 ? 7.316 4.711 12.586 1 91.94 147 TYR B O 1
ATOM 4170 N N . LEU B 1 148 ? 8.062 6.793 12.734 1 95.44 148 LEU B N 1
ATOM 4171 C CA . LEU B 1 148 ? 9.453 6.363 12.789 1 95.44 148 LEU B CA 1
ATOM 4172 C C . LEU B 1 148 ? 9.719 5.535 14.047 1 95.44 148 LEU B C 1
ATOM 4174 O O . LEU B 1 148 ? 10.508 4.586 14.016 1 95.44 148 LEU B O 1
ATOM 4178 N N . LEU B 1 149 ? 9.039 5.902 15.109 1 94.88 149 LEU B N 1
ATOM 4179 C CA . LEU B 1 149 ? 9.148 5.109 16.328 1 94.88 149 LEU B CA 1
ATOM 4180 C C . LEU B 1 149 ? 8.609 3.699 16.109 1 94.88 149 LEU B C 1
ATOM 4182 O O . LEU B 1 149 ? 9.203 2.723 16.578 1 94.88 149 LEU B O 1
ATOM 4186 N N . ARG B 1 150 ? 7.598 3.609 15.359 1 91.38 150 ARG B N 1
ATOM 4187 C CA . ARG B 1 150 ? 7.023 2.305 15.047 1 91.38 150 ARG B CA 1
ATOM 4188 C C . ARG B 1 150 ? 7.949 1.498 14.148 1 91.38 150 ARG B C 1
ATOM 4190 O O . ARG B 1 150 ? 8.008 0.271 14.242 1 91.38 150 ARG B O 1
ATOM 4197 N N . TYR B 1 151 ? 8.656 2.148 13.266 1 92.38 151 TYR B N 1
ATOM 4198 C CA . TYR B 1 151 ? 9.547 1.487 12.312 1 92.38 151 TYR B CA 1
ATOM 4199 C C . TYR B 1 151 ? 10.68 0.766 13.039 1 92.38 151 TYR B C 1
ATOM 4201 O O . TYR B 1 151 ? 11.211 -0.225 12.531 1 92.38 151 TYR B O 1
ATOM 4209 N N . LEU B 1 152 ? 11.031 1.26 14.195 1 91.69 152 LEU B N 1
ATOM 4210 C CA . LEU B 1 152 ? 12.125 0.669 14.961 1 91.69 152 LEU B CA 1
ATOM 4211 C C . LEU B 1 152 ? 11.82 -0.784 15.305 1 91.69 152 LEU B C 1
ATOM 4213 O O . LEU B 1 152 ? 12.734 -1.581 15.516 1 91.69 152 LEU B O 1
ATOM 4217 N N . TYR B 1 153 ? 10.547 -1.15 15.305 1 89.25 153 TYR B N 1
ATOM 4218 C CA . TYR B 1 153 ? 10.195 -2.516 15.68 1 89.25 153 TYR B CA 1
ATOM 4219 C C . TYR B 1 153 ? 9.477 -3.229 14.539 1 89.25 153 TYR B C 1
ATOM 4221 O O . TYR B 1 153 ? 9.25 -4.438 14.602 1 89.25 153 TYR B O 1
ATOM 4229 N N . SER B 1 154 ? 9.125 -2.467 13.547 1 89.56 154 SER B N 1
ATOM 4230 C CA . SER B 1 154 ? 8.352 -3.049 12.461 1 89.56 154 SER B CA 1
ATOM 4231 C C . SER B 1 154 ? 9.258 -3.705 11.422 1 89.56 154 SER B C 1
ATOM 4233 O O . SER B 1 154 ? 8.844 -4.625 10.719 1 89.56 154 SER B O 1
ATOM 4235 N N . PHE B 1 155 ? 10.484 -3.266 11.297 1 92.12 155 PHE B N 1
ATOM 4236 C CA . PHE B 1 155 ? 11.414 -3.838 10.336 1 92.12 155 PHE B CA 1
ATOM 4237 C C . PHE B 1 155 ? 12.016 -5.133 10.867 1 92.12 155 PHE B C 1
ATOM 4239 O O . PHE B 1 155 ? 12.336 -5.23 12.055 1 92.12 155 PHE B O 1
ATOM 4246 N N . GLU B 1 156 ? 12.133 -6.062 10.055 1 88.69 156 GLU B N 1
ATOM 4247 C CA . GLU B 1 156 ? 12.805 -7.312 10.391 1 88.69 156 GLU B CA 1
ATOM 4248 C C . GLU B 1 156 ? 14.305 -7.215 10.141 1 88.69 156 GLU B C 1
ATOM 4250 O O . GLU B 1 156 ? 15.109 -7.73 10.93 1 88.69 156 GLU B O 1
ATOM 4255 N N . ASP B 1 157 ? 14.688 -6.504 9.117 1 91 157 ASP B N 1
ATOM 4256 C CA . ASP B 1 157 ? 16.078 -6.332 8.727 1 91 157 ASP B CA 1
ATOM 4257 C C . ASP B 1 157 ? 16.781 -5.305 9.617 1 91 157 ASP B C 1
ATOM 4259 O O . ASP B 1 157 ? 16.328 -4.16 9.727 1 91 157 ASP B O 1
ATOM 4263 N N . GLU B 1 158 ? 17.844 -5.656 10.148 1 92.12 158 GLU B N 1
ATOM 4264 C CA . GLU B 1 158 ? 18.562 -4.809 11.094 1 92.12 158 GLU B CA 1
ATOM 4265 C C . GLU B 1 158 ? 19.094 -3.543 10.414 1 92.12 158 GLU B C 1
ATOM 4267 O O . GLU B 1 158 ? 19.156 -2.484 11.039 1 92.12 158 GLU B O 1
ATOM 4272 N N . ASN B 1 159 ? 19.469 -3.639 9.195 1 92.69 159 ASN B N 1
ATOM 4273 C CA . ASN B 1 159 ? 19.969 -2.471 8.477 1 92.69 159 ASN B CA 1
ATOM 4274 C C . ASN B 1 159 ? 18.875 -1.409 8.32 1 92.69 159 ASN B C 1
ATOM 4276 O O . ASN B 1 159 ? 19.156 -0.215 8.453 1 92.69 159 ASN B O 1
ATOM 4280 N N . TYR B 1 160 ? 17.734 -1.887 8.078 1 95.06 160 TYR B N 1
ATOM 4281 C CA . TYR B 1 160 ? 16.625 -0.946 7.914 1 95.06 160 TYR B CA 1
ATOM 4282 C C . TYR B 1 160 ? 16.188 -0.38 9.266 1 95.06 160 TYR B C 1
ATOM 4284 O O . TYR B 1 160 ? 15.758 0.771 9.344 1 95.06 160 TYR B O 1
ATOM 4292 N N . LYS B 1 161 ? 16.344 -1.156 10.32 1 94.62 161 LYS B N 1
ATOM 4293 C CA . LYS B 1 161 ? 16.109 -0.64 11.664 1 94.62 161 LYS B CA 1
ATOM 4294 C C . LYS B 1 161 ? 17.062 0.497 11.992 1 94.62 161 LYS B C 1
ATOM 4296 O O . LYS B 1 161 ? 16.656 1.519 12.547 1 94.62 161 LYS B O 1
ATOM 4301 N N . ASN B 1 162 ? 18.266 0.338 11.633 1 96.31 162 ASN B N 1
ATOM 4302 C CA . ASN B 1 162 ? 19.281 1.356 11.875 1 96.31 162 ASN B CA 1
ATOM 4303 C C . ASN B 1 162 ? 19.016 2.619 11.062 1 96.31 162 ASN B C 1
ATOM 4305 O O . ASN B 1 162 ? 19.188 3.732 11.562 1 96.31 162 ASN B O 1
ATOM 4309 N N . LEU B 1 163 ? 18.656 2.393 9.867 1 97.19 163 LEU B N 1
ATOM 4310 C CA . LEU B 1 163 ? 18.297 3.539 9.031 1 97.19 163 LEU B CA 1
ATOM 4311 C C . LEU B 1 163 ? 17.125 4.309 9.633 1 97.19 163 LEU B C 1
ATOM 4313 O O . LEU B 1 163 ? 17.141 5.543 9.648 1 97.19 163 LEU B O 1
ATOM 4317 N N . ALA B 1 164 ? 16.109 3.594 10.102 1 97.31 164 ALA B N 1
ATOM 4318 C CA . ALA B 1 164 ? 14.969 4.23 10.742 1 97.31 164 ALA B CA 1
ATOM 4319 C C . ALA B 1 164 ? 15.398 5.074 11.938 1 97.31 164 ALA B C 1
ATOM 4321 O O . ALA B 1 164 ? 14.898 6.18 12.141 1 97.31 164 ALA B O 1
ATOM 4322 N N . ARG B 1 165 ? 16.281 4.586 12.688 1 96.81 165 ARG B N 1
ATOM 4323 C CA . ARG B 1 165 ? 16.797 5.316 13.836 1 96.81 165 ARG B CA 1
ATOM 4324 C C . ARG B 1 165 ? 17.531 6.582 13.398 1 96.81 165 ARG B C 1
ATOM 4326 O O . ARG B 1 165 ? 17.344 7.648 13.992 1 96.81 165 ARG B O 1
ATOM 4333 N N . GLU B 1 166 ? 18.297 6.414 12.398 1 97.81 166 GLU B N 1
ATOM 4334 C CA . GLU B 1 166 ? 19.016 7.566 11.875 1 97.81 166 GLU B CA 1
ATOM 4335 C C . GLU B 1 166 ? 18.062 8.648 11.391 1 97.81 166 GLU B C 1
ATOM 4337 O O . GLU B 1 166 ? 18.234 9.828 11.68 1 97.81 166 GLU B O 1
ATOM 4342 N N . VAL B 1 167 ? 17.062 8.203 10.648 1 98.25 167 VAL B N 1
ATOM 4343 C CA . VAL B 1 167 ? 16.078 9.141 10.125 1 98.25 167 VAL B CA 1
ATOM 4344 C C . VAL B 1 167 ? 15.344 9.812 11.289 1 98.25 167 VAL B C 1
ATOM 4346 O O . VAL B 1 167 ? 15.07 11.016 11.242 1 98.25 167 VAL B O 1
ATOM 4349 N N . LEU B 1 168 ? 14.992 9.062 12.328 1 97.94 168 LEU B N 1
ATOM 4350 C CA . LEU B 1 168 ? 14.336 9.594 13.508 1 97.94 168 LEU B CA 1
ATOM 4351 C C . LEU B 1 168 ? 15.195 10.656 14.18 1 97.94 168 LEU B C 1
ATOM 4353 O O . LEU B 1 168 ? 14.719 11.758 14.484 1 97.94 168 LEU B O 1
ATOM 4357 N N . ILE B 1 169 ? 16.469 10.383 14.367 1 97.69 169 ILE B N 1
ATOM 4358 C CA . ILE B 1 169 ? 17.391 11.312 15.016 1 97.69 169 ILE B CA 1
ATOM 4359 C C . ILE B 1 169 ? 17.547 12.57 14.172 1 97.69 169 ILE B C 1
ATOM 4361 O O . ILE B 1 169 ? 17.5 13.688 14.695 1 97.69 169 ILE B O 1
ATOM 4365 N N . ASN B 1 170 ? 17.688 12.367 12.883 1 98.12 170 ASN B N 1
ATOM 4366 C CA . ASN B 1 17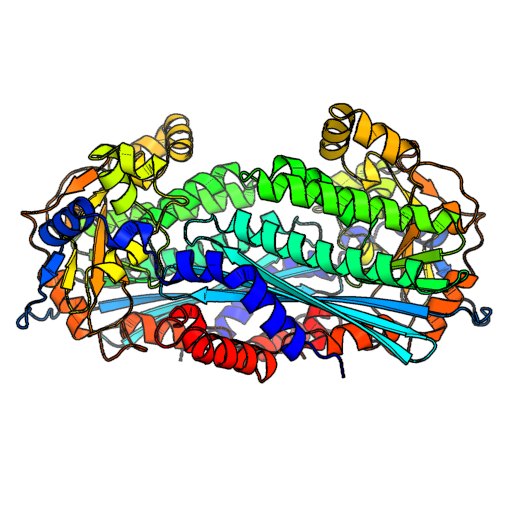0 ? 17.781 13.516 11.984 1 98.12 170 ASN B CA 1
ATOM 4367 C C . ASN B 1 170 ? 16.516 14.359 12.023 1 98.12 170 ASN B C 1
ATOM 4369 O O . ASN B 1 170 ? 16.578 15.586 11.93 1 98.12 170 ASN B O 1
ATOM 4373 N N . THR B 1 171 ? 15.367 13.727 12.086 1 98 171 THR B N 1
ATOM 4374 C CA . THR B 1 171 ? 14.094 14.438 12.188 1 98 171 THR B CA 1
ATOM 4375 C C . THR B 1 171 ? 14.039 15.258 13.469 1 98 171 THR B C 1
ATOM 4377 O O . THR B 1 171 ? 13.602 16.406 13.453 1 98 171 THR B O 1
ATOM 4380 N N . LEU B 1 172 ? 14.484 14.672 14.539 1 97.5 172 LEU B N 1
ATOM 4381 C CA . LEU B 1 172 ? 14.523 15.383 15.812 1 97.5 172 LEU B CA 1
ATOM 4382 C C . LEU B 1 172 ? 15.508 16.547 15.766 1 97.5 172 LEU B C 1
ATOM 4384 O O . LEU B 1 172 ? 15.242 17.609 16.344 1 97.5 172 LEU B O 1
ATOM 4388 N N . ASP B 1 173 ? 16.594 16.344 15.094 1 97.38 173 ASP B N 1
ATOM 4389 C CA . ASP B 1 173 ? 17.531 17.438 14.898 1 97.38 173 ASP B CA 1
ATOM 4390 C C . ASP B 1 173 ? 16.891 18.594 14.141 1 97.38 173 ASP B C 1
ATOM 4392 O O . ASP B 1 173 ? 17.125 19.766 14.469 1 97.38 173 ASP B O 1
ATOM 4396 N N . LEU B 1 174 ? 16.156 18.25 13.156 1 97.81 174 LEU B N 1
ATOM 4397 C CA . LEU B 1 174 ? 15.445 19.25 12.367 1 97.81 174 LEU B CA 1
ATOM 4398 C C . LEU B 1 174 ? 14.477 20.047 13.242 1 97.81 174 LEU B C 1
ATOM 4400 O O . LEU B 1 174 ? 14.453 21.266 13.195 1 97.81 174 LEU B O 1
ATOM 4404 N N . ILE B 1 175 ? 13.742 19.359 14.031 1 96.56 175 ILE B N 1
ATOM 4405 C CA . ILE B 1 175 ? 12.766 19.984 14.922 1 96.56 175 ILE B CA 1
ATOM 4406 C C . ILE B 1 175 ? 13.484 20.891 15.914 1 96.56 175 ILE B C 1
ATOM 4408 O O . ILE B 1 175 ? 13.023 22 16.188 1 96.56 175 ILE B O 1
ATOM 4412 N N . ASN B 1 176 ? 14.555 20.453 16.391 1 95.94 176 ASN B N 1
ATOM 4413 C CA . ASN B 1 176 ? 15.312 21.188 17.391 1 95.94 176 ASN B CA 1
ATOM 4414 C C . ASN B 1 176 ? 15.984 22.422 16.797 1 95.94 176 ASN B C 1
ATOM 4416 O O . ASN B 1 176 ? 16.375 23.328 17.516 1 95.94 176 ASN B O 1
ATOM 4420 N N . SER B 1 177 ? 16.094 22.438 15.516 1 95.56 177 SER B N 1
ATOM 4421 C CA . SER B 1 177 ? 16.656 23.609 14.859 1 95.56 177 SER B CA 1
ATOM 4422 C C . SER B 1 177 ? 15.758 24.828 15.055 1 95.56 177 SER B C 1
ATOM 4424 O O . SER B 1 177 ? 16.203 25.969 14.883 1 95.56 177 SER B O 1
ATOM 4426 N N . SER B 1 178 ? 14.539 24.578 15.398 1 93.88 178 SER B N 1
ATOM 4427 C CA . SER B 1 178 ? 13.617 25.672 15.688 1 93.88 178 SER B CA 1
ATOM 4428 C C . SER B 1 178 ? 14.109 26.516 16.859 1 93.88 178 SER B C 1
ATOM 4430 O O . SER B 1 178 ? 13.75 27.688 16.984 1 93.88 178 SER B O 1
ATOM 4432 N N . LYS B 1 179 ? 14.938 25.969 17.688 1 92.69 179 LYS B N 1
ATOM 4433 C CA . LYS B 1 179 ? 15.547 26.703 18.797 1 92.69 179 LYS B CA 1
ATOM 4434 C C . LYS B 1 179 ? 16.531 27.75 18.297 1 92.69 179 LYS B C 1
ATOM 4436 O O . LYS B 1 179 ? 16.875 28.688 19.016 1 92.69 179 LYS B O 1
ATOM 4441 N N . ASN B 1 180 ? 16.938 27.609 17.062 1 94.06 180 ASN B N 1
ATOM 4442 C CA . ASN B 1 180 ? 17.906 28.516 16.469 1 94.06 180 ASN B CA 1
ATOM 4443 C C . ASN B 1 180 ? 17.281 29.375 15.375 1 94.06 180 ASN B C 1
ATOM 4445 O O . ASN B 1 180 ? 17.891 29.594 14.328 1 94.06 180 ASN B O 1
ATOM 4449 N N . ASN B 1 181 ? 16.094 29.734 15.516 1 94 181 ASN B N 1
ATOM 4450 C CA . ASN B 1 181 ? 15.352 30.688 14.695 1 94 181 ASN B CA 1
ATOM 4451 C C . ASN B 1 181 ? 15.062 30.125 13.305 1 94 181 ASN B C 1
ATOM 4453 O O . ASN B 1 181 ? 15.109 30.859 12.312 1 94 181 ASN B O 1
ATOM 4457 N N . VAL B 1 182 ? 14.984 28.875 13.203 1 96.88 182 VAL B N 1
ATOM 4458 C CA . VAL B 1 182 ? 14.453 28.219 12.008 1 96.88 182 VAL B CA 1
ATOM 4459 C C . VAL B 1 182 ? 12.977 27.906 12.211 1 96.88 182 VAL B C 1
ATOM 4461 O O . VAL B 1 182 ? 12.625 27.078 13.062 1 96.88 182 VAL B O 1
ATOM 4464 N N . ASP B 1 183 ? 12.141 28.547 11.453 1 96.88 183 ASP B N 1
ATOM 4465 C CA . ASP B 1 183 ? 10.711 28.25 11.516 1 96.88 183 ASP B CA 1
ATOM 4466 C C . ASP B 1 183 ? 10.359 27.031 10.672 1 96.88 183 ASP B C 1
ATOM 4468 O O . ASP B 1 183 ? 10.273 27.125 9.445 1 96.88 183 ASP B O 1
ATOM 4472 N N . VAL B 1 184 ? 10.148 25.969 11.352 1 97.81 184 VAL B N 1
ATOM 4473 C CA . VAL B 1 184 ? 9.797 24.734 10.672 1 97.81 184 VAL B CA 1
ATOM 4474 C C . VAL B 1 184 ? 8.281 24.562 10.648 1 97.81 184 VAL B C 1
ATOM 4476 O O . VAL B 1 184 ? 7.66 24.328 11.695 1 97.81 184 VAL B O 1
ATOM 4479 N N . ILE B 1 185 ? 7.688 24.641 9.469 1 97.56 185 ILE B N 1
ATOM 4480 C CA . ILE B 1 185 ? 6.238 24.547 9.32 1 97.56 185 ILE B CA 1
ATOM 4481 C C . ILE B 1 185 ? 5.887 23.344 8.461 1 97.56 185 ILE B C 1
ATOM 4483 O O . ILE B 1 185 ? 6.254 23.281 7.285 1 97.56 185 ILE B O 1
ATOM 4487 N N . SER B 1 186 ? 5.266 22.406 9.055 1 97.31 186 SER B N 1
ATOM 4488 C CA . SER B 1 186 ? 4.809 21.25 8.297 1 97.31 186 SER B CA 1
ATOM 4489 C C . SER B 1 186 ? 3.322 21.344 7.969 1 97.31 186 SER B C 1
ATOM 4491 O O . SER B 1 186 ? 2.518 21.75 8.812 1 97.31 186 SER B O 1
ATOM 4493 N N . ILE B 1 187 ? 2.955 21.016 6.746 1 96.56 187 ILE B N 1
ATOM 4494 C CA . ILE B 1 187 ? 1.6 21.234 6.246 1 96.56 187 ILE B CA 1
ATOM 4495 C C . ILE B 1 187 ? 1.042 19.922 5.695 1 96.56 187 ILE B C 1
ATOM 4497 O O . ILE B 1 187 ? 1.625 19.328 4.785 1 96.56 187 ILE B O 1
ATOM 4501 N N . SER B 1 188 ? -0.056 19.547 6.293 1 94 188 SER B N 1
ATOM 4502 C CA . SER B 1 188 ? -0.773 18.375 5.785 1 94 188 SER B CA 1
ATOM 4503 C C . SER B 1 188 ? -2.027 18.797 5.023 1 94 188 SER B C 1
ATOM 4505 O O . SER B 1 188 ? -2.893 19.484 5.566 1 94 188 SER B O 1
ATOM 4507 N N . LYS B 1 189 ? -2.143 18.375 3.838 1 89.31 189 LYS B N 1
ATOM 4508 C CA . LYS B 1 189 ? -3.303 18.719 3.018 1 89.31 189 LYS B CA 1
ATOM 4509 C C . LYS B 1 189 ? -4.484 17.797 3.326 1 89.31 189 LYS B C 1
ATOM 4511 O O . LYS B 1 189 ? -5.629 18.125 2.998 1 89.31 189 LYS B O 1
ATOM 4516 N N . SER B 1 190 ? -4.152 16.641 3.795 1 83.19 190 SER B N 1
ATOM 4517 C CA . SER B 1 190 ? -5.191 15.695 4.18 1 83.19 190 SER B CA 1
ATOM 4518 C C . SER B 1 190 ? -4.859 15.023 5.512 1 83.19 190 SER B C 1
ATOM 4520 O O . SER B 1 190 ? -3.787 14.43 5.664 1 83.19 190 SER B O 1
ATOM 4522 N N . SER B 1 191 ? -5.559 15.414 6.516 1 87.44 191 SER B N 1
ATOM 4523 C CA . SER B 1 191 ? -5.352 14.82 7.828 1 87.44 191 SER B CA 1
ATOM 4524 C C . SER B 1 191 ? -6.555 13.992 8.258 1 87.44 191 SER B C 1
ATOM 4526 O O . SER B 1 191 ? -7.703 14.383 8.023 1 87.44 191 SER B O 1
ATOM 4528 N N . ARG B 1 192 ? -6.23 12.93 8.836 1 88.56 192 ARG B N 1
ATOM 4529 C CA . ARG B 1 192 ? -7.301 12.055 9.312 1 88.56 192 ARG B CA 1
ATOM 4530 C C . ARG B 1 192 ? -7.281 11.93 10.828 1 88.56 192 ARG B C 1
ATOM 4532 O O . ARG B 1 192 ? -7.867 11.008 11.391 1 88.56 192 ARG B O 1
ATOM 4539 N N . ASN B 1 193 ? -6.668 12.82 11.422 1 90.88 193 ASN B N 1
ATOM 4540 C CA . ASN B 1 193 ? -6.578 12.797 12.883 1 90.88 193 ASN B CA 1
ATOM 4541 C C . ASN B 1 193 ? -7.926 13.109 13.531 1 90.88 193 ASN B C 1
ATOM 4543 O O . ASN B 1 193 ? -8.805 13.703 12.891 1 90.88 193 ASN B O 1
ATOM 4547 N N . THR B 1 194 ? -8.016 12.734 14.805 1 92.94 194 THR B N 1
ATOM 4548 C CA . THR B 1 194 ? -9.281 12.883 15.516 1 92.94 194 THR B CA 1
ATOM 4549 C C . THR B 1 194 ? -9.062 13.586 16.859 1 92.94 194 THR B C 1
ATOM 4551 O O . THR B 1 194 ? -9.703 13.242 17.859 1 92.94 194 THR B O 1
ATOM 4554 N N . PHE B 1 195 ? -8.133 14.469 16.922 1 94.31 195 PHE B N 1
ATOM 4555 C CA . PHE B 1 195 ? -7.801 15.156 18.172 1 94.31 195 PHE B CA 1
ATOM 4556 C C . PHE B 1 195 ? -9.023 15.867 18.734 1 94.31 195 PHE B C 1
ATOM 4558 O O . PHE B 1 195 ? -9.32 15.75 19.922 1 94.31 195 PHE B O 1
ATOM 4565 N N . LEU B 1 196 ? -9.688 16.625 17.891 1 94.88 196 LEU B N 1
ATOM 4566 C CA . LEU B 1 196 ? -10.836 17.406 18.328 1 94.88 196 LEU B CA 1
ATOM 4567 C C . LEU B 1 196 ? -11.945 16.5 18.844 1 94.88 196 LEU B C 1
ATOM 4569 O O . LEU B 1 196 ? -12.555 16.781 19.875 1 94.88 196 LEU B O 1
ATOM 4573 N N . PHE B 1 197 ? -12.141 15.477 18.141 1 92.56 197 PHE B N 1
ATOM 4574 C CA . PHE B 1 197 ? -13.164 14.531 18.578 1 92.56 197 PHE B CA 1
ATOM 4575 C C . PHE B 1 197 ? -12.789 13.898 19.906 1 92.56 197 PHE B C 1
ATOM 4577 O O . PHE B 1 197 ? -13.648 13.688 20.766 1 92.56 197 PHE B O 1
ATOM 4584 N N . GLN B 1 198 ? -11.57 13.57 20.047 1 92.69 198 GLN B N 1
ATOM 4585 C CA . GLN B 1 198 ? -11.109 12.984 21.312 1 92.69 198 GLN B CA 1
ATOM 4586 C C . GLN B 1 198 ? -11.328 13.945 22.469 1 92.69 198 GLN B C 1
ATOM 4588 O O . GLN B 1 198 ? -11.781 13.531 23.547 1 92.69 198 GLN B O 1
ATOM 4593 N N . ILE B 1 199 ? -11.023 15.125 22.266 1 94.25 199 ILE B N 1
ATOM 4594 C CA . ILE B 1 199 ? -11.219 16.125 23.297 1 94.25 199 ILE B CA 1
ATOM 4595 C C . ILE B 1 199 ? -12.703 16.281 23.609 1 94.25 199 ILE B C 1
ATOM 4597 O O . ILE B 1 199 ? -13.109 16.328 24.766 1 94.25 199 ILE B O 1
ATOM 4601 N N . LEU B 1 200 ? -13.508 16.375 22.578 1 92 200 LEU B N 1
ATOM 4602 C CA . LEU B 1 200 ? -14.953 16.453 22.719 1 92 200 LEU B CA 1
ATOM 4603 C C . LEU B 1 200 ? -15.5 15.281 23.516 1 92 200 LEU B C 1
ATOM 4605 O O . LEU B 1 200 ? -16.406 15.453 24.328 1 92 200 LEU B O 1
ATOM 4609 N N . SER B 1 201 ? -14.945 14.148 23.219 1 90.75 201 SER B N 1
ATOM 4610 C CA . SER B 1 201 ? -15.398 12.93 23.891 1 90.75 201 SER B CA 1
ATOM 4611 C C . SER B 1 201 ? -15.039 12.938 25.375 1 90.75 201 SER B C 1
ATOM 4613 O O . SER B 1 201 ? -15.758 12.359 26.188 1 90.75 201 SER B O 1
ATOM 4615 N N . LEU B 1 202 ? -13.898 13.477 25.688 1 89 202 LEU B N 1
ATOM 4616 C CA . LEU B 1 202 ? -13.5 13.602 27.078 1 89 202 LEU B CA 1
ATOM 4617 C C . LEU B 1 202 ? -14.445 14.523 27.844 1 89 202 LEU B C 1
ATOM 4619 O O . LEU B 1 202 ? -14.797 14.25 28.984 1 89 202 LEU B O 1
ATOM 4623 N N . ASP B 1 203 ? -14.875 15.508 27.172 1 88.25 203 ASP B N 1
ATOM 4624 C CA . ASP B 1 203 ? -15.75 16.5 27.781 1 88.25 203 ASP B CA 1
ATOM 4625 C C . ASP B 1 203 ? -17.203 16.016 27.797 1 88.25 203 ASP B C 1
ATOM 4627 O O . ASP B 1 203 ? -17.984 16.406 28.656 1 88.25 203 ASP B O 1
ATOM 4631 N N . ASN B 1 204 ? -17.531 15.25 26.688 1 88.56 204 ASN B N 1
ATOM 4632 C CA . ASN B 1 204 ? -18.875 14.719 26.531 1 88.56 204 ASN B CA 1
ATOM 4633 C C . ASN B 1 204 ? -18.859 13.227 26.234 1 88.56 204 ASN B C 1
ATOM 4635 O O . ASN B 1 204 ? -19.109 12.805 25.094 1 88.56 204 ASN B O 1
ATOM 4639 N N . PRO B 1 205 ? -18.828 12.453 27.219 1 83.5 205 PRO B N 1
ATOM 4640 C CA . PRO B 1 205 ? -18.641 11.016 27.016 1 83.5 205 PRO B CA 1
ATOM 4641 C C . PRO B 1 205 ? -19.781 10.375 26.234 1 83.5 205 PRO B C 1
ATOM 4643 O O . PRO B 1 205 ? -19.594 9.344 25.578 1 83.5 205 PRO B O 1
ATOM 4646 N N . ASP B 1 206 ? -20.875 10.961 26.172 1 82.69 206 ASP B N 1
ATOM 4647 C CA . ASP B 1 206 ? -22.047 10.383 25.516 1 82.69 206 ASP B CA 1
ATOM 4648 C C . ASP B 1 206 ? -21.906 10.445 23.984 1 82.69 206 ASP B C 1
ATOM 4650 O O . ASP B 1 206 ? -22.609 9.734 23.266 1 82.69 206 ASP B O 1
ATOM 4654 N N . ILE B 1 207 ? -20.953 11.203 23.578 1 83.06 207 ILE B N 1
ATOM 4655 C CA . ILE B 1 207 ? -20.797 11.383 22.141 1 83.06 207 ILE B CA 1
ATOM 4656 C C . ILE B 1 207 ? -20.281 10.086 21.516 1 83.06 207 ILE B C 1
ATOM 4658 O O . ILE B 1 207 ? -20.641 9.75 20.391 1 83.06 207 ILE B O 1
ATOM 4662 N N . ASP B 1 208 ? -19.531 9.375 22.203 1 76.88 208 ASP B N 1
ATOM 4663 C CA . ASP B 1 208 ? -18.969 8.125 21.688 1 76.88 208 ASP B CA 1
ATOM 4664 C C . ASP B 1 208 ? -20.062 7.082 21.469 1 76.88 208 ASP B C 1
ATOM 4666 O O . ASP B 1 208 ? -19.969 6.281 20.531 1 76.88 208 ASP B O 1
ATOM 4670 N N . LYS B 1 209 ? -21.047 7.105 22.25 1 76.38 209 LYS B N 1
ATOM 4671 C CA . LYS B 1 209 ? -22.141 6.129 22.172 1 76.38 209 LYS B CA 1
ATOM 4672 C C . LYS B 1 209 ? -23.094 6.461 21.031 1 76.38 209 LYS B C 1
ATOM 4674 O O . LYS B 1 209 ? -23.75 5.574 20.5 1 76.38 209 LYS B O 1
ATOM 4679 N N . THR B 1 210 ? -22.984 7.641 20.734 1 75.38 210 THR B N 1
ATOM 4680 C CA . THR B 1 210 ? -24.016 8.078 19.797 1 75.38 210 THR B CA 1
ATOM 4681 C C . THR B 1 210 ? -23.438 8.242 18.391 1 75.38 210 THR B C 1
ATOM 4683 O O . THR B 1 210 ? -24.188 8.469 17.438 1 75.38 210 THR B O 1
ATOM 4686 N N . THR B 1 211 ? -22.203 8.188 18.375 1 77.62 211 THR B N 1
ATOM 4687 C CA . THR B 1 211 ? -21.562 8.297 17.062 1 77.62 211 THR B CA 1
ATOM 4688 C C . THR B 1 211 ? -21.109 6.934 16.562 1 77.62 211 THR B C 1
ATOM 4690 O O . THR B 1 211 ? -20.344 6.242 17.25 1 77.62 211 THR B O 1
ATOM 4693 N N . PRO B 1 212 ? -21.609 6.59 15.438 1 74.31 212 PRO B N 1
ATOM 4694 C CA . PRO B 1 212 ? -21.281 5.254 14.93 1 74.31 212 PRO B CA 1
ATOM 4695 C C . PRO B 1 212 ? -19.812 5.098 14.57 1 74.31 212 PRO B C 1
ATOM 4697 O O . PRO B 1 212 ? -19.297 3.975 14.516 1 74.31 212 PRO B O 1
ATOM 4700 N N . TYR B 1 213 ? -19.203 6.227 14.266 1 80.31 213 TYR B N 1
ATOM 4701 C CA . TYR B 1 213 ? -17.766 6.215 13.977 1 80.31 213 TYR B CA 1
ATOM 4702 C C . TYR B 1 213 ? -17.094 7.461 14.531 1 80.31 213 TYR B C 1
ATOM 4704 O O . TYR B 1 213 ? -17.766 8.422 14.922 1 80.31 213 TYR B O 1
ATOM 4712 N N . LYS B 1 214 ? -15.805 7.379 14.609 1 85.81 214 LYS B N 1
ATOM 4713 C CA . LYS B 1 214 ? -15.047 8.547 15.047 1 85.81 214 LYS B CA 1
ATOM 4714 C C . LYS B 1 214 ? -14.75 9.477 13.875 1 85.81 214 LYS B C 1
ATOM 4716 O O . LYS B 1 214 ? -13.891 9.18 13.039 1 85.81 214 LYS B O 1
ATOM 4721 N N . PRO B 1 215 ? -15.391 10.609 13.891 1 89.56 215 PRO B N 1
ATOM 4722 C CA . PRO B 1 215 ? -15.125 11.531 12.781 1 89.56 215 PRO B CA 1
ATOM 4723 C C . PRO B 1 215 ? -13.742 12.172 12.875 1 89.56 215 PRO B C 1
ATOM 4725 O O . PRO B 1 215 ? -13.242 12.414 13.977 1 89.56 215 PRO B O 1
ATOM 4728 N N . THR B 1 216 ? -13.203 12.477 11.734 1 92 216 THR B N 1
ATOM 4729 C CA . THR B 1 216 ? -11.945 13.211 11.711 1 92 216 THR B CA 1
ATOM 4730 C C . THR B 1 216 ? -12.164 14.68 12.07 1 92 216 THR B C 1
ATOM 4732 O O . THR B 1 216 ? -13.289 15.172 12.008 1 92 216 THR B O 1
ATOM 4735 N N . ASP B 1 217 ? -11.109 15.289 12.398 1 94 217 ASP B N 1
ATOM 4736 C CA . ASP B 1 217 ? -11.195 16.703 12.742 1 94 217 ASP B CA 1
ATOM 4737 C C . ASP B 1 217 ? -11.711 17.531 11.562 1 94 217 ASP B C 1
ATOM 4739 O O . ASP B 1 217 ? -12.547 18.422 11.742 1 94 217 ASP B O 1
ATOM 4743 N N . SER B 1 218 ? -11.219 17.219 10.391 1 91 218 SER B N 1
ATOM 4744 C CA . SER B 1 218 ? -11.641 17.938 9.195 1 91 218 SER B CA 1
ATOM 4745 C C . SER B 1 218 ? -13.133 17.781 8.945 1 91 218 SER B C 1
ATOM 4747 O O . SER B 1 218 ? -13.797 18.703 8.477 1 91 218 SER B O 1
ATOM 4749 N N . GLU B 1 219 ? -13.648 16.641 9.273 1 89.06 219 GLU B N 1
ATOM 4750 C CA . GLU B 1 219 ? -15.078 16.391 9.117 1 89.06 219 GLU B CA 1
ATOM 4751 C C . GLU B 1 219 ? -15.898 17.25 10.07 1 89.06 219 GLU B C 1
ATOM 4753 O O . GLU B 1 219 ? -16.891 17.875 9.664 1 89.06 219 GLU B O 1
ATOM 4758 N N . ILE B 1 220 ? -15.461 17.266 11.25 1 91.62 220 ILE B N 1
ATOM 4759 C CA . ILE B 1 220 ? -16.156 18.047 12.266 1 91.62 220 ILE B CA 1
ATOM 4760 C C . ILE B 1 220 ? -16.141 19.531 11.891 1 91.62 220 ILE B C 1
ATOM 4762 O O . ILE B 1 220 ? -17.172 20.203 11.914 1 91.62 220 ILE B O 1
ATOM 4766 N N . LEU B 1 221 ? -15.047 20 11.531 1 93.69 221 LEU B N 1
ATOM 4767 C CA . LEU B 1 221 ? -14.883 21.406 11.211 1 93.69 221 LEU B CA 1
ATOM 4768 C C . LEU B 1 221 ? -15.703 21.781 9.977 1 93.69 221 LEU B C 1
ATOM 4770 O O . LEU B 1 221 ? -16.25 22.891 9.906 1 93.69 221 LEU B O 1
ATOM 4774 N N . SER B 1 222 ? -15.781 20.891 9.055 1 89.69 222 SER B N 1
ATOM 4775 C CA . SER B 1 222 ? -16.469 21.188 7.801 1 89.69 222 SER B CA 1
ATOM 4776 C C . SER B 1 222 ? -17.953 21.391 8.023 1 89.69 222 SER B C 1
ATOM 4778 O O . SER B 1 222 ? -18.609 22.094 7.258 1 89.69 222 SER B O 1
ATOM 4780 N N . ILE B 1 223 ? -18.484 20.812 9.039 1 88.25 223 ILE B N 1
ATOM 4781 C CA . ILE B 1 223 ? -19.906 20.891 9.336 1 88.25 223 ILE B CA 1
ATOM 4782 C C . ILE B 1 223 ? -20.234 22.281 9.906 1 88.25 223 ILE B C 1
ATOM 4784 O O . ILE B 1 223 ? -21.281 22.859 9.594 1 88.25 223 ILE B O 1
ATOM 4788 N N . PHE B 1 224 ? -19.344 22.812 10.586 1 91.19 224 PHE B N 1
ATOM 4789 C CA . PHE B 1 224 ? -19.734 23.953 11.398 1 91.19 224 PHE B CA 1
ATOM 4790 C C . PHE B 1 224 ? -19.016 25.219 10.922 1 91.19 224 PHE B C 1
ATOM 4792 O O . PHE B 1 224 ? -19.219 26.297 11.477 1 91.19 224 PHE B O 1
ATOM 4799 N N . THR B 1 225 ? -18.172 25.047 9.938 1 92.19 225 THR B N 1
ATOM 4800 C CA . THR B 1 225 ? -17.469 26.219 9.438 1 92.19 225 THR B CA 1
ATOM 4801 C C . THR B 1 225 ? -17.484 26.25 7.91 1 92.19 225 THR B C 1
ATOM 4803 O O . THR B 1 225 ? -17.422 25.203 7.262 1 92.19 225 THR B O 1
ATOM 4806 N N . SER B 1 226 ? -17.578 27.438 7.285 1 89.56 226 SER B N 1
ATOM 4807 C CA . SER B 1 226 ? -17.562 27.578 5.832 1 89.56 226 SER B CA 1
ATOM 4808 C C . SER B 1 226 ? -16.672 28.719 5.383 1 89.56 226 SER B C 1
ATOM 4810 O O . SER B 1 226 ? -16.156 28.719 4.266 1 89.56 226 SER B O 1
ATOM 4812 N N . GLU B 1 227 ? -16.438 29.672 6.289 1 93.38 227 GLU B N 1
ATOM 4813 C CA . GLU B 1 227 ? -15.625 30.844 5.969 1 93.38 227 GLU B CA 1
ATOM 4814 C C . GLU B 1 227 ? -14.164 30.625 6.367 1 93.38 227 GLU B C 1
ATOM 4816 O O . GLU B 1 227 ? -13.867 29.781 7.219 1 93.38 227 GLU B O 1
ATOM 4821 N N . PRO B 1 228 ? -13.305 31.391 5.758 1 95.19 228 PRO B N 1
ATOM 4822 C CA . PRO B 1 228 ? -11.891 31.297 6.129 1 95.19 228 PRO B CA 1
ATOM 4823 C C . PRO B 1 228 ? -11.656 31.5 7.621 1 95.19 228 PRO B C 1
ATOM 4825 O O . PRO B 1 228 ? -12.305 32.344 8.242 1 95.19 228 PRO B O 1
ATOM 4828 N N . GLY B 1 229 ? -10.805 30.781 8.164 1 97.19 229 GLY B N 1
ATOM 4829 C CA . GLY B 1 229 ? -10.492 30.812 9.586 1 97.19 229 GLY B CA 1
ATOM 4830 C C . GLY B 1 229 ? -9.531 29.719 10.008 1 97.19 229 GLY B C 1
ATOM 4831 O O . GLY B 1 229 ? -8.922 29.062 9.156 1 97.19 229 GLY B O 1
ATOM 4832 N N . TYR B 1 230 ? -9.273 29.609 11.258 1 97.56 230 TYR B N 1
ATOM 4833 C CA . TYR B 1 230 ? -8.375 28.609 11.805 1 97.56 230 TYR B CA 1
ATOM 4834 C C . TYR B 1 230 ? -8.773 28.219 13.219 1 97.56 230 TYR B C 1
ATOM 4836 O O . TYR B 1 230 ? -9.484 28.969 13.898 1 97.56 230 TYR B O 1
ATOM 4844 N N . THR B 1 231 ? -8.422 27.094 13.578 1 98.12 231 THR B N 1
ATOM 4845 C CA . THR B 1 231 ? -8.688 26.656 14.938 1 98.12 231 THR B CA 1
ATOM 4846 C C . THR B 1 231 ? -7.645 27.219 15.898 1 98.12 231 THR B C 1
ATOM 4848 O O . THR B 1 231 ? -6.488 27.422 15.516 1 98.12 231 THR B O 1
ATOM 4851 N N . THR B 1 232 ? -8.07 27.422 17.156 1 98.31 232 THR B N 1
ATOM 4852 C CA . THR B 1 232 ? -7.078 27.703 18.188 1 98.31 232 THR B CA 1
ATOM 4853 C C . THR B 1 232 ? -6.004 26.609 18.203 1 98.31 232 THR B C 1
ATOM 4855 O O . THR B 1 232 ? -6.32 25.422 18.219 1 98.31 232 THR B O 1
ATOM 4858 N N . PRO B 1 233 ? -4.758 27.047 18.172 1 98.19 233 PRO B N 1
ATOM 4859 C CA . PRO B 1 233 ? -3.695 26.047 18.172 1 98.19 233 PRO B CA 1
ATOM 4860 C C . PRO B 1 233 ? -3.758 25.125 19.391 1 98.19 233 PRO B C 1
ATOM 4862 O O . PRO B 1 233 ? -4.039 25.578 20.5 1 98.19 233 PRO B O 1
ATOM 4865 N N . LEU B 1 234 ? -3.562 23.922 19.109 1 97.88 234 LEU B N 1
ATOM 4866 C CA . LEU B 1 234 ? -3.555 22.875 20.141 1 97.88 234 LEU B CA 1
ATOM 4867 C C . LEU B 1 234 ? -2.141 22.344 20.359 1 97.88 234 LEU B C 1
ATOM 4869 O O . LEU B 1 234 ? -1.516 21.812 19.453 1 97.88 234 LEU B O 1
ATOM 4873 N N . LEU B 1 235 ? -1.627 22.578 21.594 1 97.69 235 LEU B N 1
ATOM 4874 C CA . LEU B 1 235 ? -0.354 21.969 21.969 1 97.69 235 LEU B CA 1
ATOM 4875 C C . LEU B 1 235 ? -0.514 20.469 22.203 1 97.69 235 LEU B C 1
ATOM 4877 O O . LEU B 1 235 ? -1.357 20.031 22.984 1 97.69 235 LEU B O 1
ATOM 4881 N N . ILE B 1 236 ? 0.292 19.703 21.438 1 96.62 236 ILE B N 1
ATOM 4882 C CA . ILE B 1 236 ? 0.102 18.266 21.531 1 96.62 236 ILE B CA 1
ATOM 4883 C C . ILE B 1 236 ? 1.452 17.578 21.703 1 96.62 236 ILE B C 1
ATOM 4885 O O . ILE B 1 236 ? 2.467 18.031 21.172 1 96.62 236 ILE B O 1
ATOM 4889 N N . GLY B 1 237 ? 1.404 16.469 22.469 1 94.12 237 GLY B N 1
ATOM 4890 C CA . GLY B 1 237 ? 2.541 15.602 22.703 1 94.12 237 GLY B CA 1
ATOM 4891 C C . GLY B 1 237 ? 2.168 14.305 23.406 1 94.12 237 GLY B C 1
ATOM 4892 O O . GLY B 1 237 ? 1.001 13.906 23.406 1 94.12 237 GLY B O 1
ATOM 4893 N N . ALA B 1 238 ? 3.123 13.578 23.781 1 93.56 238 ALA B N 1
ATOM 4894 C CA . ALA B 1 238 ? 2.992 12.367 24.594 1 93.56 238 ALA B CA 1
ATOM 4895 C C . ALA B 1 238 ? 1.975 11.406 23.969 1 93.56 238 ALA B C 1
ATOM 4897 O O . ALA B 1 238 ? 2.055 11.086 22.781 1 93.56 238 ALA B O 1
ATOM 4898 N N . GLU B 1 239 ? 0.961 11.039 24.75 1 91.38 239 GLU B N 1
ATOM 4899 C CA . GLU B 1 239 ? 0.047 9.992 24.312 1 91.38 239 GLU B CA 1
ATOM 4900 C C . GLU B 1 239 ? -0.844 10.477 23.172 1 91.38 239 GLU B C 1
ATOM 4902 O O . GLU B 1 239 ? -1.092 9.742 22.219 1 91.38 239 GLU B O 1
ATOM 4907 N N . MET B 1 240 ? -1.318 11.656 23.203 1 91.06 240 MET B N 1
ATOM 4908 C CA . MET B 1 240 ? -2.199 12.195 22.156 1 91.06 240 MET B CA 1
ATOM 4909 C C . MET B 1 240 ? -1.444 12.391 20.859 1 91.06 240 MET B C 1
ATOM 4911 O O . MET B 1 240 ? -1.986 12.133 19.781 1 91.06 240 MET B O 1
ATOM 4915 N N . GLY B 1 241 ? -0.279 12.789 21 1 90.94 241 GLY B N 1
ATOM 4916 C CA . GLY B 1 241 ? 0.5 13.102 19.812 1 90.94 241 GLY B CA 1
ATOM 4917 C C . GLY B 1 241 ? 1.21 11.891 19.234 1 90.94 241 GLY B C 1
ATOM 4918 O O . GLY B 1 241 ? 1.171 11.672 18.016 1 90.94 241 GLY B O 1
ATOM 4919 N N . LEU B 1 242 ? 1.801 11.133 20.078 1 92.75 242 LEU B N 1
ATOM 4920 C CA . LEU B 1 242 ? 2.66 10.047 19.609 1 92.75 242 LEU B CA 1
ATOM 4921 C C . LEU B 1 242 ? 1.923 8.711 19.641 1 92.75 242 LEU B C 1
ATOM 4923 O O . LEU B 1 242 ? 2.152 7.844 18.797 1 92.75 242 LEU B O 1
ATOM 4927 N N . GLY B 1 243 ? 1.132 8.523 20.641 1 91.06 243 GLY B N 1
ATOM 4928 C CA . GLY B 1 243 ? 0.442 7.254 20.828 1 91.06 243 GLY B CA 1
ATOM 4929 C C . GLY B 1 243 ? 0.989 6.441 21.984 1 91.06 243 GLY B C 1
ATOM 4930 O O . GLY B 1 243 ? 2.158 6.574 22.344 1 91.06 243 GLY B O 1
ATOM 4931 N N . HIS B 1 244 ? 0.188 5.547 22.453 1 91.06 244 HIS B N 1
ATOM 4932 C CA . HIS B 1 244 ? 0.521 4.738 23.625 1 91.06 244 HIS B CA 1
ATOM 4933 C C . HIS B 1 244 ? 1.663 3.773 23.312 1 91.06 244 HIS B C 1
ATOM 4935 O O . HIS B 1 244 ? 2.604 3.646 24.109 1 91.06 244 HIS B O 1
ATOM 4941 N N . LYS B 1 245 ? 1.638 3.098 22.312 1 90.62 245 LYS B N 1
ATOM 4942 C CA . LYS B 1 245 ? 2.652 2.119 21.938 1 90.62 245 LYS B CA 1
ATOM 4943 C C . LYS B 1 245 ? 4.012 2.785 21.734 1 90.62 245 LYS B C 1
ATOM 4945 O O . LYS B 1 245 ? 5.047 2.211 22.062 1 90.62 245 LYS B O 1
ATOM 4950 N N . GLN B 1 246 ? 3.947 3.916 21.156 1 93.69 246 GLN B N 1
ATOM 4951 C CA . GLN B 1 246 ? 5.176 4.672 20.938 1 93.69 246 GLN B CA 1
ATOM 4952 C C . GLN B 1 246 ? 5.832 5.059 22.266 1 93.69 246 GLN B C 1
ATOM 4954 O O . GLN B 1 246 ? 7.059 5.004 22.391 1 93.69 246 GLN B O 1
ATOM 4959 N N . LEU B 1 247 ? 5.027 5.41 23.203 1 94.31 247 LEU B N 1
ATOM 4960 C CA . LEU B 1 247 ? 5.566 5.781 24.516 1 94.31 247 LEU B CA 1
ATOM 4961 C C . LEU B 1 247 ? 6.254 4.594 25.172 1 94.31 247 LEU B C 1
ATOM 4963 O O . LEU B 1 247 ? 7.281 4.754 25.844 1 94.31 247 LEU B O 1
ATOM 4967 N N . GLU B 1 248 ? 5.719 3.441 24.984 1 94.12 248 GLU B N 1
ATOM 4968 C CA . GLU B 1 248 ? 6.348 2.232 25.5 1 94.12 248 GLU B CA 1
ATOM 4969 C C . GLU B 1 248 ? 7.719 2.01 24.875 1 94.12 248 GLU B C 1
ATOM 4971 O O . GLU B 1 248 ? 8.664 1.601 25.562 1 94.12 248 GLU B O 1
ATOM 4976 N N . ILE B 1 249 ? 7.82 2.324 23.641 1 92.81 249 ILE B N 1
ATOM 4977 C CA . ILE B 1 249 ? 9.078 2.176 22.922 1 92.81 249 ILE B CA 1
ATOM 4978 C C . ILE B 1 249 ? 10.109 3.146 23.469 1 92.81 249 ILE B C 1
ATOM 4980 O O . ILE B 1 249 ? 11.273 2.777 23.672 1 92.81 249 ILE B O 1
ATOM 4984 N N . ILE B 1 250 ? 9.688 4.285 23.703 1 94.81 250 ILE B N 1
ATOM 4985 C CA . ILE B 1 250 ? 10.562 5.34 24.203 1 94.81 250 ILE B CA 1
ATOM 4986 C C . ILE B 1 250 ? 11.07 4.98 25.594 1 94.81 250 ILE B C 1
ATOM 4988 O O . ILE B 1 250 ? 12.25 5.172 25.891 1 94.81 250 ILE B O 1
ATOM 4992 N N . GLU B 1 251 ? 10.227 4.453 26.391 1 94.31 251 GLU B N 1
ATOM 4993 C CA . GLU B 1 251 ? 10.578 4.094 27.766 1 94.31 251 GLU B CA 1
ATOM 4994 C C . GLU B 1 251 ? 11.672 3.031 27.781 1 94.31 251 GLU B C 1
ATOM 4996 O O . GLU B 1 251 ? 12.477 2.984 28.719 1 94.31 251 GLU B O 1
ATOM 5001 N N . LYS B 1 252 ? 11.727 2.24 26.797 1 93.88 252 LYS B N 1
ATOM 5002 C CA . LYS B 1 252 ? 12.688 1.145 26.75 1 93.88 252 LYS B CA 1
ATOM 5003 C C . LYS B 1 252 ? 14.008 1.607 26.156 1 93.88 252 LYS B C 1
ATOM 5005 O O . LYS B 1 252 ? 14.977 0.839 26.094 1 93.88 252 LYS B O 1
ATOM 5010 N N . ASP B 1 253 ? 14.109 2.852 25.734 1 94.31 253 ASP B N 1
ATOM 5011 C CA . ASP B 1 253 ? 15.305 3.42 25.109 1 94.31 253 ASP B CA 1
ATOM 5012 C C . ASP B 1 253 ? 15.703 4.73 25.797 1 94.31 253 ASP B C 1
ATOM 5014 O O . ASP B 1 253 ? 15.359 5.812 25.312 1 94.31 253 ASP B O 1
ATOM 5018 N N . PRO B 1 254 ? 16.547 4.668 26.75 1 94.88 254 PRO B N 1
ATOM 5019 C CA . PRO B 1 254 ? 16.906 5.848 27.531 1 94.88 254 PRO B CA 1
ATOM 5020 C C . PRO B 1 254 ? 17.5 6.965 26.688 1 94.88 254 PRO B C 1
ATOM 5022 O O . PRO B 1 254 ? 17.281 8.148 26.953 1 94.88 254 PRO B O 1
ATOM 5025 N N . ASN B 1 255 ? 18.281 6.621 25.75 1 94.25 255 ASN B N 1
ATOM 5026 C CA . ASN B 1 255 ? 18.875 7.633 24.875 1 94.25 255 ASN B CA 1
ATOM 5027 C C . ASN B 1 255 ? 17.812 8.391 24.094 1 94.25 255 ASN B C 1
ATOM 5029 O O . ASN B 1 255 ? 17.844 9.617 24.016 1 94.25 255 ASN B O 1
ATOM 5033 N N . LEU B 1 256 ? 16.969 7.684 23.562 1 94.56 256 LEU B N 1
ATOM 5034 C CA . LEU B 1 256 ? 15.867 8.289 22.797 1 94.56 256 LEU B CA 1
ATOM 5035 C C . LEU B 1 256 ? 14.977 9.125 23.719 1 94.56 256 LEU B C 1
ATOM 5037 O O . LEU B 1 256 ? 14.523 10.203 23.328 1 94.56 256 LEU B O 1
ATOM 5041 N N . GLN B 1 257 ? 14.734 8.617 24.875 1 95.94 257 GLN B N 1
ATOM 5042 C CA . GLN B 1 257 ? 13.93 9.336 25.859 1 95.94 257 GLN B CA 1
ATOM 5043 C C . GLN B 1 257 ? 14.555 10.688 26.188 1 95.94 257 GLN B C 1
ATOM 5045 O O . GLN B 1 257 ? 13.852 11.695 26.297 1 95.94 257 GLN B O 1
ATOM 5050 N N . ASN B 1 258 ? 15.797 10.68 26.344 1 96.5 258 ASN B N 1
ATOM 5051 C CA . ASN B 1 258 ? 16.516 11.914 26.672 1 96.5 258 ASN B CA 1
ATOM 5052 C C . ASN B 1 258 ? 16.391 12.93 25.531 1 96.5 258 ASN B C 1
ATOM 5054 O O . ASN B 1 258 ? 16.156 14.117 25.781 1 96.5 258 ASN B O 1
ATOM 5058 N N . ILE B 1 259 ? 16.531 12.523 24.344 1 95.94 259 ILE B N 1
ATOM 5059 C CA . ILE B 1 259 ? 16.438 13.406 23.188 1 95.94 259 ILE B CA 1
ATOM 5060 C C . ILE B 1 259 ? 15.031 13.992 23.109 1 95.94 259 ILE B C 1
ATOM 5062 O O . ILE B 1 259 ? 14.859 15.195 22.906 1 95.94 259 ILE B O 1
ATOM 5066 N N . LEU B 1 260 ? 14.086 13.164 23.312 1 96.19 260 LEU B N 1
ATOM 5067 C CA . LEU B 1 260 ? 12.695 13.578 23.188 1 96.19 260 LEU B CA 1
ATOM 5068 C C . LEU B 1 260 ? 12.289 14.484 24.344 1 96.19 260 LEU B C 1
ATOM 5070 O O . LEU B 1 260 ? 11.461 15.383 24.188 1 96.19 260 LEU B O 1
ATOM 5074 N N . ASN B 1 261 ? 12.906 14.281 25.438 1 95.56 261 ASN B N 1
ATOM 5075 C CA . ASN B 1 261 ? 12.68 15.164 26.594 1 95.56 261 ASN B CA 1
ATOM 5076 C C . ASN B 1 261 ? 13.18 16.578 26.312 1 95.56 261 ASN B C 1
ATOM 5078 O O . ASN B 1 261 ? 12.703 17.531 26.922 1 95.56 261 ASN B O 1
ATOM 5082 N N . ASN B 1 262 ? 14.062 16.641 25.406 1 95.62 262 ASN B N 1
ATOM 5083 C CA . ASN B 1 262 ? 14.641 17.953 25.094 1 95.62 262 ASN B CA 1
ATOM 5084 C C . ASN B 1 262 ? 14.117 18.484 23.766 1 95.62 262 ASN B C 1
ATOM 5086 O O . ASN B 1 262 ? 14.609 19.5 23.266 1 95.62 262 ASN B O 1
ATOM 5090 N N . SER B 1 263 ? 13.219 17.781 23.156 1 97.06 263 SER B N 1
ATOM 5091 C CA . SER B 1 263 ? 12.594 18.234 21.922 1 97.06 263 SER B CA 1
ATOM 5092 C C . SER B 1 263 ? 11.258 18.906 22.172 1 97.06 263 SER B C 1
ATOM 5094 O O . SER B 1 263 ? 10.492 18.484 23.047 1 97.06 263 SER B O 1
ATOM 5096 N N . PRO B 1 264 ? 11.039 19.953 21.5 1 97.12 264 PRO B N 1
ATOM 5097 C CA . PRO B 1 264 ? 9.812 20.703 21.766 1 97.12 264 PRO B CA 1
ATOM 5098 C C . PRO B 1 264 ? 8.555 19.938 21.375 1 97.12 264 PRO B C 1
ATOM 5100 O O . PRO B 1 264 ? 8.578 19.141 20.438 1 97.12 264 PRO B O 1
ATOM 5103 N N . ALA B 1 265 ? 7.477 20.188 22.094 1 96.94 265 ALA B N 1
ATOM 5104 C CA . ALA B 1 265 ? 6.148 19.75 21.672 1 96.94 265 ALA B CA 1
ATOM 5105 C C . ALA B 1 265 ? 5.715 20.484 20.391 1 96.94 265 ALA B C 1
ATOM 5107 O O . ALA B 1 265 ? 6.457 21.312 19.859 1 96.94 265 ALA B O 1
ATOM 5108 N N . PHE B 1 266 ? 4.555 20.078 19.906 1 97.44 266 PHE B N 1
ATOM 5109 C CA . PHE B 1 266 ? 4.074 20.688 18.672 1 97.44 266 PHE B CA 1
ATOM 5110 C C . PHE B 1 266 ? 2.754 21.406 18.922 1 97.44 266 PHE B C 1
ATOM 5112 O O . PHE B 1 266 ? 1.903 20.938 19.672 1 97.44 266 PHE B O 1
ATOM 5119 N N . TYR B 1 267 ? 2.658 22.547 18.312 1 97.69 267 TYR B N 1
ATOM 5120 C CA . TYR B 1 267 ? 1.32 23.094 18.094 1 97.69 267 TYR B CA 1
ATOM 5121 C C . TYR B 1 267 ? 0.741 22.594 16.781 1 97.69 267 TYR B C 1
ATOM 5123 O O . TYR B 1 267 ? 1.454 22.5 15.773 1 97.69 267 TYR B O 1
ATOM 5131 N N . THR B 1 268 ? -0.512 22.234 16.797 1 97.44 268 THR B N 1
ATOM 5132 C CA . THR B 1 268 ? -1.246 21.859 15.602 1 97.44 268 THR B CA 1
ATOM 5133 C C . THR B 1 268 ? -2.535 22.656 15.477 1 97.44 268 THR B C 1
ATOM 5135 O O . THR B 1 268 ? -3.18 22.969 16.484 1 97.44 268 THR B O 1
ATOM 5138 N N . PHE B 1 269 ? -2.893 23.078 14.312 1 97.81 269 PHE B N 1
ATOM 5139 C CA . PHE B 1 269 ? -4.184 23.719 14.07 1 97.81 269 PHE B CA 1
ATOM 5140 C C . PHE B 1 269 ? -4.629 23.5 12.633 1 97.81 269 PHE B C 1
ATOM 5142 O O . PHE B 1 269 ? -3.826 23.125 11.781 1 97.81 269 PHE B O 1
ATOM 5149 N N . TYR B 1 270 ? -5.867 23.672 12.43 1 97.38 270 TYR B N 1
ATOM 5150 C CA . TYR B 1 270 ? -6.453 23.609 11.102 1 97.38 270 TYR B CA 1
ATOM 5151 C C . TYR B 1 270 ? -6.758 25 10.562 1 97.38 270 TYR B C 1
ATOM 5153 O O . TYR B 1 270 ? -7.137 25.906 11.32 1 97.38 270 TYR B O 1
ATOM 5161 N N . ILE B 1 271 ? -6.594 25.156 9.281 1 96.94 271 ILE B N 1
ATOM 5162 C CA . ILE B 1 271 ? -6.844 26.469 8.688 1 96.94 271 ILE B CA 1
ATOM 5163 C C . ILE B 1 271 ? -7.566 26.312 7.355 1 96.94 271 ILE B C 1
ATOM 5165 O O . ILE B 1 271 ? -7.301 25.359 6.609 1 96.94 271 ILE B O 1
ATOM 5169 N N . ARG B 1 272 ? -8.5 27.094 7.129 1 95.38 272 ARG B N 1
ATOM 5170 C CA . ARG B 1 272 ? -9.156 27.297 5.844 1 95.38 272 ARG B CA 1
ATOM 5171 C C . ARG B 1 272 ? -8.82 28.672 5.27 1 95.38 272 ARG B C 1
ATOM 5173 O O . ARG B 1 272 ? -9.219 29.703 5.828 1 95.38 272 ARG B O 1
ATOM 5180 N N . LEU B 1 273 ? -8.141 28.688 4.129 1 93.88 273 LEU B N 1
ATOM 5181 C CA . LEU B 1 273 ? -7.59 29.938 3.615 1 93.88 273 LEU B CA 1
ATOM 5182 C C . LEU B 1 273 ? -8.57 30.609 2.656 1 93.88 273 LEU B C 1
ATOM 5184 O O . LEU B 1 273 ? -8.523 31.828 2.473 1 93.88 273 LEU B O 1
ATOM 5188 N N . MET B 1 274 ? -9.391 29.828 2.033 1 91.88 274 MET B N 1
ATOM 5189 C CA . MET B 1 274 ? -10.383 30.344 1.092 1 91.88 274 MET B CA 1
ATOM 5190 C C . MET B 1 274 ? -11.773 29.797 1.417 1 91.88 274 MET B C 1
ATOM 5192 O O . MET B 1 274 ? -11.898 28.719 2.008 1 91.88 274 MET B O 1
ATOM 5196 N N . PRO B 1 275 ? -12.766 30.516 0.934 1 88.94 275 PRO B N 1
ATOM 5197 C CA . PRO B 1 275 ? -14.117 30.016 1.203 1 88.94 275 PRO B CA 1
ATOM 5198 C C . PRO B 1 275 ? -14.367 28.641 0.613 1 88.94 275 PRO B C 1
ATOM 5200 O O . PRO B 1 275 ? -14.016 28.391 -0.544 1 88.94 275 PRO B O 1
ATOM 5203 N N . ARG B 1 276 ? -14.883 27.812 1.434 1 82.31 276 ARG B N 1
ATOM 5204 C CA . ARG B 1 276 ? -15.32 26.469 1.049 1 82.31 276 ARG B CA 1
ATOM 5205 C C . ARG B 1 276 ? -14.141 25.609 0.642 1 82.31 276 ARG B C 1
ATOM 5207 O O . ARG B 1 276 ? -14.312 24.594 -0.046 1 82.31 276 ARG B O 1
ATOM 5214 N N . ASP B 1 277 ? -12.961 26.109 1.001 1 88.12 277 ASP B N 1
ATOM 5215 C CA . ASP B 1 277 ? -11.773 25.328 0.706 1 88.12 277 ASP B CA 1
ATOM 5216 C C . ASP B 1 277 ? -11.586 24.219 1.739 1 88.12 277 ASP B C 1
ATOM 5218 O O . ASP B 1 277 ? -12.195 24.25 2.811 1 88.12 277 ASP B O 1
ATOM 5222 N N . GLN B 1 278 ? -10.836 23.234 1.349 1 90.12 278 GLN B N 1
ATOM 5223 C CA . GLN B 1 278 ? -10.492 22.172 2.273 1 90.12 278 GLN B CA 1
ATOM 5224 C C . GLN B 1 278 ? -9.484 22.641 3.318 1 90.12 278 GLN B C 1
ATOM 5226 O O . GLN B 1 278 ? -8.742 23.594 3.08 1 90.12 278 GLN B O 1
ATOM 5231 N N . PHE B 1 279 ? -9.453 21.938 4.383 1 93.44 279 PHE B N 1
ATOM 5232 C CA . PHE B 1 279 ? -8.586 22.344 5.488 1 93.44 279 PHE B CA 1
ATOM 5233 C C . PHE B 1 279 ? -7.152 21.891 5.242 1 93.44 279 PHE B C 1
ATOM 5235 O O . PHE B 1 279 ? -6.918 20.859 4.605 1 93.44 279 PHE B O 1
ATOM 5242 N N . LEU B 1 280 ? -6.285 22.688 5.777 1 95.19 280 LEU B N 1
ATOM 5243 C CA . LEU B 1 280 ? -4.895 22.312 5.98 1 95.19 280 LEU B CA 1
ATOM 5244 C C . LEU B 1 280 ? -4.594 22.125 7.465 1 95.19 280 LEU B C 1
ATOM 5246 O O . LEU B 1 280 ? -5.086 22.875 8.305 1 95.19 280 LEU B O 1
ATOM 5250 N N . ARG B 1 281 ? -3.883 21.141 7.723 1 96.12 281 ARG B N 1
ATOM 5251 C CA . ARG B 1 281 ? -3.363 21 9.078 1 96.12 281 ARG B CA 1
ATOM 5252 C C . ARG B 1 281 ? -1.93 21.516 9.172 1 96.12 281 ARG B C 1
ATOM 5254 O O . ARG B 1 281 ? -1.068 21.109 8.391 1 96.12 281 ARG B O 1
ATOM 5261 N N . ILE B 1 282 ? -1.703 22.359 10.109 1 97.75 282 ILE B N 1
ATOM 5262 C CA . ILE B 1 282 ? -0.387 22.953 10.305 1 97.75 282 ILE B CA 1
ATOM 5263 C C . ILE B 1 282 ? 0.212 22.469 11.617 1 97.75 282 ILE B C 1
ATOM 5265 O O . ILE B 1 282 ? -0.443 22.531 12.664 1 97.75 282 ILE B O 1
ATOM 5269 N N . ASP B 1 283 ? 1.386 21.969 11.539 1 97.44 283 ASP B N 1
ATOM 5270 C CA . ASP B 1 283 ? 2.158 21.609 12.719 1 97.44 283 ASP B CA 1
ATOM 5271 C C . ASP B 1 283 ? 3.457 22.406 12.805 1 97.44 283 ASP B C 1
ATOM 5273 O O . ASP B 1 283 ? 4.137 22.594 11.789 1 97.44 283 ASP B O 1
ATOM 5277 N N . PHE B 1 284 ? 3.732 22.922 14.008 1 97.69 284 PHE B N 1
ATOM 5278 C CA . PHE B 1 284 ? 5.016 23.578 14.195 1 97.69 284 PHE B CA 1
ATOM 5279 C C . PHE B 1 284 ? 5.523 23.406 15.617 1 97.69 284 PHE B C 1
ATOM 5281 O O . PHE B 1 284 ? 4.727 23.219 16.547 1 97.69 284 PHE B O 1
ATOM 5288 N N . PRO B 1 285 ? 6.836 23.406 15.773 1 97.62 285 PRO B N 1
ATOM 5289 C CA . PRO B 1 285 ? 7.406 23.281 17.125 1 97.62 285 PRO B CA 1
ATOM 5290 C C . PRO B 1 285 ? 7 24.422 18.047 1 97.62 285 PRO B C 1
ATOM 5292 O O . PRO B 1 285 ? 6.992 25.578 17.641 1 97.62 28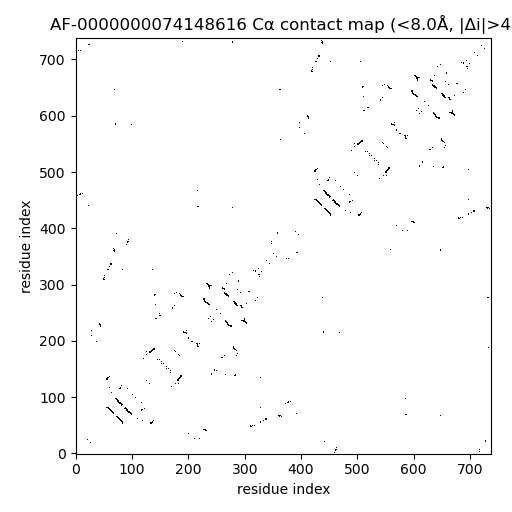5 PRO B O 1
ATOM 5295 N N . ALA B 1 286 ? 6.762 24.094 19.25 1 96.94 286 ALA B N 1
ATOM 5296 C CA . ALA B 1 286 ? 6.203 25.031 20.234 1 96.94 286 ALA B CA 1
ATOM 5297 C C . ALA B 1 286 ? 7.188 26.156 20.547 1 96.94 286 ALA B C 1
ATOM 5299 O O . ALA B 1 286 ? 6.781 27.281 20.859 1 96.94 286 ALA B O 1
ATOM 5300 N N . ASN B 1 287 ? 8.398 25.906 20.453 1 95.56 287 ASN B N 1
ATOM 5301 C CA . ASN B 1 287 ? 9.406 26.906 20.797 1 95.56 287 ASN B CA 1
ATOM 5302 C C . ASN B 1 287 ? 9.375 28.094 19.844 1 95.56 287 ASN B C 1
ATOM 5304 O O . ASN B 1 287 ? 9.891 29.172 20.172 1 95.56 287 ASN B O 1
ATOM 5308 N N . MET B 1 288 ? 8.781 27.938 18.688 1 95.75 288 MET B N 1
ATOM 5309 C CA . MET B 1 288 ? 8.664 29.016 17.703 1 95.75 288 MET B CA 1
ATOM 5310 C C . MET B 1 288 ? 7.863 30.188 18.266 1 95.75 288 MET B C 1
ATOM 5312 O O . MET B 1 288 ? 7.984 31.312 17.797 1 95.75 288 MET B O 1
ATOM 5316 N N . VAL B 1 289 ? 7.047 29.875 19.312 1 95.5 289 VAL B N 1
ATOM 5317 C CA . VAL B 1 289 ? 6.211 30.906 19.891 1 95.5 289 VAL B CA 1
ATOM 5318 C C . VAL B 1 289 ? 6.539 31.078 21.375 1 95.5 289 VAL B C 1
ATOM 5320 O O . VAL B 1 289 ? 5.711 31.547 22.156 1 95.5 289 VAL B O 1
ATOM 5323 N N . GLY B 1 290 ? 7.602 30.531 21.797 1 93.88 290 GLY B N 1
ATOM 5324 C CA . GLY B 1 290 ? 8.125 30.766 23.125 1 93.88 290 GLY B CA 1
ATOM 5325 C C . GLY B 1 290 ? 7.688 29.719 24.141 1 93.88 290 GLY B C 1
ATOM 5326 O O . GLY B 1 290 ? 8 29.828 25.328 1 93.88 290 GLY B O 1
ATOM 5327 N N . GLU B 1 291 ? 6.949 28.703 23.672 1 94.25 291 GLU B N 1
ATOM 5328 C CA . GLU B 1 291 ? 6.523 27.625 24.547 1 94.25 291 GLU B CA 1
ATOM 5329 C C . GLU B 1 291 ? 7.66 26.641 24.797 1 94.25 291 GLU B C 1
ATOM 5331 O O . GLU B 1 291 ? 8.328 26.203 23.859 1 94.25 291 GLU B O 1
ATOM 5336 N N . LYS B 1 292 ? 7.895 26.234 26.078 1 93.44 292 LYS B N 1
ATOM 5337 C CA . LYS B 1 292 ? 9.086 25.469 26.453 1 93.44 292 LYS B CA 1
ATOM 5338 C C . LYS B 1 292 ? 8.742 24 26.688 1 93.44 292 LYS B C 1
ATOM 5340 O O . LYS B 1 292 ? 9.633 23.172 26.875 1 93.44 292 LYS B O 1
ATOM 5345 N N . SER B 1 293 ? 7.523 23.625 26.547 1 95.12 293 SER B N 1
ATOM 5346 C CA . SER B 1 293 ? 7.109 22.25 26.797 1 95.12 293 SER B CA 1
ATOM 5347 C C . SER B 1 293 ? 7.789 21.266 25.844 1 95.12 293 SER B C 1
ATOM 5349 O O . SER B 1 293 ? 7.941 21.578 24.656 1 95.12 293 SER B O 1
ATOM 5351 N N . SER B 1 294 ? 8.18 20.172 26.438 1 96.06 294 SER B N 1
ATOM 5352 C CA . SER B 1 294 ? 8.758 19.125 25.625 1 96.06 294 SER B CA 1
ATOM 5353 C C . SER B 1 294 ? 7.688 18.172 25.094 1 96.06 294 SER B C 1
ATOM 5355 O O . SER B 1 294 ? 6.578 18.125 25.625 1 96.06 294 SER B O 1
ATOM 5357 N N . ILE B 1 295 ? 8.047 17.391 24.094 1 96.31 295 ILE B N 1
ATOM 5358 C CA . ILE B 1 295 ? 7.102 16.516 23.406 1 96.31 295 ILE B CA 1
ATOM 5359 C C . ILE B 1 295 ? 6.602 15.445 24.375 1 96.31 295 ILE B C 1
ATOM 5361 O O . ILE B 1 295 ? 5.48 14.953 24.234 1 96.31 295 ILE B O 1
ATOM 5365 N N . LEU B 1 296 ? 7.34 15.141 25.453 1 96.5 296 LEU B N 1
ATOM 5366 C CA . LEU B 1 296 ? 6.945 14.07 26.344 1 96.5 296 LEU B CA 1
ATOM 5367 C C . LEU B 1 296 ? 6.23 14.625 27.578 1 96.5 296 LEU B C 1
ATOM 5369 O O . LEU B 1 296 ? 5.602 13.875 28.328 1 96.5 296 LEU B O 1
ATOM 5373 N N . SER B 1 297 ? 6.207 15.914 27.734 1 95.06 297 SER B N 1
ATOM 5374 C CA . SER B 1 297 ? 5.758 16.484 29 1 95.06 297 SER B CA 1
ATOM 5375 C C . SER B 1 297 ? 4.301 16.922 28.922 1 95.06 297 SER B C 1
ATOM 5377 O O . SER B 1 297 ? 3.691 17.266 29.938 1 95.06 297 SER B O 1
ATOM 5379 N N . VAL B 1 298 ? 3.725 16.938 27.766 1 94.69 298 VAL B N 1
ATOM 5380 C CA . VAL B 1 298 ? 2.373 17.469 27.594 1 94.69 298 VAL B CA 1
ATOM 5381 C C . VAL B 1 298 ? 1.532 16.484 26.781 1 94.69 298 VAL B C 1
ATOM 5383 O O . VAL B 1 298 ? 1.994 15.953 25.781 1 94.69 298 VAL B O 1
ATOM 5386 N N . ASN B 1 299 ? 0.356 16.25 27.328 1 94.25 299 ASN B N 1
ATOM 5387 C CA . ASN B 1 299 ? -0.598 15.516 26.516 1 94.25 299 ASN B CA 1
ATOM 5388 C C . ASN B 1 299 ? -1.295 16.422 25.5 1 94.25 299 ASN B C 1
ATOM 5390 O O . ASN B 1 299 ? -1.068 16.312 24.297 1 94.25 299 ASN B O 1
ATOM 5394 N N . TYR B 1 300 ? -2.072 17.438 26 1 95 300 TYR B N 1
ATOM 5395 C CA . TYR B 1 300 ? -2.6 18.5 25.141 1 95 300 TYR B CA 1
ATOM 5396 C C . TYR B 1 300 ? -2.979 19.734 25.938 1 95 300 TYR B C 1
ATOM 5398 O O . TYR B 1 300 ? -3.273 19.625 27.141 1 95 300 TYR B O 1
ATOM 5406 N N . PHE B 1 301 ? -2.863 20.906 25.297 1 94.94 301 PHE B N 1
ATOM 5407 C CA . PHE B 1 301 ? -3.242 22.172 25.875 1 94.94 301 PHE B CA 1
ATOM 5408 C C . PHE B 1 301 ? -3.572 23.203 24.797 1 94.94 301 PHE B C 1
ATOM 5410 O O . PHE B 1 301 ? -2.879 23.281 23.781 1 94.94 301 PHE B O 1
ATOM 5417 N N . TRP B 1 302 ? -4.719 23.953 25.016 1 95.69 302 TRP B N 1
ATOM 5418 C CA . TRP B 1 302 ? -5.094 24.969 24.047 1 95.69 302 TRP B CA 1
ATOM 5419 C C . TRP B 1 302 ? -4.176 26.188 24.141 1 95.69 302 TRP B C 1
ATOM 5421 O O . TRP B 1 302 ? -3.963 26.719 25.234 1 95.69 302 TRP B O 1
ATOM 5431 N N . GLY B 1 303 ? -3.604 26.578 23.031 1 94.69 303 GLY B N 1
ATOM 5432 C CA . GLY B 1 303 ? -2.744 27.75 22.969 1 94.69 303 GLY B CA 1
ATOM 5433 C C . GLY B 1 303 ? -3.506 29.047 22.719 1 94.69 303 GLY B C 1
ATOM 5434 O O . GLY B 1 303 ? -3.244 29.75 21.75 1 94.69 303 GLY B O 1
ATOM 5435 N N . LYS B 1 304 ? -4.301 29.484 23.609 1 89.88 304 LYS B N 1
ATOM 5436 C CA . LYS B 1 304 ? -5.156 30.656 23.422 1 89.88 304 LYS B CA 1
ATOM 5437 C C . LYS B 1 304 ? -4.34 31.938 23.469 1 89.88 304 LYS B C 1
ATOM 5439 O O . LYS B 1 304 ? -4.695 32.938 22.828 1 89.88 304 LYS B O 1
ATOM 5444 N N . ASP B 1 305 ? -3.27 31.938 24.125 1 90.06 305 ASP B N 1
ATOM 5445 C CA . ASP B 1 305 ? -2.543 33.188 24.359 1 90.06 305 ASP B CA 1
ATOM 5446 C C . ASP B 1 305 ? -1.271 33.25 23.516 1 90.06 305 ASP B C 1
ATOM 5448 O O . ASP B 1 305 ? -0.429 34.125 23.719 1 90.06 305 ASP B O 1
ATOM 5452 N N . ILE B 1 306 ? -1.176 32.375 22.547 1 93.88 306 ILE B N 1
ATOM 5453 C CA . ILE B 1 306 ? 0.056 32.406 21.766 1 93.88 306 ILE B CA 1
ATOM 5454 C C . ILE B 1 306 ? -0.132 33.281 20.531 1 93.88 306 ILE B C 1
ATOM 5456 O O . ILE B 1 306 ? -1.242 33.406 20 1 93.88 306 ILE B O 1
ATOM 5460 N N . ASN B 1 307 ? 0.95 33.906 20.125 1 92.75 307 ASN B N 1
ATOM 5461 C CA . ASN B 1 307 ? 0.941 34.688 18.906 1 92.75 307 ASN B CA 1
ATOM 5462 C C . ASN B 1 307 ? 1.445 33.906 17.703 1 92.75 307 ASN B C 1
ATOM 5464 O O . ASN B 1 307 ? 2.635 33.594 17.609 1 92.75 307 ASN B O 1
ATOM 5468 N N . ILE B 1 308 ? 0.517 33.656 16.766 1 94.69 308 ILE B N 1
ATOM 5469 C CA . ILE B 1 308 ? 0.906 32.875 15.578 1 94.69 308 ILE B CA 1
ATOM 5470 C C . ILE B 1 308 ? 0.679 33.719 14.328 1 94.69 308 ILE B C 1
ATOM 5472 O O . ILE B 1 308 ? 0.478 33.188 13.234 1 94.69 308 ILE B O 1
ATOM 5476 N N . ASP B 1 309 ? 0.708 35 14.43 1 93.19 309 ASP B N 1
ATOM 5477 C CA . ASP B 1 309 ? 0.406 35.906 13.328 1 93.19 309 ASP B CA 1
ATOM 5478 C C . ASP B 1 309 ? 1.397 35.75 12.18 1 93.19 309 ASP B C 1
ATOM 5480 O O . ASP B 1 309 ? 1.019 35.812 11.008 1 93.19 309 ASP B O 1
ATOM 5484 N N . GLN B 1 310 ? 2.551 35.562 12.562 1 91.88 310 GLN B N 1
ATOM 5485 C CA . GLN B 1 310 ? 3.572 35.406 11.539 1 91.88 310 GLN B CA 1
ATOM 5486 C C . GLN B 1 310 ? 3.32 34.156 10.703 1 91.88 310 GLN B C 1
ATOM 5488 O O . GLN B 1 310 ? 3.504 34.156 9.484 1 91.88 310 GLN B O 1
ATOM 5493 N N . ILE B 1 311 ? 2.955 33.094 11.352 1 95 311 ILE B N 1
ATOM 5494 C CA . ILE B 1 311 ? 2.674 31.844 10.664 1 95 311 ILE B CA 1
ATOM 5495 C C . ILE B 1 311 ? 1.452 32 9.766 1 95 311 ILE B C 1
ATOM 5497 O O . ILE B 1 311 ? 1.479 31.625 8.594 1 95 311 ILE B O 1
ATOM 5501 N N . LEU B 1 312 ? 0.417 32.656 10.273 1 95.69 312 LEU B N 1
ATOM 5502 C CA . LEU B 1 312 ? -0.803 32.875 9.508 1 95.69 312 LEU B CA 1
ATOM 5503 C C . LEU B 1 312 ? -0.524 33.75 8.297 1 95.69 312 LEU B C 1
ATOM 5505 O O . LEU B 1 312 ? -1.057 33.531 7.215 1 95.69 312 LEU B O 1
ATOM 5509 N N . GLY B 1 313 ? 0.308 34.75 8.586 1 93.5 313 GLY B N 1
ATOM 5510 C CA . GLY B 1 313 ? 0.673 35.625 7.492 1 93.5 313 GLY B CA 1
ATOM 5511 C C . GLY B 1 313 ? 1.382 34.938 6.355 1 93.5 313 GLY B C 1
ATOM 5512 O O . GLY B 1 313 ? 1.057 35.156 5.184 1 93.5 313 GLY B O 1
ATOM 5513 N N . VAL B 1 314 ? 2.299 34.125 6.688 1 93.88 314 VAL B N 1
ATOM 5514 C CA . VAL B 1 314 ? 3.072 33.406 5.688 1 93.88 314 VAL B CA 1
ATOM 5515 C C . VAL B 1 314 ? 2.16 32.438 4.922 1 93.88 314 VAL B C 1
ATOM 5517 O O . VAL B 1 314 ? 2.27 32.312 3.699 1 93.88 314 VAL B O 1
ATOM 5520 N N . LEU B 1 315 ? 1.24 31.781 5.562 1 95.19 315 LEU B N 1
ATOM 5521 C CA . LEU B 1 315 ? 0.317 30.844 4.938 1 95.19 315 LEU B CA 1
ATOM 5522 C C . LEU B 1 315 ? -0.618 31.562 3.971 1 95.19 315 LEU B C 1
ATOM 5524 O O . LEU B 1 315 ? -0.879 31.078 2.871 1 95.19 315 LEU B O 1
ATOM 5528 N N . ARG B 1 316 ? -1.02 32.688 4.348 1 92.75 316 ARG B N 1
ATOM 5529 C CA . ARG B 1 316 ? -1.922 33.469 3.506 1 92.75 316 ARG B CA 1
ATOM 5530 C C . ARG B 1 316 ? -1.198 34 2.271 1 92.75 316 ARG B C 1
ATOM 5532 O O . ARG B 1 316 ? -1.741 33.969 1.165 1 92.75 316 ARG B O 1
ATOM 5539 N N . GLU B 1 317 ? -0.067 34.438 2.504 1 91.19 317 GLU B N 1
ATOM 5540 C CA . GLU B 1 317 ? 0.72 35.031 1.419 1 91.19 317 GLU B CA 1
ATOM 5541 C C . GLU B 1 317 ? 1.043 33.969 0.355 1 91.19 317 GLU B C 1
ATOM 5543 O O . GLU B 1 317 ? 1.105 34.312 -0.834 1 91.19 317 GLU B O 1
ATOM 5548 N N . ASN B 1 318 ? 1.214 32.812 0.77 1 92.88 318 ASN B N 1
ATOM 5549 C CA . ASN B 1 318 ? 1.661 31.75 -0.133 1 92.88 318 ASN B CA 1
ATOM 5550 C C . ASN B 1 318 ? 0.482 31.016 -0.764 1 92.88 318 ASN B C 1
ATOM 5552 O O . ASN B 1 318 ? 0.674 30.094 -1.561 1 92.88 318 ASN B O 1
ATOM 5556 N N . CYS B 1 319 ? -0.714 31.438 -0.376 1 92.56 319 CYS B N 1
ATOM 5557 C CA . CYS B 1 319 ? -1.903 30.797 -0.933 1 92.56 319 CYS B CA 1
ATOM 5558 C C . CYS B 1 319 ? -2.396 31.547 -2.166 1 92.56 319 CYS B C 1
ATOM 5560 O O . CYS B 1 319 ? -2.73 32.719 -2.086 1 92.56 319 CYS B O 1
ATOM 5562 N N . VAL B 1 320 ? -2.453 30.875 -3.291 1 91.19 320 VAL B N 1
ATOM 5563 C CA . VAL B 1 320 ? -2.912 31.5 -4.527 1 91.19 320 VAL B CA 1
ATOM 5564 C C . VAL B 1 320 ? -4.359 31.109 -4.805 1 91.19 320 VAL B C 1
ATOM 5566 O O . VAL B 1 320 ? -5.191 31.953 -5.137 1 91.19 320 VAL B O 1
ATOM 5569 N N . ASN B 1 321 ? -4.672 29.828 -4.711 1 88.88 321 ASN B N 1
ATOM 5570 C CA . ASN B 1 321 ? -6 29.25 -4.906 1 88.88 321 ASN B CA 1
ATOM 5571 C C . ASN B 1 321 ? -6.109 27.859 -4.285 1 88.88 321 ASN B C 1
ATOM 5573 O O . ASN B 1 321 ? -5.254 27.469 -3.49 1 88.88 321 ASN B O 1
ATOM 5577 N N . THR B 1 322 ? -7.125 27.172 -4.652 1 84.44 322 THR B N 1
ATOM 5578 C CA . THR B 1 322 ? -7.406 25.891 -4.016 1 84.44 322 THR B CA 1
ATOM 5579 C C . THR B 1 322 ? -6.438 24.812 -4.5 1 84.44 322 THR B C 1
ATOM 5581 O O . THR B 1 322 ? -6.203 23.812 -3.811 1 84.44 322 THR B O 1
ATOM 5584 N N . LYS B 1 323 ? -5.863 25.016 -5.59 1 84.19 323 LYS B N 1
ATOM 5585 C CA . LYS B 1 323 ? -4.895 24.062 -6.141 1 84.19 323 LYS B CA 1
ATOM 5586 C C . LYS B 1 323 ? -3.486 24.359 -5.633 1 84.19 323 LYS B C 1
ATOM 5588 O O . LYS B 1 323 ? -2.764 23.453 -5.219 1 84.19 323 LYS B O 1
ATOM 5593 N N . ILE B 1 324 ? -3.191 25.625 -5.695 1 89.75 324 ILE B N 1
ATOM 5594 C CA . ILE B 1 324 ? -1.912 26.109 -5.184 1 89.75 324 ILE B CA 1
ATOM 5595 C C . ILE B 1 324 ? -2.1 26.672 -3.777 1 89.75 324 ILE B C 1
ATOM 5597 O O . ILE B 1 324 ? -2.025 27.891 -3.574 1 89.75 324 ILE B O 1
ATOM 5601 N N . TYR B 1 325 ? -2.238 25.812 -2.824 1 87.06 325 TYR B N 1
ATOM 5602 C CA . TYR B 1 325 ? -2.586 26.188 -1.459 1 87.06 325 TYR B CA 1
ATOM 5603 C C . TYR B 1 325 ? -1.371 26.719 -0.716 1 87.06 325 TYR B C 1
ATOM 5605 O O . TYR B 1 325 ? -1.509 27.516 0.214 1 87.06 325 TYR B O 1
ATOM 5613 N N . GLN B 1 326 ? -0.2 26.188 -1.143 1 92.94 326 GLN B N 1
ATOM 5614 C CA . GLN B 1 326 ? 1.086 26.672 -0.655 1 92.94 326 GLN B CA 1
ATOM 5615 C C . GLN B 1 326 ? 2.137 26.656 -1.761 1 92.94 326 GLN B C 1
ATOM 5617 O O . GLN B 1 326 ? 2.678 25.594 -2.092 1 92.94 326 GLN B O 1
ATOM 5622 N N . THR B 1 327 ? 2.486 27.766 -2.193 1 94.31 327 THR B N 1
ATOM 5623 C CA . THR B 1 327 ? 3.258 27.938 -3.42 1 94.31 327 THR B CA 1
ATOM 5624 C C . THR B 1 327 ? 4.59 27.203 -3.33 1 94.31 327 THR B C 1
ATOM 5626 O O . THR B 1 327 ? 4.938 26.438 -4.227 1 94.31 327 THR B O 1
ATOM 5629 N N . PRO B 1 328 ? 5.352 27.375 -2.223 1 95.12 328 PRO B N 1
ATOM 5630 C CA . PRO B 1 328 ? 6.641 26.688 -2.178 1 95.12 328 PRO B CA 1
ATOM 5631 C C . PRO B 1 328 ? 6.496 25.156 -2.236 1 95.12 328 PRO B C 1
ATOM 5633 O O . PRO B 1 328 ? 7.242 24.5 -2.959 1 95.12 328 PRO B O 1
ATOM 5636 N N . LEU B 1 329 ? 5.508 24.641 -1.561 1 95.62 329 LEU B N 1
ATOM 5637 C CA . LEU B 1 329 ? 5.309 23.203 -1.514 1 95.62 329 LEU B CA 1
ATOM 5638 C C . LEU B 1 329 ? 4.75 22.688 -2.836 1 95.62 329 LEU B C 1
ATOM 5640 O O . LEU B 1 329 ? 5.094 21.594 -3.275 1 95.62 329 LEU B O 1
ATOM 5644 N N . TYR B 1 330 ? 3.904 23.5 -3.406 1 94 330 TYR B N 1
ATOM 5645 C CA . TYR B 1 330 ? 3.336 23.141 -4.699 1 94 330 TYR B CA 1
ATOM 5646 C C . TYR B 1 330 ? 4.426 23.016 -5.758 1 94 330 TYR B C 1
ATOM 5648 O O . TYR B 1 330 ? 4.457 22.031 -6.508 1 94 330 TYR B O 1
ATOM 5656 N N . PHE B 1 331 ? 5.344 23.891 -5.781 1 94.06 331 PHE B N 1
ATOM 5657 C CA . PHE B 1 331 ? 6.375 23.922 -6.812 1 94.06 331 PHE B CA 1
ATOM 5658 C C . PHE B 1 331 ? 7.363 22.781 -6.629 1 94.06 331 PHE B C 1
ATOM 5660 O O . PHE B 1 331 ? 7.738 22.125 -7.598 1 94.06 331 PHE B O 1
ATOM 5667 N N . VAL B 1 332 ? 7.789 22.625 -5.43 1 96.5 332 VAL B N 1
ATOM 5668 C CA . VAL B 1 332 ? 8.758 21.547 -5.203 1 96.5 332 VAL B CA 1
ATOM 5669 C C . VAL B 1 332 ? 8.125 20.203 -5.551 1 96.5 332 VAL B C 1
ATOM 5671 O O . VAL B 1 332 ? 8.789 19.328 -6.105 1 96.5 332 VAL B O 1
ATOM 5674 N N . ASP B 1 333 ? 6.895 20.031 -5.262 1 93.88 333 ASP B N 1
ATOM 5675 C CA . ASP B 1 333 ? 6.176 18.797 -5.562 1 93.88 333 ASP B CA 1
ATOM 5676 C C . ASP B 1 333 ? 6.098 18.547 -7.066 1 93.88 333 ASP B C 1
ATOM 5678 O O . ASP B 1 333 ? 6.285 17.422 -7.531 1 93.88 333 ASP B O 1
ATOM 5682 N N . GLN B 1 334 ? 5.875 19.562 -7.812 1 93.06 334 GLN B N 1
ATOM 5683 C CA . GLN B 1 334 ? 5.734 19.453 -9.258 1 93.06 334 GLN B CA 1
ATOM 5684 C C . GLN B 1 334 ? 7.055 19.047 -9.906 1 93.06 334 GLN B C 1
ATOM 5686 O O . GLN B 1 334 ? 7.066 18.297 -10.891 1 93.06 334 GLN B O 1
ATOM 5691 N N . ILE B 1 335 ? 8.102 19.5 -9.32 1 94.38 335 ILE B N 1
ATOM 5692 C CA . ILE B 1 335 ? 9.398 19.312 -9.953 1 94.38 335 ILE B CA 1
ATOM 5693 C C . ILE B 1 335 ? 9.992 17.969 -9.539 1 94.38 335 ILE B C 1
ATOM 5695 O O . ILE B 1 335 ? 10.586 17.266 -10.359 1 94.38 335 ILE B O 1
ATOM 5699 N N . VAL B 1 336 ? 9.766 17.594 -8.312 1 96.62 336 VAL B N 1
ATOM 5700 C CA . VAL B 1 336 ? 10.477 16.438 -7.781 1 96.62 336 VAL B CA 1
ATOM 5701 C C . VAL B 1 336 ? 9.766 15.156 -8.203 1 96.62 336 VAL B C 1
ATOM 5703 O O . VAL B 1 336 ? 10.367 14.07 -8.195 1 96.62 336 VAL B O 1
ATOM 5706 N N . ARG B 1 337 ? 8.594 15.203 -8.633 1 94.5 337 ARG B N 1
ATOM 5707 C CA . ARG B 1 337 ? 7.793 14.031 -8.969 1 94.5 337 ARG B CA 1
ATOM 5708 C C . ARG B 1 337 ? 8.422 13.242 -10.109 1 94.5 337 ARG B C 1
ATOM 5710 O O . ARG B 1 337 ? 8.828 13.82 -11.125 1 94.5 337 ARG B O 1
ATOM 5717 N N . ILE B 1 338 ? 8.469 11.984 -9.922 1 94.25 338 ILE B N 1
ATOM 5718 C CA . ILE B 1 338 ? 8.93 11.102 -10.984 1 94.25 338 ILE B CA 1
ATOM 5719 C C . ILE B 1 338 ? 7.754 10.68 -11.867 1 94.25 338 ILE B C 1
ATOM 5721 O O . ILE B 1 338 ? 7.07 9.703 -11.57 1 94.25 338 ILE B O 1
ATOM 5725 N N . LYS B 1 339 ? 7.668 11.359 -12.898 1 89 339 LYS B N 1
ATOM 5726 C CA . LYS B 1 339 ? 6.609 11.008 -13.836 1 89 339 LYS B CA 1
ATOM 5727 C C . LYS B 1 339 ? 6.992 9.789 -14.672 1 89 339 LYS B C 1
ATOM 5729 O O . LYS B 1 339 ? 8.18 9.539 -14.914 1 89 339 LYS B O 1
ATOM 5734 N N . ARG B 1 340 ? 5.938 9.031 -15.031 1 81.38 340 ARG B N 1
ATOM 5735 C CA . ARG B 1 340 ? 6.203 7.879 -15.883 1 81.38 340 ARG B CA 1
ATOM 5736 C C . ARG B 1 340 ? 6.98 8.289 -17.125 1 81.38 340 ARG B C 1
ATOM 5738 O O . ARG B 1 340 ? 8.023 7.699 -17.438 1 81.38 340 ARG B O 1
ATOM 5745 N N . GLU B 1 341 ? 6.355 9.125 -17.875 1 79.94 341 GLU B N 1
ATOM 5746 C CA . GLU B 1 341 ? 7.047 9.727 -19.016 1 79.94 341 GLU B CA 1
ATOM 5747 C C . GLU B 1 341 ? 7.316 11.211 -18.781 1 79.94 341 GLU B C 1
ATOM 5749 O O . GLU B 1 341 ? 6.43 11.945 -18.344 1 79.94 341 GLU B O 1
ATOM 5754 N N . PRO B 1 342 ? 8.531 11.516 -18.875 1 82.81 342 PRO B N 1
ATOM 5755 C CA . PRO B 1 342 ? 9.672 10.797 -19.438 1 82.81 342 PRO B CA 1
ATOM 5756 C C . PRO B 1 342 ? 10.641 10.297 -18.359 1 82.81 342 PRO B C 1
ATOM 5758 O O . PRO B 1 342 ? 11.609 9.602 -18.672 1 82.81 342 PRO B O 1
ATOM 5761 N N . ASP B 1 343 ? 10.406 10.688 -17.156 1 88.88 343 ASP B N 1
ATOM 5762 C CA . ASP B 1 343 ? 11.422 10.555 -16.109 1 88.88 343 ASP B CA 1
ATOM 5763 C C . ASP B 1 343 ? 11.781 9.094 -15.883 1 88.88 343 ASP B C 1
ATOM 5765 O O . ASP B 1 343 ? 12.938 8.695 -16.047 1 88.88 343 ASP B O 1
ATOM 5769 N N . LEU B 1 344 ? 10.836 8.336 -15.68 1 90.19 344 LEU B N 1
ATOM 5770 C CA . LEU B 1 344 ? 11.07 6.934 -15.367 1 90.19 344 LEU B CA 1
ATOM 5771 C C . LEU B 1 344 ? 11.664 6.199 -16.562 1 90.19 344 LEU B C 1
ATOM 5773 O O . LEU B 1 344 ? 12.531 5.34 -16.406 1 90.19 344 LEU B O 1
ATOM 5777 N N . GLU B 1 345 ? 11.18 6.504 -17.734 1 90.44 345 GLU B N 1
ATOM 5778 C CA . GLU B 1 345 ? 11.719 5.887 -18.938 1 90.44 345 GLU B CA 1
ATOM 5779 C C . GLU B 1 345 ? 13.203 6.211 -19.125 1 90.44 345 GLU B C 1
ATOM 5781 O O . GLU B 1 345 ? 13.977 5.363 -19.562 1 90.44 345 GLU B O 1
ATOM 5786 N N . ARG B 1 346 ? 13.555 7.383 -18.844 1 92.81 346 ARG B N 1
ATOM 5787 C CA . ARG B 1 346 ? 14.961 7.777 -18.906 1 92.81 346 ARG B CA 1
ATOM 5788 C C . ARG B 1 346 ? 15.805 6.973 -17.938 1 92.81 346 ARG B C 1
ATOM 5790 O O . ARG B 1 346 ? 16.906 6.516 -18.281 1 92.81 346 ARG B O 1
ATOM 5797 N N . TYR B 1 347 ? 15.273 6.82 -16.719 1 94.31 347 TYR B N 1
ATOM 5798 C CA . TYR B 1 347 ? 15.992 6.031 -15.727 1 94.31 347 TYR B CA 1
ATOM 5799 C C . TYR B 1 347 ? 16.156 4.59 -16.188 1 94.31 347 TYR B C 1
ATOM 5801 O O . TYR B 1 347 ? 17.234 4.008 -16.047 1 94.31 347 TYR B O 1
ATOM 5809 N N . ILE B 1 348 ? 15.125 4.07 -16.766 1 92.94 348 ILE B N 1
ATOM 5810 C CA . ILE B 1 348 ? 15.164 2.693 -17.25 1 92.94 348 ILE B CA 1
ATOM 5811 C C . ILE B 1 348 ? 16.172 2.572 -18.375 1 92.94 348 ILE B C 1
ATOM 5813 O O . ILE B 1 348 ? 16.938 1.606 -18.438 1 92.94 348 ILE B O 1
ATOM 5817 N N . MET B 1 349 ? 16.188 3.541 -19.234 1 93.25 349 MET B N 1
ATOM 5818 C CA . MET B 1 349 ? 17.125 3.537 -20.344 1 93.25 349 MET B CA 1
ATOM 5819 C C . MET B 1 349 ? 18.562 3.568 -19.844 1 93.25 349 MET B C 1
ATOM 5821 O O . MET B 1 349 ? 19.438 2.863 -20.359 1 93.25 349 MET B O 1
ATOM 5825 N N . ILE B 1 350 ? 18.781 4.352 -18.891 1 94.81 350 ILE B N 1
ATOM 5826 C CA . ILE B 1 350 ? 20.109 4.445 -18.297 1 94.81 350 ILE B CA 1
ATOM 5827 C C . ILE B 1 350 ? 20.5 3.109 -17.672 1 94.81 350 ILE B C 1
ATOM 5829 O O . ILE B 1 350 ? 21.625 2.633 -17.844 1 94.81 350 ILE B O 1
ATOM 5833 N N . LEU B 1 351 ? 19.547 2.502 -16.984 1 93.81 351 LEU B N 1
ATOM 5834 C CA . LEU B 1 351 ? 19.797 1.203 -16.375 1 93.81 351 LEU B CA 1
ATOM 5835 C C . LEU B 1 351 ? 20.125 0.155 -17.438 1 93.81 351 LEU B C 1
ATOM 5837 O O . LEU B 1 351 ? 21.031 -0.664 -17.234 1 93.81 351 LEU B O 1
ATOM 5841 N N . LYS B 1 352 ? 19.422 0.219 -18.516 1 92.31 352 LYS B N 1
ATOM 5842 C CA . LYS B 1 352 ? 19.641 -0.729 -19.609 1 92.31 352 LYS B CA 1
ATOM 5843 C C . LYS B 1 352 ? 21.031 -0.535 -20.219 1 92.31 352 LYS B C 1
ATOM 5845 O O . LYS B 1 352 ? 21.672 -1.5 -20.641 1 92.31 352 LYS B O 1
ATOM 5850 N N . THR B 1 353 ? 21.422 0.68 -20.281 1 92.81 353 THR B N 1
ATOM 5851 C CA . THR B 1 353 ? 22.75 0.987 -20.812 1 92.81 353 THR B CA 1
ATOM 5852 C C . THR B 1 353 ? 23.844 0.514 -19.844 1 92.81 353 THR B C 1
ATOM 5854 O O . THR B 1 353 ? 24.859 -0.016 -20.281 1 92.81 353 THR B O 1
ATOM 5857 N N . GLU B 1 354 ? 23.625 0.707 -18.531 1 91.88 354 GLU B N 1
ATOM 5858 C CA . GLU B 1 354 ? 24.609 0.355 -17.516 1 91.88 354 GLU B CA 1
ATOM 5859 C C . GLU B 1 354 ? 24.656 -1.153 -17.281 1 91.88 354 GLU B C 1
ATOM 5861 O O . GLU B 1 354 ? 25.688 -1.699 -16.906 1 91.88 354 GLU B O 1
ATOM 5866 N N . PHE B 1 355 ? 23.438 -1.756 -17.484 1 89.5 355 PHE B N 1
ATOM 5867 C CA . PHE B 1 355 ? 23.328 -3.197 -17.281 1 89.5 355 PHE B CA 1
ATOM 5868 C C . PHE B 1 355 ? 22.672 -3.854 -18.5 1 89.5 355 PHE B C 1
ATOM 5870 O O . PHE B 1 355 ? 21.562 -4.367 -18.391 1 89.5 355 PHE B O 1
ATOM 5877 N N . PRO B 1 356 ? 23.344 -3.945 -19.5 1 82.75 356 PRO B N 1
ATOM 5878 C CA . PRO B 1 356 ? 22.75 -4.473 -20.734 1 82.75 356 PRO B CA 1
ATOM 5879 C C . PRO B 1 356 ? 22.297 -5.926 -20.594 1 82.75 356 PRO B C 1
ATOM 5881 O O . PRO B 1 356 ? 23.031 -6.754 -20.047 1 82.75 356 PRO B O 1
ATOM 5884 N N . GLY B 1 357 ? 21.062 -6.145 -21.125 1 75.25 357 GLY B N 1
ATOM 5885 C CA . GLY B 1 357 ? 20.562 -7.504 -21.219 1 75.25 357 GLY B CA 1
ATOM 5886 C C . GLY B 1 357 ? 20.016 -8.031 -19.906 1 75.25 357 GLY B C 1
ATOM 5887 O O . GLY B 1 357 ? 19.531 -9.164 -19.844 1 75.25 357 GLY B O 1
ATOM 5888 N N . ILE B 1 358 ? 20.078 -7.188 -18.922 1 75.25 358 ILE B N 1
ATOM 5889 C CA . ILE B 1 358 ? 19.734 -7.734 -17.625 1 75.25 358 ILE B CA 1
ATOM 5890 C C . ILE B 1 358 ? 18.469 -7.062 -17.094 1 75.25 358 ILE B C 1
ATOM 5892 O O . ILE B 1 358 ? 17.703 -7.672 -16.344 1 75.25 358 ILE B O 1
ATOM 5896 N N . ILE B 1 359 ? 18.219 -5.977 -17.688 1 78.25 359 ILE B N 1
ATOM 5897 C CA . ILE B 1 359 ? 17.141 -5.176 -17.125 1 78.25 359 ILE B CA 1
ATOM 5898 C C . ILE B 1 359 ? 15.836 -5.461 -17.875 1 78.25 359 ILE B C 1
ATOM 5900 O O . ILE B 1 359 ? 15.695 -5.074 -19.047 1 78.25 359 ILE B O 1
ATOM 5904 N N . GLU B 1 360 ? 15.008 -6.246 -17.281 1 82.94 360 GLU B N 1
ATOM 5905 C CA . GLU B 1 360 ? 13.641 -6.461 -17.734 1 82.94 360 GLU B CA 1
ATOM 5906 C C . GLU B 1 360 ? 12.648 -6.328 -16.594 1 82.94 360 GLU B C 1
ATOM 5908 O O . GLU B 1 360 ? 12.836 -6.922 -15.523 1 82.94 360 GLU B O 1
ATOM 5913 N N . LEU B 1 361 ? 11.672 -5.523 -16.891 1 86.25 361 LEU B N 1
ATOM 5914 C CA . LEU B 1 361 ? 10.672 -5.309 -15.852 1 86.25 361 LEU B CA 1
ATOM 5915 C C . LEU B 1 361 ? 9.656 -6.449 -15.828 1 86.25 361 LEU B C 1
ATOM 5917 O O . LEU B 1 361 ? 9.477 -7.148 -16.828 1 86.25 361 LEU B O 1
ATOM 5921 N N . ASP B 1 362 ? 9.086 -6.566 -14.688 1 83.94 362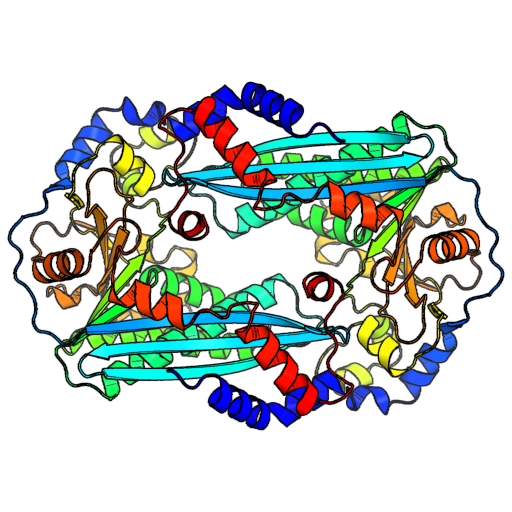 ASP B N 1
ATOM 5922 C CA . ASP B 1 362 ? 8.047 -7.582 -14.531 1 83.94 362 ASP B CA 1
ATOM 5923 C C . ASP B 1 362 ? 6.824 -7.258 -15.383 1 83.94 362 ASP B C 1
ATOM 5925 O O . ASP B 1 362 ? 6.609 -6.102 -15.758 1 83.94 362 ASP B O 1
ATOM 5929 N N . ARG B 1 363 ? 6.07 -8.297 -15.656 1 75.31 363 ARG B N 1
ATOM 5930 C CA . ARG B 1 363 ? 4.906 -8.195 -16.531 1 75.31 363 ARG B CA 1
ATOM 5931 C C . ARG B 1 363 ? 3.904 -7.176 -16 1 75.31 363 ARG B C 1
ATOM 5933 O O . ARG B 1 363 ? 3.17 -6.555 -16.766 1 75.31 363 ARG B O 1
ATOM 5940 N N . SER B 1 364 ? 3.869 -7.09 -14.742 1 66.25 364 SER B N 1
ATOM 5941 C CA . SER B 1 364 ? 2.891 -6.184 -14.148 1 66.25 364 SER B CA 1
ATOM 5942 C C . SER B 1 364 ? 3.221 -4.73 -14.469 1 66.25 364 SER B C 1
ATOM 5944 O O . SER B 1 364 ? 2.322 -3.9 -14.602 1 66.25 364 SER B O 1
ATOM 5946 N N . GLN B 1 365 ? 4.449 -4.473 -14.531 1 60.72 365 GLN B N 1
ATOM 5947 C CA . GLN B 1 365 ? 4.887 -3.105 -14.797 1 60.72 365 GLN B CA 1
ATOM 5948 C C . GLN B 1 365 ? 5.133 -2.887 -16.281 1 60.72 365 GLN B C 1
ATOM 5950 O O . GLN B 1 365 ? 5.129 -1.749 -16.766 1 60.72 365 GLN B O 1
ATOM 5955 N N . GLY B 1 366 ? 5.324 -4 -16.984 1 53.44 366 GLY B N 1
ATOM 5956 C CA . GLY B 1 366 ? 5.629 -3.92 -18.391 1 53.44 366 GLY B CA 1
ATOM 5957 C C . GLY B 1 366 ? 4.426 -3.561 -19.25 1 53.44 366 GLY B C 1
ATOM 5958 O O . GLY B 1 366 ? 4.574 -3.154 -20.406 1 53.44 366 GLY B O 1
ATOM 5959 N N . ARG B 1 367 ? 3.215 -4.023 -18.766 1 41.25 367 ARG B N 1
ATOM 5960 C CA . ARG B 1 367 ? 2.033 -3.74 -19.578 1 41.25 367 ARG B CA 1
ATOM 5961 C C . ARG B 1 367 ? 1.8 -2.238 -19.688 1 41.25 367 ARG B C 1
ATOM 5963 O O . ARG B 1 367 ? 1.079 -1.786 -20.578 1 41.25 367 ARG B O 1
ATOM 5970 N N . PHE B 1 368 ? 2.33 -1.516 -18.719 1 37.72 368 PHE B N 1
ATOM 5971 C CA . PHE B 1 368 ? 2.037 -0.088 -18.766 1 37.72 368 PHE B CA 1
ATOM 5972 C C . PHE B 1 368 ? 3.057 0.646 -19.625 1 37.72 368 PHE B C 1
ATOM 5974 O O . PHE B 1 368 ? 3.041 1.875 -19.719 1 37.72 368 PHE B O 1
ATOM 5981 N N . TYR B 1 369 ? 4.031 -0.149 -20.156 1 33.84 369 TYR B N 1
ATOM 5982 C CA . TYR B 1 369 ? 4.883 0.504 -21.141 1 33.84 369 TYR B CA 1
ATOM 5983 C C . TYR B 1 369 ? 4.383 0.24 -22.562 1 33.84 369 TYR B C 1
ATOM 5985 O O . TYR B 1 369 ? 3.875 -0.846 -22.844 1 33.84 369 TYR B O 1
#

Foldseek 3Di:
DDDVPVVVVVVCVVCVVVVCCVPVVPLQLPDVVLLVLLVVFWFADDPDFDADPAKEKEKFKAWDWFAFPVAKIKIKMKMWMAIPPGDIDMDIDIDIGGRPDDPVQVVLLNVLVRLQRRLVVLVVCPVVDDDPHEYEYEDDLLVLLLVLLVQCPVHPDVVSNVSSVVSNVSSLVSQCCVVVNYWYKYKYQDDQAQLVVVVVCVVPVCSVVSDPDRGGPQVSNLSNDFAWTKTQWKFAAACRRNNDVSNVSLVVPVVSVVSQQQGATKIWMWTDQHGNAGIMIMITGPVNQPDRGGRNRDHMDGPPPTDCSNVSNQQNVQCDDNQRSGVNHNVSCVPNYQDPPPRVVVVQVVVCVVPPPRGHTDPVVVVVD/DDDVPVVVVVVCVVCVVVVCCVPVVPLQLPDVVLLVLQVVFWFADDPDFDADPAKEKEKFKAWDWFAFPVAKIKIKMKMWMAIPPGDIDMDIDIDIGGRPDDPVQVVLLNVLVRLQRRLVVLVVCPVVDDDPHEYEYEDDLLVLLLVLLVQCPVHPDVVSNVSSVVSNVSSLVSQCCVVVNYWYKYKYQDDQAQLVVVVVCVVPVCSVVSDPDRGGPQVSCLSNDFAWTKTQWKFAAACRRNNDVSNVSLVVPVVSVVSQQQGATKIWMWTDQHGNAGIMIMITGPVNQPDRGGRNRDHMDGPPPTDCSNVSNQQNVQCDDNQRSGVNHNVSCVPNYQDPPPRVVVVLVVVCVVPPPRGHTDPVVVVVD

Radius of gyration: 27.86 Å; Cα contacts (8 Å, |Δi|>4): 1323; chains: 2; bounding box: 58×82×58 Å

=== Feature glossary ===
A reading guide for the features in this record.

Start from the sequence.

  · Sequence gives the chain of amino acids in standard one-letter code (A=alanine, C=cysteine, …, Y=tyrosine), read N→C. It is the only feature that is directly encoded by the gene; all structural features are derived from the folded form of this sequence.

Fold it, and you get atomic coordinates and the backbone conformation that goes with them.

  · The mmCIF table is the protein's shape written out atom by atom. For each backbone N, Cα, C, and carbonyl O, it records an (x, y, z) coordinate triple in Å plus the residue type, chain letter, and residue number.

  · Backbone dihedral angles. Every residue except chain termini has a φ (preceding-C → N → Cα → C) and a ψ (N → Cα → C → next-N). They are reported in degrees following the IUPAC sign convention. Secondary structure is essentially a statement about which (φ, ψ) basin each residue occupies.

  · DSSP 8-state secondary structure assigns each residue one of H (α-helix), G (3₁₀-helix), I (π-helix), E (extended β-strand), B (isolated β-bridge), T (hydrogen-bonded turn), S (bend), or '-' (coil). The assignment is computed from backbone hydrogen-bond geometry via the Kabsch–Sander algorithm.

  · P-SEA three-state annotation labels each residue as helix, strand, or coil based purely on the geometry of the Cα trace. It serves as a fallback when the full backbone (and thus DSSP) is unavailable.

Summarize the fold with a handful of shape descriptors and a per-residue structural alphabet.

  · Radius of gyration (Rg) is the root-mean-square distance of Cα atoms from their centroid — a single number for overall size and compactness. A globular domain of N residues has Rg ≈ 2.2·N^0.38 Å; an extended or disordered chain has a much larger Rg. The Cα contact count is the number of residue pairs whose Cα atoms are within 8 Å and are more than four positions apart in sequence — a standard proxy for tertiary packing density. The bounding box is the smallest axis-aligned box enclosing all Cα atoms.

  · Foldseek's 3Di representation compresses backbone geometry into a per-residue letter drawn from a learned twenty-state alphabet. It captures the tertiary interaction pattern around each residue — which residues are packed against it in space, regardless of where they are in sequence.

  · Accessible surface area quantifies burial. A residue with SASA near zero is packed into the hydrophobic core; one with SASA >100 Å² sits on the surface. Computed here via the Shrake–Rupley numerical algorithm with a 1.4 Å probe.

Ask how reliable the model is.

  · For AlphaFold models, the B-factor field carries pLDDT — the model's own estimate of local accuracy on a 0–100 scale. Regions with pLDDT<50 should be treated as essentially unmodeled; they often correspond to intrinsically disordered segments.

  · For experimental (PDB) structures, the B-factor (temperature factor) quantifies the positional spread of each atom in the crystal — a combination of thermal vibration and static disorder — in units of Å². High B-factors mark flexible loops or poorly resolved regions; low B-factors mark the rigid, well-ordered core.

  · PAE(i, j) answers: if I align the predicted and true structures on residue i, how far off (in Å) do I expect residue j to be? A block-diagonal PAE matrix with low values on the blocks and high values off-diagonal is the signature of a multi-domain protein with confidently predicted domains but uncertain inter-domain orientation.

Place it in context: what it resembles, what it is annotated as, and how it looks.

  · Structural nearest neighbors (via Foldseek easy-search vs the PDB). Reported per hit: target PDB id, E-value, and alignment TM-score. A TM-score above ~0.5 is the conventional threshold for 'same fold'.

  · Functional annotations link the protein to curated databases. InterPro entries identify conserved domains and families by matching the sequence against member-database signatures (Pfam, PROSITE, CDD, …). Gene Ontology (GO) terms describe molecular function, biological process, and cellular component in a controlled vocabulary. CATH places the structure in a hierarchical fold classification (Class/Architecture/Topology/Homologous-superfamily). The organism is the source species.

  · Plot images: a contact map (which residues are close in 3D, as an N×N binary image), a Ramachandran scatter (backbone torsion angles, revealing secondary-structure composition at a glance), and — for AlphaFold structures — a PAE heatmap (pairwise prediction confidence).

  · Structure images are PyMOL renders from six orthogonal camera directions. Cartoon representation draws helices as coils and strands as arrows; sticks shows the backbone as bonds; surface shows the solvent-excluded envelope. Rainbow coloring maps sequence position to hue (blue→red, N→C); chain coloring assigns a distinct color per polypeptide.